Protein AF-A0A1H3JM67-F1 (afdb_monomer)

Solvent-accessible surface area (backbone atoms only — not comparable to full-atom values): 30465 Å² total; per-residue (Å²): 141,92,86,58,82,76,60,59,64,61,55,58,66,58,59,74,71,66,80,73,68,64,85,74,60,62,92,88,55,80,49,69,52,50,53,49,25,47,56,49,41,53,54,52,41,50,54,26,49,78,63,76,39,56,86,55,52,86,63,50,37,56,87,45,54,53,67,54,27,50,53,31,39,52,74,76,35,55,59,54,30,62,61,56,44,40,72,52,63,71,66,50,64,84,46,69,91,51,91,44,68,60,58,40,47,52,49,49,50,50,52,52,48,52,57,56,64,57,16,56,78,38,71,75,30,71,72,53,45,49,54,49,49,53,49,50,51,44,49,51,44,25,68,77,67,65,52,77,76,69,78,67,83,78,70,66,78,79,73,79,86,78,83,77,92,79,83,89,80,97,75,88,78,88,71,81,84,84,66,53,63,74,72,83,89,76,88,90,79,88,76,95,73,96,71,100,65,90,51,72,60,58,74,58,48,52,60,52,52,51,51,52,52,51,51,52,51,51,51,50,51,54,49,51,55,51,51,51,58,49,49,60,49,54,51,46,55,49,51,51,52,52,45,51,72,69,59,72,81,76,88,82,83,92,79,91,77,76,49,77,66,55,50,55,52,51,51,50,54,50,53,50,53,51,55,52,51,54,52,53,64,73,69,55,78,87,81,71,86,80,83,83,84,86,77,89,86,78,83,86,88,86,83,87,85,88,86,89,83,90,83,90,82,87,88,89,83,88,80,91,79,91,80,90,76,84,80,85,80,90,84,85,89,84,83,88,82,84,91,79,89,82,82,86,77,79,78,90,67,83,82,79,82,70,82,76,76,81,77,71,82,75,76,81,83,72,78,82,68,82,73,68,51,61,33,20,29,49,59,62,61,96,47,21,40,55,65,84,62,53,32,83,59,87,50,86,64,32,43,27,38,34,44,39,41,78,92,41,85,52,40,31,41,32,42,60,44,86,50,57,78,36,27,53,56,43,64,78,38,28,86,70,49,38,55,69,53,39,46,68,76,84,77,93,61,95,64,58,40,68,45,65,78,38,69,14,35,32,34,61,52,97,74,28,35,33,60,77,39,58,14,32,38,48,75,75

pLDDT: mean 77.35, std 21.94, range [36.19, 98.62]

Sequence (476 aa):
MTLSRRAASLFTGLLLLAAGSHAQTAPGQPTLDEQKVQVWCAAVRYVYDDNGRGNLKDKLNCGGSLKAFENSIKADSQKVYSLLYQPLEGRGTMYKGLGSNESRLQKLTSEIVARLKSSAARRGDPARMERLTTLETALNSYVNSGTPIGNLAGAEPAAENAGTTTDLDETTAAAPADAGPAEAGLDAAAPTASGVGESVMGKLFAPLALILGLLALVLFWLLNRKVSALADRVGRHRADIDAVKLGGGAGSGSADHLTPAQRREVEKLVTQRVAEAVGQNRNKPAGTAAATPARPEAAAPAARPVPAAAPETRVAEAPVSLSEVSAPPMATPAGSPAAAPRDEFESLVPPVQLPQPIAAPAPPVEPAGPAQYTRYVKVPVNGAFSEYDLSDEPQHDSIYEIHFDPQWPELATFNVTPNPAIHAYAIQSAQYSLREACRYQQPSSPVTRIVTEEEGVLRKVAGSWQIEQKAAIRFE

Radius of gyration: 37.59 Å; Cα contacts (8 Å, |Δi|>4): 364; chains: 1; bounding box: 90×92×109 Å

Mean predicted aligned error: 22.06 Å

Structure (mmCIF, N/CA/C/O backbone):
data_AF-A0A1H3JM67-F1
#
_entry.id   AF-A0A1H3JM67-F1
#
loop_
_atom_site.group_PDB
_atom_site.id
_atom_site.type_symbol
_atom_site.label_atom_id
_atom_site.label_alt_id
_atom_site.label_comp_id
_atom_site.label_asym_id
_atom_site.label_entity_id
_atom_site.label_seq_id
_atom_site.pdbx_PDB_ins_code
_atom_site.Cartn_x
_atom_site.Cartn_y
_atom_site.Cartn_z
_atom_site.occupancy
_atom_site.B_iso_or_equiv
_atom_site.auth_seq_id
_atom_site.auth_comp_id
_atom_site.auth_asym_id
_atom_site.auth_atom_id
_atom_site.pdbx_PDB_model_num
ATOM 1 N N . MET A 1 1 ? -49.181 8.393 31.968 1.00 44.38 1 MET A N 1
ATOM 2 C CA . MET A 1 1 ? -48.646 9.293 30.920 1.00 44.38 1 MET A CA 1
ATOM 3 C C . MET A 1 1 ? -47.919 8.444 29.884 1.00 44.38 1 MET A C 1
ATOM 5 O O . MET A 1 1 ? -46.982 7.752 30.250 1.00 44.38 1 MET A O 1
ATOM 9 N N . THR A 1 2 ? -48.386 8.413 28.634 1.00 45.84 2 THR A N 1
ATOM 10 C CA . THR A 1 2 ? -47.988 7.414 27.612 1.00 45.84 2 THR A CA 1
ATOM 11 C C . THR A 1 2 ? -47.530 8.063 26.296 1.00 45.84 2 THR A C 1
ATOM 13 O O . THR A 1 2 ? -47.852 7.605 25.203 1.00 45.84 2 THR A O 1
ATOM 16 N N . LEU A 1 3 ? -46.744 9.138 26.398 1.00 47.34 3 LEU A N 1
ATOM 17 C CA . LEU A 1 3 ? -46.220 9.920 25.272 1.00 47.34 3 LEU A CA 1
ATOM 18 C C . LEU A 1 3 ? -44.686 9.974 25.341 1.00 47.34 3 LEU A C 1
ATOM 20 O O . LEU A 1 3 ? -44.128 10.843 25.998 1.00 47.34 3 LEU A O 1
ATOM 24 N N . SER A 1 4 ? -43.996 9.019 24.704 1.00 53.03 4 SER A N 1
ATOM 25 C CA . SER A 1 4 ? -42.522 9.059 24.570 1.00 53.03 4 SER A CA 1
ATOM 26 C C . SER A 1 4 ? -41.979 8.127 23.474 1.00 53.03 4 SER A C 1
ATOM 28 O O . SER A 1 4 ? -41.139 8.528 22.671 1.00 53.03 4 SER A O 1
ATOM 30 N N . ARG A 1 5 ? -42.515 6.900 23.346 1.00 48.75 5 ARG A N 1
ATOM 31 C CA . ARG A 1 5 ? -41.939 5.845 22.478 1.00 48.75 5 ARG A CA 1
ATOM 32 C C . ARG A 1 5 ? -41.850 6.163 20.974 1.00 48.75 5 ARG A C 1
ATOM 34 O O . ARG A 1 5 ? -41.109 5.481 20.279 1.00 48.75 5 ARG A O 1
ATOM 41 N N . ARG A 1 6 ? -42.560 7.179 20.462 1.00 49.72 6 ARG A N 1
ATOM 42 C CA . ARG A 1 6 ? -42.459 7.616 19.051 1.00 49.72 6 ARG A CA 1
ATOM 43 C C . ARG A 1 6 ? -41.344 8.639 18.779 1.00 49.72 6 ARG A C 1
ATOM 45 O O . ARG A 1 6 ? -41.007 8.837 17.621 1.00 49.72 6 ARG A O 1
ATOM 52 N N . ALA A 1 7 ? -40.757 9.259 19.807 1.00 49.88 7 ALA A N 1
ATOM 53 C CA . ALA A 1 7 ? -39.645 10.200 19.630 1.00 49.88 7 ALA A CA 1
ATOM 54 C C . ALA A 1 7 ? -38.292 9.481 19.459 1.00 49.88 7 ALA A C 1
ATOM 56 O O . ALA A 1 7 ? -37.450 9.916 18.677 1.00 49.88 7 ALA A O 1
ATOM 57 N N . ALA A 1 8 ? -38.098 8.350 20.147 1.00 52.69 8 ALA A N 1
ATOM 58 C CA . ALA A 1 8 ? -36.825 7.628 20.157 1.00 52.69 8 ALA A CA 1
ATOM 59 C C . ALA A 1 8 ? -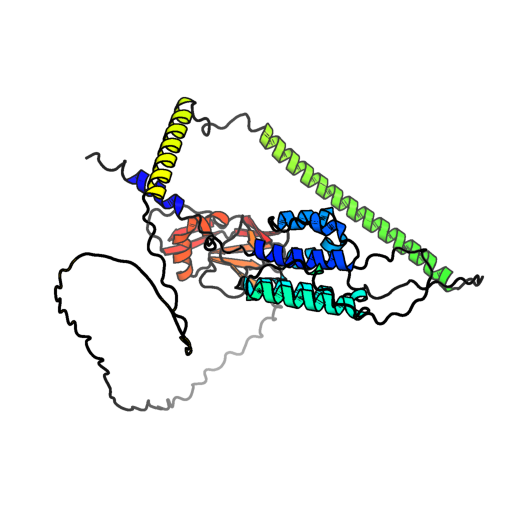36.424 7.057 18.781 1.00 52.69 8 ALA A C 1
ATOM 61 O O . ALA A 1 8 ? -35.256 7.138 18.407 1.00 52.69 8 ALA A O 1
ATOM 62 N N . SER A 1 9 ? -37.375 6.532 17.996 1.00 49.72 9 SER A N 1
ATOM 63 C CA . SER A 1 9 ? -37.075 5.901 16.698 1.00 49.72 9 SER A CA 1
ATOM 64 C C . SER A 1 9 ? -36.662 6.887 15.599 1.00 49.72 9 SER A C 1
ATOM 66 O O . SER A 1 9 ? -35.988 6.490 14.649 1.00 49.72 9 SER A O 1
ATOM 68 N N . LEU A 1 10 ? -37.022 8.170 15.721 1.00 49.38 10 LEU A N 1
ATOM 69 C CA . LEU A 1 10 ? -36.587 9.208 14.781 1.00 49.38 10 LEU A CA 1
ATOM 70 C C . LEU A 1 10 ? -35.124 9.617 15.010 1.00 49.38 10 LEU A C 1
ATOM 72 O O . LEU A 1 10 ? -34.420 9.894 14.043 1.00 49.38 10 LEU A O 1
ATOM 76 N N . PHE A 1 11 ? -34.637 9.574 16.255 1.00 51.00 11 PHE A N 1
ATOM 77 C CA . PHE A 1 11 ? -33.237 9.882 16.568 1.00 51.00 11 PHE A CA 1
ATOM 78 C C . PHE A 1 11 ? -32.266 8.777 16.122 1.00 51.00 11 PHE A C 1
ATOM 80 O O . PHE A 1 11 ? -31.198 9.077 15.591 1.00 51.00 11 PHE A O 1
ATOM 87 N N . THR A 1 12 ? -32.638 7.497 16.257 1.00 55.16 12 THR A N 1
ATOM 88 C CA . THR A 1 12 ? -31.774 6.379 15.822 1.00 55.16 12 THR A CA 1
ATOM 89 C C . THR A 1 12 ? -31.571 6.361 14.303 1.00 55.16 12 THR A C 1
ATOM 91 O O . THR A 1 12 ? -30.486 6.036 13.826 1.00 55.16 12 THR A O 1
ATOM 94 N N . GLY A 1 13 ? -32.588 6.767 13.535 1.00 47.72 13 GLY A N 1
ATOM 95 C CA . GLY A 1 13 ? -32.502 6.875 12.076 1.00 47.72 13 GLY A CA 1
ATOM 96 C C . GLY A 1 13 ? -31.622 8.024 11.567 1.00 47.72 13 GLY A C 1
ATOM 97 O O . GLY A 1 13 ? -31.237 7.998 10.402 1.00 47.72 13 GLY A O 1
ATOM 98 N N . LEU A 1 14 ? -31.297 9.011 12.412 1.00 47.19 14 LEU A N 1
ATOM 99 C CA . LEU A 1 14 ? -30.446 10.149 12.046 1.00 47.19 14 LEU A CA 1
ATOM 100 C C . LEU A 1 14 ? -28.948 9.847 12.251 1.00 47.19 14 LEU A C 1
ATOM 102 O O . LEU A 1 14 ? -28.112 10.317 11.486 1.00 47.19 14 LEU A O 1
ATOM 106 N N . LEU A 1 15 ? -28.607 9.028 13.253 1.00 51.25 15 LEU A N 1
ATOM 107 C CA . LEU A 1 15 ? -27.219 8.688 13.605 1.00 51.25 15 LEU A CA 1
ATOM 108 C C . LEU A 1 15 ? -26.562 7.672 12.654 1.00 51.25 15 LEU A C 1
ATOM 110 O O . LEU A 1 15 ? -25.350 7.718 12.452 1.00 51.25 15 LEU A O 1
ATOM 114 N N . LEU A 1 16 ? -27.347 6.805 12.006 1.00 45.84 16 LEU A N 1
ATOM 115 C CA . LEU A 1 16 ? -26.851 5.831 11.018 1.00 45.84 16 LEU A CA 1
ATOM 116 C C . LEU A 1 16 ? -26.342 6.459 9.704 1.00 45.84 16 LEU A C 1
ATOM 118 O O . LEU A 1 16 ? -25.713 5.769 8.909 1.00 45.84 16 LEU A O 1
ATOM 122 N N . LEU A 1 17 ? -26.571 7.758 9.481 1.00 44.12 17 LEU A N 1
ATOM 123 C CA . LEU A 1 17 ? -26.092 8.495 8.303 1.00 44.12 17 LEU A CA 1
ATOM 124 C C . LEU A 1 17 ? -24.705 9.141 8.490 1.00 44.12 17 LEU A C 1
ATOM 126 O O . LEU A 1 17 ? -24.122 9.597 7.512 1.00 44.12 17 LEU A O 1
ATOM 130 N N . ALA A 1 18 ? -24.156 9.172 9.711 1.00 46.06 18 ALA A N 1
ATOM 131 C CA . ALA A 1 18 ? -22.907 9.887 10.019 1.00 46.06 18 ALA A CA 1
ATOM 132 C C . ALA A 1 18 ? -21.629 9.018 9.968 1.00 46.06 18 ALA A C 1
ATOM 134 O O . ALA A 1 18 ? -20.520 9.550 9.910 1.00 46.06 18 ALA A O 1
ATOM 135 N N . ALA A 1 19 ? -21.763 7.686 9.973 1.00 44.09 19 ALA A N 1
ATOM 136 C CA . ALA A 1 19 ? -20.638 6.747 10.083 1.00 44.09 19 ALA A CA 1
ATOM 137 C C . ALA A 1 19 ? -19.950 6.396 8.743 1.00 44.09 19 ALA A C 1
ATOM 139 O O . ALA A 1 19 ? -18.983 5.641 8.727 1.00 44.09 19 ALA A O 1
ATOM 140 N N . GLY A 1 20 ? -20.430 6.937 7.617 1.00 41.09 20 GLY A N 1
ATOM 141 C CA . GLY A 1 20 ? -19.890 6.691 6.270 1.00 41.09 20 GLY A CA 1
ATOM 142 C C . GLY A 1 20 ? -18.763 7.636 5.837 1.00 41.09 20 GLY A C 1
ATOM 143 O O . GLY A 1 20 ? -18.423 7.670 4.655 1.00 41.09 20 GLY A O 1
ATOM 144 N N . SER A 1 21 ? -18.211 8.423 6.763 1.00 38.38 21 SER A N 1
ATOM 145 C CA . SER A 1 21 ? -17.227 9.479 6.494 1.00 38.38 21 SER A CA 1
ATOM 146 C C . SER A 1 21 ? -15.812 8.941 6.233 1.00 38.38 21 SER A C 1
ATOM 148 O O . SER A 1 21 ? -14.845 9.361 6.868 1.00 38.38 21 SER A O 1
ATOM 150 N N . HIS A 1 22 ? -15.658 8.091 5.211 1.00 43.84 22 HIS A N 1
ATOM 151 C CA . HIS A 1 22 ? -14.498 8.273 4.337 1.00 43.84 22 HIS A CA 1
ATOM 152 C C . HIS A 1 22 ? -14.500 9.746 3.926 1.00 43.84 22 HIS A C 1
ATOM 154 O O . HIS A 1 22 ? -15.566 10.260 3.581 1.00 43.84 22 HIS A O 1
ATOM 160 N N . ALA A 1 23 ? -13.356 10.429 3.997 1.00 42.78 23 ALA A N 1
ATOM 161 C CA . ALA A 1 23 ? -13.264 11.821 3.577 1.00 42.78 23 ALA A CA 1
ATOM 162 C C . ALA A 1 23 ? -13.713 11.912 2.113 1.00 42.78 23 ALA A C 1
ATOM 164 O O . ALA A 1 23 ? -12.957 11.551 1.212 1.00 42.78 23 ALA A O 1
ATOM 165 N N . GLN A 1 24 ? -14.972 12.308 1.892 1.00 47.78 24 GLN A N 1
ATOM 166 C CA . GLN A 1 24 ? -15.550 12.395 0.561 1.00 47.78 24 GLN A CA 1
ATOM 167 C C . GLN A 1 24 ? -14.791 13.501 -0.151 1.00 47.78 24 GLN A C 1
ATOM 169 O O . GLN A 1 24 ? -14.995 14.683 0.134 1.00 47.78 24 GLN A O 1
ATOM 174 N N . THR A 1 25 ? -13.874 13.101 -1.034 1.00 57.28 25 THR A N 1
ATOM 175 C CA . THR A 1 25 ? -13.162 14.006 -1.927 1.00 57.28 25 THR A CA 1
ATOM 176 C C . THR A 1 25 ? -14.216 14.892 -2.572 1.00 57.28 25 THR A C 1
ATOM 178 O O . THR A 1 25 ? -15.210 14.370 -3.083 1.00 57.28 25 THR A O 1
ATOM 181 N N . ALA A 1 26 ? -14.051 16.216 -2.464 1.00 65.06 26 ALA A N 1
ATOM 182 C CA . ALA A 1 26 ? -15.086 17.162 -2.873 1.00 65.06 26 ALA A CA 1
ATOM 183 C C . ALA A 1 26 ? -15.578 16.792 -4.285 1.00 65.06 26 ALA A C 1
ATOM 185 O O . ALA A 1 26 ? -14.732 16.647 -5.171 1.00 65.06 26 ALA A O 1
ATOM 186 N N . PRO A 1 27 ? -16.889 16.553 -4.494 1.00 67.69 27 PRO A N 1
ATOM 187 C CA . PRO A 1 27 ? -17.378 15.866 -5.686 1.00 67.69 27 PRO A CA 1
ATOM 188 C C . PRO A 1 27 ? -16.897 16.562 -6.964 1.00 67.69 27 PRO A C 1
ATOM 190 O O . PRO A 1 27 ? -17.240 17.715 -7.215 1.00 67.69 27 PRO A O 1
ATOM 193 N N . GLY A 1 28 ? -16.068 15.853 -7.739 1.00 77.88 28 GLY A N 1
ATOM 194 C CA . GLY A 1 28 ? -15.337 16.384 -8.896 1.00 77.88 28 GLY A CA 1
ATOM 195 C C . GLY A 1 28 ? -13.806 16.369 -8.760 1.00 77.88 28 GLY A C 1
ATOM 196 O O . GLY A 1 28 ? -13.121 16.511 -9.768 1.00 77.88 28 GLY A O 1
ATOM 197 N N . GLN A 1 29 ? -13.252 16.159 -7.562 1.00 82.94 29 GLN A N 1
ATOM 198 C CA . GLN A 1 29 ? -11.819 15.908 -7.369 1.00 82.94 29 GLN A CA 1
ATOM 199 C C . GLN A 1 29 ? -11.495 14.419 -7.577 1.00 82.94 29 GLN A C 1
ATOM 201 O O . GLN A 1 29 ? -12.147 13.581 -6.944 1.00 82.94 29 GLN A O 1
ATOM 206 N N . PRO A 1 30 ? -10.499 14.070 -8.416 1.00 89.19 30 PRO A N 1
ATOM 207 C CA . PRO A 1 30 ? -10.127 12.681 -8.649 1.00 89.19 30 PRO A CA 1
ATOM 208 C C . PRO A 1 30 ? -9.538 12.054 -7.381 1.00 89.19 30 PRO A C 1
ATOM 210 O O . PRO A 1 30 ? -8.802 12.688 -6.621 1.00 89.19 30 PRO A O 1
ATOM 213 N N . THR A 1 31 ? -9.862 10.789 -7.149 1.00 93.12 31 THR A N 1
ATOM 214 C CA . THR A 1 31 ? -9.326 10.009 -6.030 1.00 93.12 31 THR A CA 1
ATOM 215 C C . THR A 1 31 ? -7.842 9.688 -6.238 1.00 93.12 31 THR A C 1
ATOM 217 O O . THR A 1 31 ? -7.350 9.669 -7.367 1.00 93.12 31 THR A O 1
ATOM 220 N N . LEU A 1 32 ? -7.117 9.373 -5.156 1.00 94.12 32 LEU A N 1
ATOM 221 C CA . LEU A 1 32 ? -5.706 8.968 -5.247 1.00 94.12 32 LEU A CA 1
ATOM 222 C C . LEU A 1 32 ? -5.510 7.777 -6.204 1.00 94.12 32 LEU A C 1
ATOM 224 O O . LEU A 1 32 ? -4.536 7.750 -6.951 1.00 94.12 32 LEU A O 1
ATOM 228 N N . ASP A 1 33 ? -6.436 6.816 -6.210 1.00 94.56 33 ASP A N 1
ATOM 229 C CA . ASP A 1 33 ? -6.356 5.641 -7.081 1.00 94.56 33 ASP A CA 1
ATOM 230 C C . ASP A 1 33 ? -6.600 5.996 -8.555 1.00 94.56 33 ASP A C 1
ATOM 232 O O . ASP A 1 33 ? -5.895 5.488 -9.424 1.00 94.56 33 ASP A O 1
ATOM 236 N N . GLU A 1 34 ? -7.527 6.911 -8.856 1.00 95.06 34 GLU A N 1
ATOM 237 C CA . GLU A 1 34 ? -7.708 7.450 -10.213 1.00 95.06 34 GLU A CA 1
ATOM 238 C C . GLU A 1 34 ? -6.461 8.218 -10.676 1.00 95.06 34 GLU A C 1
ATOM 240 O O . GLU A 1 34 ? -6.001 8.027 -11.804 1.00 95.06 34 GLU A O 1
ATOM 245 N N . GLN A 1 35 ? -5.861 9.028 -9.795 1.00 96.12 35 GLN A N 1
ATOM 246 C CA . GLN A 1 35 ? -4.625 9.761 -10.087 1.00 96.12 35 GLN A CA 1
ATOM 247 C C . GLN A 1 35 ? -3.445 8.814 -10.357 1.00 96.12 35 GLN A C 1
ATOM 249 O O . GLN A 1 35 ? -2.700 9.003 -11.323 1.00 96.12 35 GLN A O 1
ATOM 254 N N . LYS A 1 36 ? -3.312 7.746 -9.561 1.00 96.56 36 LYS A N 1
ATOM 255 C CA . LYS A 1 36 ? -2.350 6.662 -9.807 1.00 96.56 36 LYS A CA 1
ATOM 256 C C . LYS A 1 36 ? -2.584 5.988 -11.156 1.00 96.56 36 LYS A C 1
ATOM 258 O O . LYS A 1 36 ? -1.620 5.767 -11.885 1.00 96.56 36 LYS A O 1
ATOM 263 N N . VAL A 1 37 ? -3.834 5.679 -11.511 1.00 97.31 37 VAL A N 1
ATOM 264 C CA . VAL A 1 37 ? -4.171 5.061 -12.805 1.00 97.31 37 VAL A CA 1
ATOM 265 C C . VAL A 1 37 ? -3.769 5.956 -13.979 1.00 97.31 37 VAL A C 1
ATOM 267 O O . VAL A 1 37 ? -3.251 5.428 -14.960 1.00 97.31 37 VAL A O 1
ATOM 270 N N . GLN A 1 38 ? -3.906 7.285 -13.889 1.00 96.88 38 GLN A N 1
ATOM 271 C CA . GLN A 1 38 ? -3.426 8.188 -14.950 1.00 96.88 38 GLN A CA 1
ATOM 272 C C . GLN A 1 38 ? -1.897 8.151 -15.104 1.00 96.88 38 GLN A C 1
ATOM 274 O O . GLN A 1 38 ? -1.398 7.943 -16.214 1.00 96.88 38 GLN A O 1
ATOM 279 N N . VAL A 1 39 ? -1.154 8.277 -13.996 1.00 97.38 39 VAL A N 1
ATOM 280 C CA . VAL A 1 39 ? 0.322 8.182 -13.974 1.00 97.38 39 VAL A CA 1
ATOM 281 C C . VAL A 1 39 ? 0.792 6.852 -14.569 1.00 97.38 39 VAL A C 1
ATOM 283 O O . VAL A 1 39 ? 1.639 6.819 -15.466 1.00 97.38 39 VAL A O 1
ATOM 286 N N . TRP A 1 40 ? 0.195 5.746 -14.126 1.00 97.75 40 TRP A N 1
ATOM 287 C CA . TRP A 1 40 ? 0.527 4.413 -14.610 1.00 97.75 40 TRP A CA 1
ATOM 288 C C . TRP A 1 40 ? 0.132 4.172 -16.066 1.00 97.75 40 TRP A C 1
ATOM 290 O O . TRP A 1 40 ? 0.891 3.543 -16.804 1.00 97.75 40 TRP A O 1
ATOM 300 N N . CYS A 1 41 ? -1.024 4.672 -16.501 1.00 97.44 41 CYS A N 1
ATOM 301 C CA . CYS A 1 41 ? -1.466 4.574 -17.885 1.00 97.44 41 CYS A CA 1
ATOM 302 C C . CYS A 1 41 ? -0.462 5.237 -18.833 1.00 97.44 41 CYS A C 1
ATOM 304 O O . CYS A 1 41 ? -0.061 4.625 -19.823 1.00 97.44 41 CYS A O 1
ATOM 306 N N . ALA A 1 42 ? -0.011 6.454 -18.516 1.00 97.25 42 ALA A N 1
ATOM 307 C CA . ALA A 1 42 ? 0.997 7.153 -19.307 1.00 97.25 42 ALA A CA 1
ATOM 308 C C . ALA A 1 42 ? 2.331 6.390 -19.341 1.00 97.25 42 ALA A C 1
ATOM 310 O O . ALA A 1 42 ? 2.886 6.171 -20.419 1.00 97.25 42 ALA A O 1
ATOM 311 N N . ALA A 1 43 ? 2.804 5.909 -18.186 1.00 97.62 43 ALA A N 1
ATOM 312 C CA . ALA A 1 43 ? 4.043 5.141 -18.087 1.00 97.62 43 ALA A CA 1
ATOM 313 C C . ALA A 1 43 ? 3.998 3.822 -18.885 1.00 97.62 43 ALA A C 1
ATOM 315 O O . ALA A 1 43 ? 4.942 3.503 -19.607 1.00 97.62 43 ALA A O 1
ATOM 316 N N . VAL A 1 44 ? 2.901 3.061 -18.802 1.00 97.44 44 VAL A N 1
ATOM 317 C CA . VAL A 1 44 ? 2.759 1.789 -19.532 1.00 97.44 44 VAL A CA 1
ATOM 318 C C . VAL A 1 44 ? 2.543 2.020 -21.028 1.00 97.44 44 VAL A C 1
ATOM 320 O O . VAL A 1 44 ? 3.132 1.294 -21.826 1.00 97.44 44 VAL A O 1
ATOM 323 N N . ARG A 1 45 ? 1.791 3.056 -21.432 1.00 96.81 45 ARG A N 1
ATOM 324 C CA . ARG A 1 45 ? 1.679 3.455 -22.847 1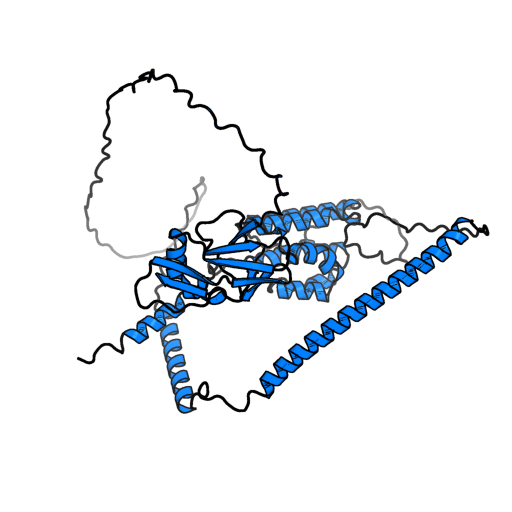.00 96.81 45 ARG A CA 1
ATOM 325 C C . ARG A 1 45 ? 3.043 3.805 -23.438 1.00 96.81 45 ARG A C 1
ATOM 327 O O . ARG A 1 45 ? 3.379 3.258 -24.483 1.00 96.81 45 ARG A O 1
ATOM 334 N N . TYR A 1 46 ? 3.844 4.609 -22.732 1.00 96.62 46 TYR A N 1
ATOM 335 C CA . TYR A 1 46 ? 5.228 4.896 -23.120 1.00 96.62 46 TYR A CA 1
ATOM 336 C C . TYR A 1 46 ? 6.046 3.607 -23.277 1.00 96.62 46 TYR A C 1
ATOM 338 O O . TYR A 1 46 ? 6.659 3.413 -24.319 1.00 96.62 46 TYR A O 1
ATOM 346 N N . VAL A 1 47 ? 6.014 2.686 -22.304 1.00 96.81 47 VAL A N 1
ATOM 347 C CA . VAL A 1 47 ? 6.766 1.417 -22.399 1.00 96.81 47 VAL A CA 1
ATOM 348 C C . VAL A 1 47 ? 6.290 0.538 -23.559 1.00 96.81 47 VAL A C 1
ATOM 350 O O . VAL A 1 47 ? 7.107 -0.175 -24.141 1.00 96.81 47 VAL A O 1
ATOM 353 N N . TYR A 1 48 ? 5.004 0.575 -23.913 1.00 96.06 48 TYR A N 1
ATOM 354 C CA . TYR A 1 48 ? 4.472 -0.138 -25.074 1.00 96.06 48 TYR A CA 1
ATOM 355 C C . TYR A 1 48 ? 4.939 0.485 -26.398 1.00 96.06 48 TYR A C 1
ATOM 357 O O . TYR A 1 48 ? 5.427 -0.260 -27.245 1.00 96.06 48 TYR A O 1
ATOM 365 N N . ASP A 1 49 ? 4.873 1.810 -26.565 1.00 95.19 49 ASP A 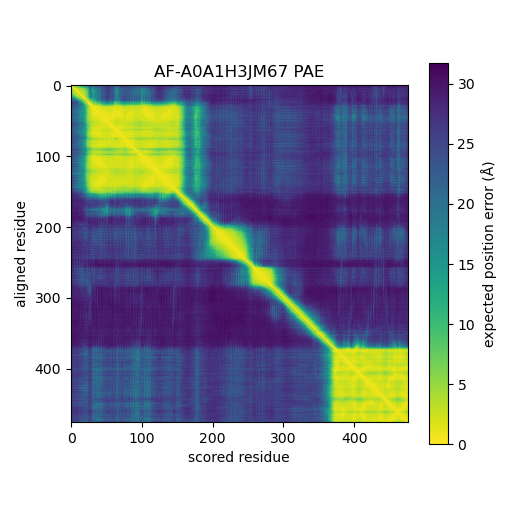N 1
ATOM 366 C CA . ASP A 1 49 ? 5.416 2.502 -27.749 1.00 95.19 49 ASP A CA 1
ATOM 367 C C . ASP A 1 49 ? 6.930 2.258 -27.896 1.00 95.19 49 ASP A C 1
ATOM 369 O O . ASP A 1 49 ? 7.409 1.846 -28.949 1.00 95.19 49 ASP A O 1
ATOM 373 N N . ASP A 1 50 ? 7.671 2.419 -26.798 1.00 94.88 50 ASP A N 1
ATOM 374 C CA . ASP A 1 50 ? 9.123 2.230 -26.674 1.00 94.88 50 ASP A CA 1
ATOM 375 C C . ASP A 1 50 ? 9.597 0.786 -26.955 1.00 94.88 50 ASP A C 1
ATOM 377 O O . ASP A 1 50 ? 10.779 0.556 -27.196 1.00 94.88 50 ASP A O 1
ATOM 381 N N . ASN A 1 51 ? 8.679 -0.188 -26.945 1.00 94.31 51 ASN A N 1
ATOM 382 C CA . ASN A 1 51 ? 8.922 -1.589 -27.309 1.00 94.31 51 ASN A CA 1
ATOM 383 C C . ASN A 1 51 ? 8.267 -2.001 -28.645 1.00 94.31 51 ASN A C 1
ATOM 385 O O . ASN A 1 51 ? 8.191 -3.197 -28.935 1.00 94.31 51 ASN A O 1
ATOM 389 N N . GLY A 1 52 ? 7.741 -1.057 -29.435 1.00 94.62 52 GLY A N 1
ATOM 390 C CA . GLY A 1 52 ? 7.065 -1.353 -30.705 1.00 94.62 52 GLY A CA 1
ATOM 391 C C . GLY A 1 52 ? 5.729 -2.099 -30.557 1.00 94.62 52 GLY A C 1
ATOM 392 O O . GLY A 1 52 ? 5.282 -2.764 -31.487 1.00 94.62 52 GLY A O 1
ATOM 393 N N . ARG A 1 53 ? 5.079 -2.019 -29.387 1.00 95.25 53 ARG A N 1
ATOM 394 C CA . ARG A 1 53 ? 3.816 -2.709 -29.045 1.00 95.25 53 ARG A CA 1
ATOM 395 C C . ARG A 1 53 ? 2.633 -1.748 -28.916 1.00 95.25 53 ARG A C 1
ATOM 397 O O . ARG A 1 53 ? 1.791 -1.901 -28.029 1.00 95.25 53 ARG A O 1
ATOM 404 N N . GLY A 1 54 ? 2.562 -0.747 -29.796 1.00 93.56 54 GLY A N 1
ATOM 405 C CA . GLY A 1 54 ? 1.518 0.285 -29.765 1.00 93.56 54 GLY A CA 1
ATOM 406 C C . GLY A 1 54 ? 0.088 -0.280 -29.762 1.00 93.56 54 GLY A C 1
ATOM 407 O O . GLY A 1 54 ? -0.787 0.263 -29.095 1.00 93.56 54 GLY A O 1
ATOM 408 N N . ASN A 1 55 ? -0.126 -1.442 -30.388 1.00 94.62 55 ASN A N 1
ATOM 409 C CA . ASN A 1 55 ? -1.400 -2.172 -30.434 1.00 94.62 55 ASN A CA 1
ATOM 410 C C . ASN A 1 55 ? -1.942 -2.647 -29.067 1.00 94.62 55 ASN A C 1
ATOM 412 O O . ASN A 1 55 ? -3.080 -3.107 -28.986 1.00 94.62 55 ASN A O 1
ATOM 416 N N . LEU A 1 56 ? -1.142 -2.591 -27.998 1.00 95.06 56 LEU A N 1
ATOM 417 C CA . LEU A 1 56 ? -1.584 -2.918 -26.638 1.00 95.06 56 LEU A CA 1
ATOM 418 C C . LEU A 1 56 ? -2.113 -1.688 -25.874 1.00 95.06 56 LEU A C 1
ATOM 420 O O . LEU A 1 56 ? -2.704 -1.841 -24.806 1.00 95.06 56 LEU A O 1
ATOM 424 N N . LYS A 1 57 ? -1.933 -0.465 -26.397 1.00 94.88 57 LYS A N 1
ATOM 425 C CA . LYS A 1 57 ? -2.312 0.789 -25.714 1.00 94.88 57 LYS A CA 1
ATOM 426 C C . LYS A 1 57 ? -3.817 0.971 -25.558 1.00 94.88 57 LYS A C 1
ATOM 428 O O . LYS A 1 57 ? -4.249 1.532 -24.548 1.00 94.88 57 LYS A O 1
ATOM 433 N N . ASP A 1 58 ? -4.588 0.478 -26.522 1.00 94.12 58 ASP A N 1
ATOM 434 C CA . ASP A 1 58 ? -6.051 0.604 -26.563 1.00 94.12 58 ASP A CA 1
ATOM 435 C C . ASP A 1 58 ? -6.761 -0.415 -25.660 1.00 94.12 58 ASP A C 1
ATOM 437 O O . ASP A 1 58 ? -7.943 -0.271 -25.358 1.00 94.12 58 ASP A O 1
ATOM 441 N N . LYS A 1 59 ? -6.030 -1.432 -25.186 1.00 95.75 59 LYS A N 1
ATOM 442 C CA . LYS A 1 59 ? -6.529 -2.447 -24.249 1.00 95.75 59 LYS A CA 1
ATOM 443 C C . LYS A 1 59 ? -6.349 -2.068 -22.775 1.00 95.75 59 LYS A C 1
ATOM 445 O O . LYS A 1 59 ? -6.953 -2.686 -21.898 1.00 95.75 59 LYS A O 1
ATOM 450 N N . LEU A 1 60 ? -5.515 -1.065 -22.485 1.00 96.25 60 LEU A N 1
ATOM 451 C CA . LEU A 1 60 ? -5.250 -0.606 -21.121 1.00 96.25 60 LEU A CA 1
ATOM 452 C C . LEU A 1 60 ? -6.488 0.068 -20.525 1.00 96.25 60 LEU A C 1
ATOM 454 O O . LEU A 1 60 ? -7.002 1.048 -21.068 1.00 96.25 60 LEU A O 1
ATOM 458 N N . ASN A 1 61 ? -6.924 -0.397 -19.354 1.00 96.62 61 ASN A N 1
ATOM 459 C CA . ASN A 1 61 ? -8.088 0.168 -18.675 1.00 96.62 61 ASN A CA 1
ATOM 460 C C . ASN A 1 61 ? -7.724 1.433 -17.873 1.00 96.62 61 ASN A C 1
ATOM 462 O O . ASN A 1 61 ? -7.710 1.434 -16.645 1.00 96.62 61 ASN A O 1
ATOM 466 N N . CYS A 1 62 ? -7.408 2.513 -18.588 1.00 96.12 62 CYS A N 1
ATOM 467 C CA . CYS A 1 62 ? -6.960 3.790 -18.020 1.00 96.12 62 CYS A CA 1
ATOM 468 C C . CYS A 1 62 ? -8.072 4.665 -17.406 1.00 96.12 62 CYS A C 1
ATOM 470 O O . CYS A 1 62 ? -7.780 5.743 -16.895 1.00 96.12 62 CYS A O 1
ATOM 472 N N . GLY A 1 63 ? -9.338 4.245 -17.497 1.00 93.69 63 GLY A N 1
ATOM 473 C CA . GLY A 1 63 ? -10.486 4.925 -16.879 1.00 93.69 63 GLY A CA 1
ATOM 474 C C . GLY A 1 63 ? -11.127 4.136 -15.733 1.00 93.69 63 GLY A C 1
ATOM 475 O O . GLY A 1 63 ? -12.150 4.557 -15.204 1.00 93.69 63 GLY A O 1
ATOM 476 N N . GLY A 1 64 ? -10.575 2.968 -15.391 1.00 92.81 64 GLY A N 1
ATOM 477 C CA . GLY A 1 64 ? -11.082 2.096 -14.336 1.00 92.81 64 GLY A CA 1
ATOM 478 C C . GLY A 1 64 ? -10.380 2.298 -12.993 1.00 92.81 64 GLY A C 1
ATOM 479 O O . GLY A 1 64 ? -9.516 3.155 -12.829 1.00 92.81 64 GLY A O 1
ATOM 480 N N . SER A 1 65 ? -10.719 1.445 -12.025 1.00 95.62 65 SER A N 1
ATOM 481 C CA . SER A 1 65 ? -9.988 1.370 -10.757 1.00 95.62 65 SER A CA 1
ATOM 482 C C . SER A 1 65 ? -8.573 0.817 -10.951 1.00 95.62 65 SER A C 1
ATOM 484 O O . SER A 1 65 ? -8.311 0.066 -11.895 1.00 95.62 65 SER A O 1
ATOM 486 N N . LEU A 1 66 ? -7.676 1.092 -9.998 1.00 95.62 66 LEU A N 1
ATOM 487 C CA . LEU A 1 66 ? -6.292 0.598 -10.006 1.00 95.62 66 LEU A CA 1
ATOM 488 C C . LEU A 1 66 ? -6.199 -0.927 -10.206 1.00 95.62 66 LEU A C 1
ATOM 490 O O . LEU A 1 66 ? -5.327 -1.413 -10.920 1.00 95.62 66 LEU A O 1
ATOM 494 N N . LYS A 1 67 ? -7.160 -1.688 -9.666 1.00 95.94 67 LYS A N 1
ATOM 495 C CA . LYS A 1 67 ? -7.253 -3.146 -9.843 1.00 95.94 67 LYS A CA 1
ATOM 496 C C . LYS A 1 67 ? -7.738 -3.572 -11.235 1.00 95.94 67 LYS A C 1
ATOM 498 O O . LYS A 1 67 ? -7.310 -4.605 -11.746 1.00 95.94 67 LYS A O 1
ATOM 503 N N . ALA A 1 68 ? -8.621 -2.797 -11.864 1.00 96.56 68 ALA A N 1
ATOM 504 C CA . ALA A 1 68 ? -9.042 -3.045 -13.243 1.00 96.56 68 ALA A CA 1
ATOM 505 C C . ALA A 1 68 ? -7.899 -2.744 -14.228 1.00 96.56 68 ALA A C 1
ATOM 507 O O . ALA A 1 68 ? -7.660 -3.517 -15.157 1.00 96.56 68 ALA A O 1
ATOM 508 N N . PHE A 1 69 ? -7.147 -1.674 -13.966 1.00 97.31 69 PHE A N 1
ATOM 509 C CA . PHE A 1 69 ? -5.916 -1.344 -14.672 1.00 97.31 69 PHE A CA 1
ATOM 510 C C . PHE A 1 69 ? -4.840 -2.435 -14.497 1.00 97.31 69 PHE A C 1
ATOM 512 O O . PHE A 1 69 ? -4.327 -2.944 -15.495 1.00 97.31 69 PHE A O 1
ATOM 519 N N . GLU A 1 70 ? -4.577 -2.889 -13.264 1.00 96.81 70 GLU A N 1
ATOM 520 C CA . GLU A 1 70 ? -3.650 -3.995 -12.967 1.00 96.81 70 GLU A CA 1
ATOM 521 C C . GLU A 1 70 ? -3.972 -5.253 -13.793 1.00 96.81 70 GLU A C 1
ATOM 523 O O . GLU A 1 70 ? -3.086 -5.848 -14.412 1.00 96.81 70 GLU A O 1
ATOM 528 N N . ASN A 1 71 ? -5.249 -5.644 -13.834 1.00 97.19 71 ASN A N 1
ATOM 529 C CA . ASN A 1 71 ? -5.703 -6.801 -14.602 1.00 97.19 71 ASN A CA 1
ATOM 530 C C . ASN A 1 71 ? -5.475 -6.630 -16.115 1.00 97.19 71 ASN A C 1
ATOM 532 O O . ASN A 1 71 ? -5.135 -7.611 -16.775 1.00 97.19 71 ASN A O 1
ATOM 536 N N . SER A 1 72 ? -5.600 -5.411 -16.659 1.00 96.94 72 SER A N 1
ATOM 537 C CA . SER A 1 72 ? -5.305 -5.152 -18.078 1.00 96.94 72 SER A CA 1
ATOM 538 C C . SER A 1 72 ? -3.816 -5.334 -18.411 1.00 96.94 72 SER A C 1
ATOM 540 O O . SER A 1 72 ? -3.493 -6.007 -19.388 1.00 96.94 72 SER A O 1
ATOM 542 N N . ILE A 1 73 ? -2.889 -4.868 -17.558 1.00 97.00 73 ILE A N 1
ATOM 543 C CA . ILE A 1 73 ? -1.447 -5.102 -17.784 1.00 97.00 73 ILE A CA 1
ATOM 544 C C . ILE A 1 73 ? -1.112 -6.595 -17.682 1.00 97.00 73 ILE A C 1
ATOM 546 O O . ILE A 1 73 ? -0.369 -7.110 -18.516 1.00 97.00 73 ILE A O 1
ATOM 550 N N . LYS A 1 74 ? -1.660 -7.306 -16.684 1.00 95.06 74 LYS A N 1
ATOM 551 C CA . LYS A 1 74 ? -1.440 -8.757 -16.516 1.00 95.06 74 LYS A CA 1
ATOM 552 C C . LYS A 1 74 ? -1.859 -9.560 -17.746 1.00 95.06 74 LYS A C 1
ATOM 554 O O . LYS A 1 74 ? -1.171 -10.512 -18.102 1.00 95.06 74 LYS A O 1
ATOM 559 N N . ALA A 1 75 ? -2.974 -9.187 -18.375 1.00 93.31 75 ALA A N 1
ATOM 560 C CA . ALA A 1 75 ? -3.493 -9.876 -19.551 1.00 93.31 75 ALA A CA 1
ATOM 561 C C . ALA A 1 75 ? -2.605 -9.680 -20.794 1.00 93.31 75 ALA A C 1
ATOM 563 O O . ALA A 1 75 ? -2.359 -10.642 -21.518 1.00 93.31 75 ALA A O 1
ATOM 564 N N . ASP A 1 76 ? -2.110 -8.460 -21.032 1.00 92.12 76 ASP A N 1
ATOM 565 C CA . ASP A 1 76 ? -1.399 -8.117 -22.273 1.00 92.12 76 ASP A CA 1
ATOM 566 C C . ASP A 1 76 ? 0.136 -8.162 -22.180 1.00 92.12 76 ASP A C 1
ATOM 568 O O . ASP A 1 76 ? 0.809 -8.408 -23.184 1.00 92.12 76 ASP A O 1
ATOM 572 N N . SER A 1 77 ? 0.726 -7.916 -21.005 1.00 93.19 77 SER A N 1
ATOM 573 C CA . SER A 1 77 ? 2.184 -7.876 -20.837 1.00 93.19 77 SER A CA 1
ATOM 574 C C . SER A 1 77 ? 2.637 -8.218 -19.416 1.00 93.19 77 SER A C 1
ATOM 576 O O . SER A 1 77 ? 3.019 -7.359 -18.614 1.00 93.19 77 SER A O 1
ATOM 578 N N . GLN A 1 78 ? 2.713 -9.522 -19.137 1.00 94.38 78 GLN A N 1
ATOM 579 C CA . GLN A 1 78 ? 3.247 -10.062 -17.881 1.00 94.38 78 GLN A CA 1
ATOM 580 C C . GLN A 1 78 ? 4.647 -9.517 -17.532 1.00 94.38 78 GLN A C 1
ATOM 582 O O . GLN A 1 78 ? 4.951 -9.348 -16.353 1.00 94.38 78 GLN A O 1
ATOM 587 N N . LYS A 1 79 ? 5.490 -9.198 -18.531 1.00 93.81 79 LYS A N 1
ATOM 588 C CA . LYS A 1 79 ? 6.836 -8.629 -18.319 1.00 93.81 79 LYS A CA 1
ATOM 589 C C . LYS A 1 79 ? 6.787 -7.188 -17.791 1.00 93.81 79 LYS A C 1
ATOM 591 O O . LYS A 1 79 ? 7.551 -6.850 -16.893 1.00 93.81 79 LYS A O 1
ATOM 596 N N . VAL A 1 80 ? 5.881 -6.349 -18.304 1.00 95.62 80 VAL A N 1
ATOM 597 C CA . VAL A 1 80 ? 5.694 -4.979 -17.785 1.00 95.62 80 VAL A CA 1
ATOM 598 C C . VAL A 1 80 ? 5.044 -5.016 -16.402 1.00 95.62 80 VAL A C 1
ATOM 600 O O . VAL A 1 80 ? 5.455 -4.266 -15.515 1.00 95.62 80 VAL A O 1
ATOM 603 N N . TYR A 1 81 ? 4.108 -5.944 -16.175 1.00 96.44 81 TYR A N 1
ATOM 604 C CA . TYR A 1 81 ? 3.556 -6.169 -14.842 1.00 96.44 81 TYR A CA 1
ATOM 605 C C . TYR A 1 81 ? 4.648 -6.531 -13.820 1.00 96.44 81 TYR A C 1
ATOM 607 O O . TYR A 1 81 ? 4.772 -5.849 -12.806 1.00 96.44 81 TYR A O 1
ATOM 615 N N . SER A 1 82 ? 5.468 -7.555 -14.079 1.00 95.69 82 SER A N 1
ATOM 616 C CA . SER A 1 82 ? 6.416 -8.074 -13.082 1.00 95.69 82 SER A CA 1
ATOM 617 C C . SER A 1 82 ? 7.659 -7.204 -12.862 1.00 95.69 82 SER A C 1
ATOM 619 O O . SER A 1 82 ? 8.167 -7.159 -11.742 1.00 95.69 82 SER A O 1
ATOM 621 N N . LEU A 1 83 ? 8.161 -6.505 -13.889 1.00 94.38 83 LEU A N 1
ATOM 622 C CA . LEU A 1 83 ? 9.427 -5.756 -13.803 1.00 94.38 83 LEU A CA 1
ATOM 623 C C . LEU A 1 83 ? 9.267 -4.265 -13.472 1.00 94.38 83 LEU A C 1
ATOM 625 O O . LEU A 1 83 ? 10.224 -3.660 -12.966 1.00 94.38 83 LEU A O 1
ATOM 629 N N . LEU A 1 84 ? 8.085 -3.689 -13.733 1.00 95.44 84 LEU A N 1
ATOM 630 C CA . LEU A 1 84 ? 7.785 -2.269 -13.512 1.00 95.44 84 LEU A CA 1
ATOM 631 C C . LEU A 1 84 ? 6.655 -2.048 -12.492 1.00 95.44 84 LEU A C 1
ATOM 633 O O . LEU A 1 84 ? 6.873 -1.341 -11.514 1.00 95.44 84 LEU A O 1
ATOM 637 N N . TYR A 1 85 ? 5.475 -2.651 -12.683 1.00 96.88 85 TYR A N 1
ATOM 638 C CA . TYR A 1 85 ? 4.304 -2.370 -11.834 1.00 96.88 85 TYR A CA 1
ATOM 639 C C . TYR A 1 85 ? 4.379 -3.043 -10.453 1.00 96.88 85 TYR A C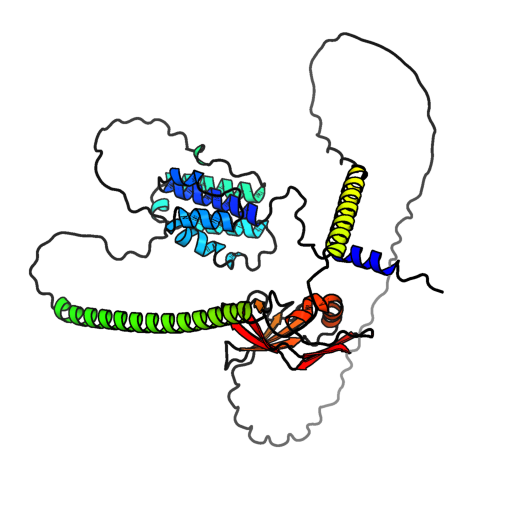 1
ATOM 641 O O . TYR A 1 85 ? 4.311 -2.380 -9.417 1.00 96.88 85 TYR A O 1
ATOM 649 N N . GLN A 1 86 ? 4.549 -4.367 -10.427 1.00 96.25 86 GLN A N 1
ATOM 650 C CA . GLN A 1 86 ? 4.536 -5.186 -9.213 1.00 96.25 86 GLN A CA 1
ATOM 651 C C . GLN A 1 86 ? 5.596 -4.773 -8.169 1.00 96.25 86 GLN A C 1
ATOM 653 O O . GLN A 1 86 ? 5.258 -4.782 -6.983 1.00 96.25 86 GLN A O 1
ATOM 658 N N . PRO A 1 87 ? 6.841 -4.390 -8.531 1.00 95.44 87 PRO A N 1
ATOM 659 C CA . PRO A 1 87 ? 7.840 -3.972 -7.546 1.00 95.44 87 PRO A CA 1
ATOM 660 C C . PRO A 1 87 ? 7.512 -2.641 -6.857 1.00 95.44 87 PRO A C 1
ATOM 662 O O . PRO A 1 87 ? 7.966 -2.436 -5.733 1.00 95.44 87 PRO A O 1
ATOM 665 N N . LEU A 1 88 ? 6.750 -1.762 -7.521 1.00 95.31 88 LEU A N 1
ATOM 666 C CA . LEU A 1 88 ? 6.414 -0.420 -7.040 1.00 95.31 88 LEU A CA 1
ATOM 667 C C . LEU A 1 88 ? 5.074 -0.415 -6.281 1.00 95.31 88 LEU A C 1
ATOM 669 O O . LEU A 1 88 ? 5.053 -0.199 -5.070 1.00 95.31 88 LEU A O 1
ATOM 673 N N . GLU A 1 89 ? 3.962 -0.747 -6.943 1.00 93.75 89 GLU A N 1
ATOM 674 C CA . GLU A 1 89 ? 2.635 -0.760 -6.297 1.00 93.75 89 GLU A CA 1
ATOM 675 C C . GLU A 1 89 ? 2.405 -2.010 -5.444 1.00 93.75 89 GLU A C 1
ATOM 677 O O . GLU A 1 89 ? 1.856 -1.925 -4.348 1.00 93.75 89 GLU A O 1
ATOM 682 N N . GLY A 1 90 ? 2.848 -3.181 -5.914 1.00 87.69 90 GLY A N 1
ATOM 683 C CA . GLY A 1 90 ? 2.492 -4.476 -5.317 1.00 87.69 90 GLY A CA 1
ATOM 684 C C . GLY A 1 90 ? 3.000 -4.695 -3.888 1.00 87.69 90 GLY A C 1
ATOM 685 O O . GLY A 1 90 ? 2.516 -5.596 -3.205 1.00 87.69 90 GLY A O 1
ATOM 686 N N . ARG A 1 91 ? 3.957 -3.881 -3.423 1.00 81.75 91 ARG A N 1
ATOM 687 C CA . ARG A 1 91 ? 4.427 -3.869 -2.028 1.00 81.75 91 ARG A CA 1
ATOM 688 C C . ARG A 1 91 ? 3.835 -2.736 -1.190 1.00 81.75 91 ARG A C 1
ATOM 690 O O . ARG A 1 91 ? 3.875 -2.839 0.030 1.00 81.75 91 ARG A O 1
ATOM 697 N N . GLY A 1 92 ? 3.371 -1.640 -1.795 1.00 85.38 92 GLY A N 1
ATOM 698 C CA . GLY A 1 92 ? 2.891 -0.431 -1.103 1.00 85.38 92 GLY A CA 1
ATOM 699 C C . GLY A 1 92 ? 3.918 0.318 -0.229 1.00 85.38 92 GLY A C 1
ATOM 700 O O . GLY A 1 92 ? 3.686 1.469 0.138 1.00 85.38 92 GLY A O 1
ATOM 701 N N . THR A 1 93 ? 5.072 -0.284 0.079 1.00 89.25 93 THR A N 1
ATOM 702 C CA . THR A 1 93 ? 6.079 0.229 1.025 1.00 89.25 93 THR A CA 1
ATOM 703 C C . THR A 1 93 ? 6.654 1.587 0.637 1.00 89.25 93 THR A C 1
ATOM 705 O O . THR A 1 93 ? 7.007 2.367 1.518 1.00 89.25 93 THR A O 1
ATOM 708 N N . MET A 1 94 ? 6.693 1.908 -0.660 1.00 92.94 94 MET A N 1
ATOM 709 C CA . MET A 1 94 ? 7.160 3.202 -1.170 1.00 92.94 94 MET A CA 1
ATOM 710 C C . MET A 1 94 ? 6.313 4.404 -0.716 1.00 92.94 94 MET A C 1
ATOM 712 O O . MET A 1 94 ? 6.769 5.538 -0.836 1.00 92.94 94 MET A O 1
ATOM 716 N N . TYR A 1 95 ? 5.108 4.173 -0.180 1.00 94.19 95 TYR A N 1
ATOM 717 C CA . TYR A 1 95 ? 4.231 5.218 0.354 1.00 94.19 95 TYR A CA 1
ATOM 718 C C . TYR A 1 95 ? 4.313 5.384 1.880 1.00 94.19 95 TYR A C 1
ATOM 720 O O . TYR A 1 95 ? 3.641 6.265 2.426 1.00 94.19 95 TYR A O 1
ATOM 728 N N . LYS A 1 96 ? 5.106 4.563 2.590 1.00 91.31 96 LYS A N 1
ATOM 729 C CA . LYS A 1 96 ? 5.219 4.653 4.055 1.00 91.31 96 LYS A CA 1
ATOM 730 C C . LYS A 1 96 ? 5.805 6.015 4.452 1.00 91.31 96 LYS A C 1
ATOM 732 O O . LYS A 1 96 ? 6.809 6.447 3.898 1.00 91.31 96 LYS A O 1
ATOM 737 N N . GLY A 1 97 ? 5.163 6.688 5.407 1.00 92.06 97 GLY A N 1
ATOM 738 C CA . GLY A 1 97 ? 5.561 8.023 5.875 1.00 92.06 97 GLY A CA 1
ATOM 739 C C . GLY A 1 97 ? 5.103 9.194 4.993 1.00 92.06 97 GLY A C 1
ATOM 740 O O . GLY A 1 97 ? 5.311 10.342 5.372 1.00 92.06 97 GLY A O 1
ATOM 741 N N . LEU A 1 98 ? 4.445 8.950 3.852 1.00 93.31 98 LEU A N 1
ATOM 742 C CA . LEU A 1 98 ? 3.943 10.020 2.982 1.00 93.31 98 LEU A CA 1
ATOM 743 C C . LEU A 1 98 ? 2.517 10.425 3.379 1.00 93.31 98 LEU A C 1
ATOM 745 O O . LEU A 1 98 ? 1.548 9.698 3.131 1.00 93.31 98 LEU A O 1
ATOM 749 N N . GLY A 1 99 ? 2.401 11.595 4.011 1.00 89.31 99 GLY A N 1
ATOM 750 C CA . GLY A 1 99 ? 1.147 12.114 4.568 1.00 89.31 99 GLY A CA 1
ATOM 751 C C . GLY A 1 99 ? 0.169 12.720 3.554 1.00 89.31 99 GLY A C 1
ATOM 752 O O . GLY A 1 99 ? -1.018 12.800 3.853 1.00 89.31 99 GLY A O 1
ATOM 753 N N . SER A 1 100 ? 0.623 13.118 2.358 1.00 94.81 100 SER A N 1
ATOM 754 C CA . SER A 1 100 ? -0.226 13.754 1.334 1.00 94.81 100 SER A CA 1
ATOM 755 C C . SER A 1 100 ? -0.364 12.907 0.067 1.00 94.81 100 SER A C 1
ATOM 757 O O . SER A 1 100 ? 0.551 12.178 -0.313 1.00 94.81 100 SER A O 1
ATOM 759 N N . ASN A 1 101 ? -1.496 13.034 -0.632 1.00 93.81 101 ASN A N 1
ATOM 760 C CA . ASN A 1 101 ? -1.699 12.379 -1.931 1.00 93.81 101 ASN A CA 1
ATOM 761 C C . ASN A 1 101 ? -0.665 12.848 -2.966 1.00 93.81 101 ASN A C 1
ATOM 763 O O . ASN A 1 101 ? -0.108 12.030 -3.691 1.00 93.81 101 ASN A O 1
ATOM 767 N N . GLU A 1 102 ? -0.348 14.144 -2.971 1.00 95.31 102 GLU A N 1
ATOM 768 C CA . GLU A 1 102 ? 0.666 14.737 -3.844 1.00 95.31 102 GLU A CA 1
ATOM 769 C C . GLU A 1 102 ? 2.050 14.108 -3.625 1.00 95.31 102 GLU A C 1
ATOM 771 O O . GLU A 1 102 ? 2.643 13.611 -4.577 1.00 95.31 102 GLU A O 1
ATOM 776 N N . SER A 1 103 ? 2.533 14.013 -2.378 1.00 96.38 103 SER A N 1
ATOM 777 C CA . SER A 1 103 ? 3.840 13.393 -2.092 1.00 96.38 103 SER A CA 1
ATOM 778 C C . SER A 1 103 ? 3.886 11.913 -2.493 1.00 96.38 103 SER A C 1
ATOM 780 O O . SER A 1 103 ? 4.902 11.444 -3.007 1.00 96.38 103 SER A O 1
ATOM 782 N N . ARG A 1 104 ? 2.771 11.179 -2.353 1.00 96.19 104 ARG A N 1
ATOM 783 C CA . ARG A 1 104 ? 2.643 9.798 -2.855 1.00 96.19 104 ARG A CA 1
ATOM 784 C C . ARG A 1 104 ? 2.743 9.730 -4.380 1.00 96.19 104 ARG A C 1
ATOM 786 O O . ARG A 1 104 ? 3.427 8.847 -4.893 1.00 96.19 104 ARG A O 1
ATOM 793 N N . LEU A 1 105 ? 2.111 10.652 -5.105 1.00 96.81 105 LEU A N 1
ATOM 794 C CA . LEU A 1 105 ? 2.190 10.713 -6.568 1.00 96.81 105 LEU A CA 1
ATOM 795 C C . LEU A 1 105 ? 3.569 11.173 -7.060 1.00 96.81 105 LEU A C 1
ATOM 797 O O . LEU A 1 105 ? 4.100 10.570 -7.986 1.00 96.81 105 LEU A O 1
ATOM 801 N N . GLN A 1 106 ? 4.201 12.155 -6.410 1.00 97.44 106 GLN A N 1
ATOM 802 C CA . GLN A 1 106 ? 5.586 12.560 -6.689 1.00 97.44 106 GLN A CA 1
ATOM 803 C C . GLN A 1 106 ? 6.557 11.386 -6.476 1.00 97.44 106 GLN A C 1
ATOM 805 O O . GLN A 1 106 ? 7.433 11.132 -7.309 1.00 97.44 106 GLN A O 1
ATOM 810 N N . LYS A 1 107 ? 6.375 10.607 -5.398 1.00 97.56 107 LYS A N 1
ATOM 811 C CA . LYS A 1 107 ? 7.165 9.395 -5.149 1.00 97.56 107 LYS A CA 1
ATOM 812 C C . LYS A 1 107 ? 6.906 8.308 -6.198 1.00 97.56 107 LYS A C 1
ATOM 814 O O . LYS A 1 107 ? 7.854 7.680 -6.653 1.00 97.56 107 LYS A O 1
ATOM 819 N N . LEU A 1 108 ? 5.660 8.120 -6.637 1.00 97.19 108 LEU A N 1
ATOM 820 C CA . LEU A 1 108 ? 5.333 7.204 -7.736 1.00 97.19 108 LEU A CA 1
ATOM 821 C C . LEU A 1 108 ? 6.001 7.614 -9.055 1.00 97.19 108 LEU A C 1
ATOM 823 O O . LEU A 1 108 ? 6.679 6.796 -9.674 1.00 97.19 108 LEU A O 1
ATOM 827 N N . THR A 1 109 ? 5.861 8.877 -9.453 1.00 97.62 109 THR A N 1
ATOM 828 C CA . THR A 1 109 ? 6.470 9.426 -10.670 1.00 97.62 109 THR A CA 1
ATOM 829 C C . THR A 1 109 ? 7.991 9.271 -10.658 1.00 97.62 109 THR A C 1
ATOM 831 O O . THR A 1 109 ? 8.563 8.767 -11.624 1.00 97.62 109 THR A O 1
ATOM 834 N N . SER A 1 110 ? 8.649 9.640 -9.555 1.00 97.88 110 SER A N 1
ATOM 835 C CA . SER A 1 110 ? 10.111 9.547 -9.437 1.00 97.88 110 SER A CA 1
ATOM 836 C C . SER A 1 110 ? 10.628 8.104 -9.460 1.00 97.88 110 SER A C 1
ATOM 838 O O . SER A 1 110 ? 11.603 7.837 -10.161 1.00 97.88 110 SER A O 1
ATOM 840 N N . GLU A 1 111 ? 9.963 7.153 -8.793 1.00 97.50 111 GLU A N 1
ATOM 841 C CA . GLU A 1 111 ? 10.333 5.729 -8.858 1.00 97.50 111 GLU A CA 1
ATOM 842 C C . GLU A 1 111 ? 10.121 5.129 -10.259 1.00 97.50 111 GLU A C 1
ATOM 844 O O . GLU A 1 111 ? 10.993 4.416 -10.760 1.00 97.50 111 GLU A O 1
ATOM 849 N N . ILE A 1 112 ? 9.009 5.452 -10.936 1.00 97.25 112 ILE A N 1
ATOM 850 C CA . ILE A 1 112 ? 8.766 5.031 -12.327 1.00 97.25 112 ILE A CA 1
ATOM 851 C C . ILE A 1 112 ? 9.883 5.552 -13.235 1.00 97.25 112 ILE A C 1
ATOM 853 O O . ILE A 1 112 ? 10.499 4.774 -13.966 1.00 97.25 112 ILE A O 1
ATOM 857 N N . VAL A 1 113 ? 10.181 6.853 -13.179 1.00 97.88 113 VAL A N 1
ATOM 858 C CA . VAL A 1 113 ? 11.203 7.468 -14.034 1.00 97.88 113 VAL A CA 1
ATOM 859 C C . VAL A 1 113 ? 12.595 6.912 -13.722 1.00 97.88 113 VAL A C 1
ATOM 861 O O . VAL A 1 113 ? 13.318 6.555 -14.652 1.00 97.88 113 VAL A O 1
ATOM 864 N N . ALA A 1 114 ? 12.965 6.749 -12.449 1.00 97.75 114 ALA A N 1
ATOM 865 C CA . ALA A 1 114 ? 14.236 6.138 -12.055 1.00 97.75 114 ALA A CA 1
ATOM 866 C C . ALA A 1 114 ? 14.367 4.695 -12.579 1.00 97.75 114 ALA A C 1
ATOM 868 O O . ALA A 1 114 ? 15.405 4.314 -13.130 1.00 97.75 114 ALA A O 1
ATOM 869 N N . ARG A 1 115 ? 13.290 3.901 -12.489 1.00 96.75 115 ARG A N 1
ATOM 870 C CA . ARG A 1 115 ? 13.249 2.529 -13.008 1.00 96.75 115 ARG A CA 1
ATOM 871 C C . ARG A 1 115 ? 13.395 2.494 -14.529 1.00 96.75 115 ARG A C 1
ATOM 873 O O . ARG A 1 115 ? 14.170 1.682 -15.034 1.00 96.75 115 ARG A O 1
ATOM 880 N N . LEU A 1 116 ? 12.733 3.397 -15.255 1.00 96.81 116 LEU A N 1
ATOM 881 C CA . LEU A 1 116 ? 12.855 3.514 -16.712 1.00 96.81 116 LEU A CA 1
ATOM 882 C C . LEU A 1 116 ? 14.260 3.971 -17.144 1.00 96.81 116 LEU A C 1
ATOM 884 O O . LEU A 1 116 ? 14.825 3.343 -18.043 1.00 96.81 116 LEU A O 1
ATOM 888 N N . LYS A 1 117 ? 14.848 4.970 -16.464 1.00 96.81 117 LYS A N 1
ATOM 889 C CA . LYS A 1 117 ? 16.219 5.482 -16.692 1.00 96.81 117 LYS A CA 1
ATOM 890 C C . LYS A 1 117 ? 17.303 4.429 -16.418 1.00 96.81 117 LYS A C 1
ATOM 892 O O . LYS A 1 117 ? 18.375 4.489 -17.013 1.00 96.81 117 LYS A O 1
ATOM 897 N N . SER A 1 118 ? 17.047 3.445 -15.550 1.00 96.19 118 SER A N 1
ATOM 898 C CA . SER A 1 118 ? 18.026 2.388 -15.236 1.00 96.19 118 SER A CA 1
ATOM 899 C C . SER A 1 118 ? 18.249 1.370 -16.374 1.00 96.19 118 SER A C 1
ATOM 901 O O . SER A 1 118 ? 19.344 0.803 -16.478 1.00 96.19 118 SER A O 1
ATOM 903 N N . SER A 1 119 ? 17.262 1.180 -17.266 1.00 95.56 119 SER A N 1
ATOM 904 C CA . SER A 1 119 ? 17.345 0.251 -18.410 1.00 95.56 119 SER A CA 1
ATOM 905 C C . SER A 1 119 ? 18.544 0.572 -19.304 1.00 95.56 119 SER A C 1
ATOM 907 O O . SER A 1 119 ? 18.743 1.712 -19.728 1.00 95.56 119 SER A O 1
ATOM 909 N N . ALA A 1 120 ? 19.351 -0.450 -19.598 1.00 95.19 120 ALA A N 1
ATOM 910 C CA . ALA A 1 120 ? 20.534 -0.302 -20.438 1.00 95.19 120 ALA A CA 1
ATOM 911 C C . ALA A 1 120 ? 20.160 0.058 -21.885 1.00 95.19 120 ALA A C 1
ATOM 913 O O . ALA A 1 120 ? 20.769 0.956 -22.460 1.00 95.19 120 ALA A O 1
ATOM 914 N N . ALA A 1 121 ? 19.114 -0.567 -22.440 1.00 92.81 121 ALA A N 1
ATOM 915 C CA . ALA A 1 121 ? 18.684 -0.318 -23.813 1.00 92.81 121 ALA A CA 1
ATOM 916 C C . ALA A 1 121 ? 18.136 1.104 -24.033 1.00 92.81 121 ALA A C 1
ATOM 918 O O . ALA A 1 121 ? 18.264 1.629 -25.135 1.00 92.81 121 ALA A O 1
ATOM 919 N N . ARG A 1 122 ? 17.558 1.750 -23.005 1.00 94.69 122 ARG A N 1
ATOM 920 C CA . ARG A 1 122 ? 17.196 3.179 -23.084 1.00 94.69 122 ARG A CA 1
ATOM 921 C C . ARG A 1 122 ? 18.422 4.076 -22.993 1.00 94.69 122 ARG A C 1
ATOM 923 O O . ARG A 1 122 ? 18.559 4.976 -23.803 1.00 94.69 122 ARG A O 1
ATOM 930 N N . ARG A 1 123 ? 19.346 3.807 -22.064 1.00 96.19 123 ARG A N 1
ATOM 931 C CA . ARG A 1 123 ? 20.579 4.604 -21.915 1.00 96.19 123 ARG A CA 1
ATOM 932 C C . ARG A 1 123 ? 21.500 4.563 -23.140 1.00 96.19 123 ARG A C 1
ATOM 934 O O . ARG A 1 123 ? 22.281 5.489 -23.312 1.00 96.19 123 ARG A O 1
ATOM 941 N N . GLY A 1 124 ? 21.418 3.516 -23.962 1.00 95.88 124 GLY A N 1
ATOM 942 C CA . GLY A 1 124 ? 22.145 3.415 -25.231 1.00 95.88 124 GLY A CA 1
ATOM 943 C C . GLY A 1 124 ? 21.540 4.208 -26.398 1.00 95.88 124 GLY A C 1
ATOM 944 O O . GLY A 1 124 ? 22.177 4.288 -27.442 1.00 95.88 124 GLY A O 1
ATOM 945 N N . ASP A 1 125 ? 20.344 4.784 -26.244 1.00 97.00 125 ASP A N 1
ATOM 946 C CA . ASP A 1 125 ? 19.601 5.461 -27.312 1.00 97.00 125 ASP A CA 1
ATOM 947 C C . ASP A 1 125 ? 19.174 6.876 -26.857 1.00 97.00 125 ASP A C 1
ATOM 949 O O . ASP A 1 125 ? 18.308 7.019 -25.981 1.00 97.00 125 ASP A O 1
ATOM 953 N N . PRO A 1 126 ? 19.753 7.947 -27.437 1.00 95.88 126 PRO A N 1
ATOM 954 C CA . PRO A 1 126 ? 19.448 9.314 -27.024 1.00 95.88 126 PRO A CA 1
ATOM 955 C C . PRO A 1 126 ? 17.989 9.710 -27.303 1.00 95.88 126 PRO A C 1
ATOM 957 O O . PRO A 1 126 ? 17.391 10.404 -26.481 1.00 95.88 126 PRO A O 1
ATOM 960 N N . ALA A 1 127 ? 17.370 9.218 -28.382 1.00 95.38 127 ALA A N 1
ATOM 961 C CA . ALA A 1 127 ? 15.981 9.529 -28.728 1.00 95.38 127 ALA A CA 1
ATOM 962 C C . ALA A 1 127 ? 14.977 8.815 -27.800 1.00 95.38 127 ALA A C 1
ATOM 964 O O . ALA A 1 127 ? 13.868 9.302 -27.556 1.00 95.38 127 ALA A O 1
ATOM 965 N N . ARG A 1 128 ? 15.338 7.659 -27.227 1.00 95.56 128 ARG A N 1
ATOM 966 C CA . ARG A 1 128 ? 14.553 7.024 -26.145 1.00 95.56 128 ARG A CA 1
ATOM 967 C C . ARG A 1 128 ? 14.669 7.789 -24.829 1.00 95.56 128 ARG A C 1
ATOM 969 O O . ARG A 1 128 ? 13.664 7.912 -24.123 1.00 95.56 128 ARG A O 1
ATOM 976 N N . MET A 1 129 ? 15.847 8.333 -24.517 1.00 96.00 129 MET A N 1
ATOM 977 C CA . MET A 1 129 ? 16.069 9.178 -23.335 1.00 96.00 129 MET A CA 1
ATOM 978 C C . MET A 1 129 ? 15.377 10.545 -23.436 1.00 96.00 129 MET A C 1
ATOM 980 O O . MET A 1 129 ? 14.830 11.022 -22.440 1.00 96.00 129 MET A O 1
ATOM 984 N N . GLU A 1 130 ? 15.322 11.151 -24.622 1.00 95.94 130 GLU A N 1
ATOM 985 C CA . GLU A 1 130 ? 14.549 12.374 -24.862 1.00 95.94 130 GLU A CA 1
ATOM 986 C C . GLU A 1 130 ? 13.051 12.124 -24.635 1.00 95.94 130 GLU A C 1
ATOM 988 O O . GLU A 1 130 ? 12.438 12.775 -23.789 1.00 95.94 130 GLU A O 1
ATOM 993 N N . ARG A 1 131 ? 12.479 11.083 -25.260 1.00 95.31 131 ARG A N 1
ATOM 994 C CA . ARG A 1 131 ? 11.074 10.688 -25.036 1.00 95.31 131 ARG A CA 1
ATOM 995 C C . ARG A 1 131 ? 10.772 10.352 -23.567 1.00 95.31 131 ARG A C 1
ATOM 997 O O . ARG A 1 131 ? 9.672 10.631 -23.089 1.00 95.31 131 ARG A O 1
ATOM 1004 N N . LEU A 1 132 ? 11.738 9.798 -22.827 1.00 96.62 132 LEU A N 1
ATOM 1005 C CA . LEU A 1 132 ? 11.620 9.575 -21.380 1.00 96.62 132 LEU A CA 1
ATOM 1006 C C . LEU A 1 132 ? 11.594 10.889 -20.581 1.00 96.62 132 LEU A C 1
ATOM 1008 O O . LEU A 1 132 ? 10.881 10.985 -19.585 1.00 96.62 132 LEU A O 1
ATOM 1012 N N . THR A 1 133 ? 12.331 11.903 -21.030 1.00 96.94 133 THR A N 1
ATOM 1013 C CA . THR A 1 133 ? 12.333 13.251 -20.438 1.00 96.94 133 THR A CA 1
ATOM 1014 C C . THR A 1 133 ? 11.002 13.968 -20.702 1.00 96.94 133 THR A C 1
ATOM 1016 O O . THR A 1 133 ? 10.449 14.611 -19.806 1.00 96.94 133 THR A O 1
ATOM 1019 N N . THR A 1 134 ? 10.411 13.781 -21.888 1.00 96.31 134 THR A N 1
ATOM 1020 C CA . THR A 1 134 ? 9.046 14.240 -22.207 1.00 96.31 134 THR A CA 1
ATOM 1021 C C . THR A 1 134 ? 7.998 13.573 -21.309 1.00 96.31 134 THR A C 1
ATOM 1023 O O . THR A 1 134 ? 7.131 14.263 -20.769 1.00 96.31 134 THR A O 1
ATOM 1026 N N . LEU A 1 135 ? 8.102 12.256 -21.067 1.00 97.25 135 LEU A N 1
ATOM 1027 C CA . LEU A 1 135 ? 7.254 11.553 -20.093 1.00 97.25 135 LEU A CA 1
ATOM 1028 C C . LEU A 1 135 ? 7.436 12.119 -18.675 1.00 97.25 135 LEU A C 1
ATOM 1030 O O . LEU A 1 135 ? 6.446 12.432 -18.023 1.00 97.25 135 LEU A O 1
ATOM 1034 N N . GLU A 1 136 ? 8.672 12.274 -18.197 1.00 97.44 136 GLU A N 1
ATOM 1035 C CA . GLU A 1 136 ? 8.977 12.832 -16.869 1.00 97.44 136 GLU A CA 1
ATOM 1036 C C . GLU A 1 136 ? 8.367 14.230 -16.685 1.00 97.44 136 GLU A C 1
ATOM 1038 O O . GLU A 1 136 ? 7.724 14.502 -15.671 1.00 97.44 136 GLU A O 1
ATOM 1043 N N . THR A 1 137 ? 8.481 15.090 -17.700 1.00 97.50 137 THR A N 1
ATOM 1044 C CA . THR A 1 137 ? 7.882 16.432 -17.706 1.00 97.50 137 THR A CA 1
ATOM 1045 C C . THR A 1 137 ? 6.354 16.366 -17.652 1.00 97.50 137 THR A C 1
ATOM 1047 O O . THR A 1 137 ? 5.734 17.081 -16.863 1.00 97.50 137 THR A O 1
ATOM 1050 N N . ALA A 1 138 ? 5.730 15.478 -18.432 1.00 96.81 138 ALA A N 1
ATOM 1051 C CA . ALA A 1 138 ? 4.280 15.300 -18.442 1.00 96.81 138 ALA A CA 1
ATOM 1052 C C . ALA A 1 138 ? 3.738 14.733 -17.117 1.00 96.81 138 ALA A C 1
ATOM 1054 O O . ALA A 1 138 ? 2.715 15.207 -16.624 1.00 96.81 138 ALA A O 1
ATOM 1055 N N . LEU A 1 139 ? 4.436 13.769 -16.504 1.00 97.31 139 LEU A N 1
ATOM 1056 C CA . LEU A 1 139 ? 4.075 13.220 -15.194 1.00 97.31 139 LEU A CA 1
ATOM 1057 C C . LEU A 1 139 ? 4.215 14.272 -14.084 1.00 97.31 139 LEU A C 1
ATOM 1059 O O . LEU A 1 139 ? 3.308 14.421 -13.269 1.00 97.31 139 LEU A O 1
ATOM 1063 N N . ASN A 1 140 ? 5.305 15.044 -14.069 1.00 96.94 140 ASN A N 1
ATOM 1064 C CA . ASN A 1 140 ? 5.487 16.129 -13.101 1.00 96.94 140 ASN A CA 1
ATOM 1065 C C . ASN A 1 140 ? 4.436 17.239 -13.287 1.00 96.94 140 ASN A C 1
ATOM 1067 O O . ASN A 1 140 ? 3.878 17.731 -12.309 1.00 96.94 140 ASN A O 1
ATOM 1071 N N . SER A 1 141 ? 4.100 17.584 -14.535 1.00 96.56 141 SER A N 1
ATOM 1072 C CA . SER A 1 141 ? 3.014 18.523 -14.845 1.00 96.56 141 SER A CA 1
ATOM 1073 C C . SER A 1 141 ? 1.658 18.015 -14.340 1.00 96.56 141 SER A C 1
ATOM 1075 O O . SER A 1 141 ? 0.927 18.771 -13.697 1.00 96.56 141 SER A O 1
ATOM 1077 N N . TYR A 1 142 ? 1.345 16.729 -14.543 1.00 96.38 142 TYR A N 1
ATOM 1078 C CA . TYR A 1 142 ? 0.121 16.103 -14.033 1.00 96.38 142 TYR A CA 1
ATOM 1079 C C . TYR A 1 142 ? 0.017 16.188 -12.509 1.00 96.38 142 TYR A C 1
ATOM 1081 O O . TYR A 1 142 ? -1.018 16.599 -11.991 1.00 96.38 142 TYR A O 1
ATOM 1089 N N . VAL A 1 143 ? 1.088 15.849 -11.786 1.00 96.00 143 VAL A N 1
ATOM 1090 C CA . VAL A 1 143 ? 1.076 15.864 -10.316 1.00 96.00 143 VAL A CA 1
ATOM 1091 C C . VAL A 1 143 ? 0.960 17.287 -9.758 1.00 96.00 143 VAL A C 1
ATOM 1093 O O . VAL A 1 143 ? 0.223 17.493 -8.799 1.00 96.00 143 VAL A O 1
ATOM 1096 N N . ASN A 1 144 ? 1.612 18.270 -10.386 1.00 95.88 144 ASN A N 1
ATOM 1097 C CA . ASN A 1 144 ? 1.624 19.655 -9.902 1.00 95.88 144 ASN A CA 1
ATOM 1098 C C . ASN A 1 144 ? 0.379 20.473 -10.305 1.00 95.88 144 ASN A C 1
ATOM 1100 O O . ASN A 1 144 ? 0.048 21.444 -9.631 1.00 95.88 144 ASN A O 1
ATOM 1104 N N . SER A 1 145 ? -0.286 20.135 -11.418 1.00 93.06 145 SER A N 1
ATOM 1105 C CA . SER A 1 145 ? -1.395 20.935 -11.979 1.00 93.06 145 SER A CA 1
ATOM 1106 C C . SER A 1 145 ? -2.726 20.191 -12.123 1.00 93.06 145 SER A C 1
ATOM 1108 O O . SER A 1 145 ? -3.743 20.815 -12.414 1.00 93.06 145 SER A O 1
ATOM 1110 N N . GLY A 1 146 ? -2.736 18.862 -11.986 1.00 90.75 146 GLY A N 1
ATOM 1111 C CA . GLY A 1 146 ? -3.893 18.014 -12.291 1.00 90.75 146 GLY A CA 1
ATOM 1112 C C . GLY A 1 146 ? -4.234 17.900 -13.784 1.00 90.75 146 GLY A C 1
ATOM 1113 O O . GLY A 1 146 ? -5.178 17.189 -14.129 1.00 90.75 146 GLY A O 1
ATOM 1114 N N . THR A 1 147 ? -3.493 18.570 -14.678 1.00 89.50 147 THR A N 1
ATOM 1115 C CA . THR A 1 147 ? -3.766 18.593 -16.126 1.00 89.50 147 THR A CA 1
ATOM 1116 C C . THR A 1 147 ? -3.613 17.193 -16.725 1.00 89.50 147 THR A C 1
ATOM 1118 O O . THR A 1 147 ? -2.493 16.681 -16.715 1.00 89.50 147 THR A O 1
ATOM 1121 N N . PRO A 1 148 ? -4.679 16.567 -17.269 1.00 88.88 148 PRO A N 1
ATOM 1122 C CA . PRO A 1 148 ? -4.631 15.193 -17.767 1.00 88.88 148 PRO A CA 1
ATOM 1123 C C . PRO A 1 148 ? -3.499 14.953 -18.767 1.00 88.88 148 PRO A C 1
ATOM 1125 O O . PRO A 1 148 ? -3.276 15.752 -19.678 1.00 88.88 148 PRO A O 1
ATOM 1128 N N . ILE A 1 149 ? -2.803 13.825 -18.615 1.00 91.38 149 ILE A N 1
ATOM 1129 C CA . ILE A 1 149 ? -1.662 13.477 -19.466 1.00 91.38 149 ILE A CA 1
ATOM 1130 C C . ILE A 1 149 ? -2.182 13.149 -20.869 1.00 91.38 149 ILE A C 1
ATOM 1132 O O . ILE A 1 149 ? -2.819 12.117 -21.089 1.00 91.38 149 ILE A O 1
ATOM 1136 N N . GLY A 1 150 ? -1.916 14.048 -21.818 1.00 86.38 150 GLY A N 1
ATOM 1137 C CA . GLY A 1 150 ? -2.257 13.864 -23.226 1.00 86.38 150 GLY A CA 1
ATOM 1138 C C . GLY A 1 150 ? -1.521 12.684 -23.871 1.00 86.38 150 GLY A C 1
ATOM 1139 O O . GLY A 1 150 ? -0.598 12.099 -23.304 1.00 86.38 150 GLY A O 1
ATOM 1140 N N . ASN A 1 151 ? -1.916 12.329 -25.095 1.00 83.25 151 ASN A N 1
ATOM 1141 C CA . ASN A 1 151 ? -1.234 11.279 -25.848 1.00 83.25 151 ASN A CA 1
ATOM 1142 C C . ASN A 1 151 ? 0.169 11.756 -26.269 1.00 83.25 151 ASN A C 1
ATOM 1144 O O . ASN A 1 151 ? 0.309 12.524 -27.219 1.00 83.25 151 ASN A O 1
ATOM 1148 N N . LEU A 1 152 ? 1.202 11.279 -25.568 1.00 83.69 152 LEU A N 1
ATOM 1149 C CA . LEU A 1 152 ? 2.605 11.680 -25.763 1.00 83.69 152 LEU A CA 1
ATOM 1150 C C . LEU A 1 152 ? 3.160 11.352 -27.162 1.00 83.69 152 LEU A C 1
ATOM 1152 O O . LEU A 1 152 ? 4.188 11.894 -27.549 1.00 83.69 152 LEU A O 1
ATOM 1156 N N . ALA A 1 153 ? 2.465 10.513 -27.938 1.00 71.50 153 ALA A N 1
ATOM 1157 C CA . ALA A 1 153 ? 2.839 10.149 -29.304 1.00 71.50 153 ALA A CA 1
ATOM 1158 C C . ALA A 1 153 ? 2.866 11.332 -30.297 1.00 71.50 153 ALA A C 1
ATOM 1160 O O . ALA A 1 153 ? 3.453 11.201 -31.361 1.00 71.50 153 ALA A O 1
ATOM 1161 N N . GLY A 1 154 ? 2.243 12.473 -29.975 1.00 59.78 154 GLY A N 1
ATOM 1162 C CA . GLY A 1 154 ? 2.292 13.678 -30.817 1.00 59.78 154 GLY A CA 1
ATOM 1163 C C . GLY A 1 154 ? 3.528 14.564 -30.611 1.00 59.78 154 GLY A C 1
ATOM 1164 O O . GLY A 1 154 ? 3.680 15.548 -31.325 1.00 59.78 154 GLY A O 1
ATOM 1165 N N . ALA A 1 155 ? 4.383 14.249 -29.633 1.00 56.56 155 ALA A N 1
ATOM 1166 C CA . ALA A 1 155 ? 5.591 15.007 -29.300 1.00 56.56 155 ALA A CA 1
ATOM 1167 C C . ALA A 1 155 ? 6.861 14.327 -29.843 1.00 56.56 155 ALA A C 1
ATOM 1169 O O . ALA A 1 155 ? 7.877 14.240 -29.152 1.00 56.56 155 ALA A O 1
ATOM 1170 N N . GLU A 1 156 ? 6.791 13.806 -31.069 1.00 55.09 156 GLU A N 1
ATOM 1171 C CA . GLU A 1 156 ? 7.991 13.433 -31.815 1.00 55.09 156 GLU A CA 1
ATOM 1172 C C . GLU A 1 156 ? 8.760 14.724 -32.148 1.00 55.09 156 GLU A C 1
ATOM 1174 O O . GLU A 1 156 ? 8.154 15.648 -32.706 1.00 55.09 156 GLU A O 1
ATOM 1179 N N . PRO A 1 157 ? 10.055 14.849 -31.797 1.00 52.94 157 PRO A N 1
ATOM 1180 C CA . PRO A 1 157 ? 10.851 15.971 -32.271 1.00 52.94 157 PRO A CA 1
ATOM 1181 C C . PRO A 1 157 ? 10.864 15.895 -33.796 1.00 52.94 157 PRO A C 1
ATOM 1183 O O . PRO A 1 157 ? 11.233 14.867 -34.365 1.00 52.94 157 PRO A O 1
ATOM 1186 N N . ALA A 1 158 ? 10.402 16.958 -34.458 1.00 48.50 158 ALA A N 1
ATOM 1187 C CA . ALA A 1 158 ? 10.328 16.994 -35.910 1.00 48.50 158 ALA A CA 1
ATOM 1188 C C . ALA A 1 158 ? 11.735 16.784 -36.478 1.00 48.50 158 ALA A C 1
ATOM 1190 O O . ALA A 1 158 ? 12.579 17.675 -36.385 1.00 48.50 158 ALA A O 1
ATOM 1191 N N . ALA A 1 159 ? 11.986 15.595 -37.026 1.00 50.19 159 ALA A N 1
ATOM 1192 C CA . ALA A 1 159 ? 13.272 15.260 -37.607 1.00 50.19 159 ALA A CA 1
ATOM 1193 C C . ALA A 1 159 ? 13.555 16.237 -38.753 1.00 50.19 159 ALA A C 1
ATOM 1195 O O . ALA A 1 159 ? 12.874 16.217 -39.783 1.00 50.19 159 ALA A O 1
ATOM 1196 N N . GLU A 1 160 ? 14.549 17.110 -38.574 1.00 43.66 160 GLU A N 1
ATOM 1197 C CA . GLU A 1 160 ? 15.067 17.903 -39.681 1.00 43.66 160 GLU A CA 1
ATOM 1198 C C . GLU A 1 160 ? 15.567 16.934 -40.754 1.00 43.66 160 GLU A C 1
ATOM 1200 O O . GLU A 1 160 ? 16.454 16.113 -40.514 1.00 43.66 160 GLU A O 1
ATOM 1205 N N . ASN A 1 161 ? 14.956 17.013 -41.938 1.00 42.62 161 ASN A N 1
ATOM 1206 C CA . ASN A 1 161 ? 15.265 16.164 -43.083 1.00 42.62 161 ASN A CA 1
ATOM 1207 C C . ASN A 1 161 ? 16.674 16.458 -43.628 1.00 42.62 161 ASN A C 1
ATOM 1209 O O . ASN A 1 161 ? 16.836 17.103 -44.664 1.00 42.62 161 ASN A O 1
ATOM 1213 N N . ALA A 1 162 ? 17.700 15.927 -42.968 1.00 39.12 162 ALA A N 1
ATOM 1214 C CA . ALA A 1 162 ? 19.026 15.739 -43.536 1.00 39.12 162 ALA A CA 1
ATOM 1215 C C . ALA A 1 162 ? 19.034 14.418 -44.321 1.00 39.12 162 ALA A C 1
ATOM 1217 O O . ALA A 1 162 ? 19.458 13.373 -43.831 1.00 39.12 162 ALA A O 1
ATOM 1218 N N . GLY A 1 163 ? 18.492 14.449 -45.540 1.00 46.25 163 GLY A N 1
ATOM 1219 C CA . GLY A 1 163 ? 18.408 13.259 -46.381 1.00 46.25 163 GLY A CA 1
ATOM 1220 C C . GLY A 1 163 ? 19.788 12.720 -46.770 1.00 46.25 163 GLY A C 1
ATOM 1221 O O . GLY A 1 163 ? 20.634 13.452 -47.279 1.00 46.25 163 GLY A O 1
ATOM 1222 N N . THR A 1 164 ? 19.999 11.416 -46.609 1.00 38.97 164 THR A N 1
ATOM 1223 C CA . THR A 1 164 ? 20.961 10.653 -47.414 1.00 38.97 164 THR A CA 1
ATOM 1224 C C . THR A 1 164 ? 20.376 9.273 -47.681 1.00 38.97 164 THR A C 1
ATOM 1226 O O . THR A 1 164 ? 20.090 8.506 -46.767 1.00 38.97 164 THR A O 1
ATOM 1229 N N . THR A 1 165 ? 20.162 8.990 -48.959 1.00 48.22 165 THR A N 1
ATOM 1230 C CA . THR A 1 165 ? 19.692 7.711 -49.491 1.00 48.22 165 THR A CA 1
ATOM 1231 C C . THR A 1 165 ? 20.752 6.624 -49.344 1.00 48.22 165 THR A C 1
ATOM 1233 O O . THR A 1 165 ? 21.854 6.802 -49.861 1.00 48.22 165 THR A O 1
ATOM 1236 N N . THR A 1 166 ? 20.389 5.471 -48.777 1.00 42.47 166 THR A N 1
ATOM 1237 C CA . THR A 1 166 ? 20.997 4.183 -49.159 1.00 42.47 166 THR A CA 1
ATOM 1238 C C . THR A 1 166 ? 20.033 3.034 -48.867 1.00 42.47 166 THR A C 1
ATOM 1240 O O . THR A 1 166 ? 19.457 2.976 -47.784 1.00 42.47 166 THR A O 1
ATOM 1243 N N . ASP A 1 167 ? 19.846 2.161 -49.856 1.00 43.19 167 ASP A N 1
ATOM 1244 C CA . ASP A 1 167 ? 18.969 0.986 -49.820 1.00 43.19 167 ASP A CA 1
ATOM 1245 C C . ASP A 1 167 ? 19.556 -0.209 -49.038 1.00 43.19 167 ASP A C 1
ATOM 1247 O O . ASP A 1 167 ? 20.762 -0.266 -48.797 1.00 43.19 167 ASP A O 1
ATOM 1251 N N . LEU A 1 168 ? 18.690 -1.213 -48.807 1.00 41.78 168 LEU A N 1
ATOM 1252 C CA . LEU A 1 168 ? 18.956 -2.581 -48.309 1.00 41.78 168 LEU A CA 1
ATOM 1253 C C . LEU A 1 168 ? 19.261 -2.675 -46.790 1.00 41.78 168 LEU A C 1
ATOM 1255 O O . LEU A 1 168 ? 19.905 -1.808 -46.216 1.00 41.78 168 LEU A O 1
ATOM 1259 N N . ASP A 1 169 ? 18.819 -3.699 -46.051 1.00 36.56 169 ASP A N 1
ATOM 1260 C CA . ASP A 1 169 ? 18.231 -4.990 -46.445 1.00 36.56 169 ASP A CA 1
ATOM 1261 C C . ASP A 1 169 ? 17.135 -5.427 -45.441 1.00 36.56 169 ASP A C 1
ATOM 1263 O O . ASP A 1 169 ? 17.297 -5.267 -44.228 1.00 36.56 169 ASP A O 1
ATOM 1267 N N . GLU A 1 170 ? 16.016 -5.981 -45.919 1.00 49.84 170 GLU A N 1
ATOM 1268 C CA . GLU A 1 170 ? 14.871 -6.382 -45.081 1.00 49.84 170 GLU A CA 1
ATOM 1269 C C . GLU A 1 170 ? 14.897 -7.893 -44.807 1.00 49.84 170 GLU A C 1
ATOM 1271 O O . GLU A 1 170 ? 14.140 -8.668 -45.392 1.00 49.84 170 GLU A O 1
ATOM 1276 N N . THR A 1 171 ? 15.761 -8.364 -43.900 1.00 43.56 171 THR A N 1
ATOM 1277 C CA . THR A 1 171 ? 15.601 -9.712 -43.316 1.00 43.56 171 THR A CA 1
ATOM 1278 C C . THR A 1 171 ? 16.242 -9.856 -41.927 1.00 43.56 171 THR A C 1
ATOM 1280 O O . THR A 1 171 ? 17.392 -9.500 -41.713 1.00 43.56 171 THR A O 1
ATOM 1283 N N . THR A 1 172 ? 15.530 -10.539 -41.020 1.00 40.72 172 THR A N 1
ATOM 1284 C CA . THR A 1 172 ? 16.048 -11.174 -39.782 1.00 40.72 172 THR A CA 1
ATOM 1285 C C . THR A 1 172 ? 16.419 -10.263 -38.597 1.00 40.72 172 THR A C 1
ATOM 1287 O O . THR A 1 172 ? 17.570 -9.889 -38.414 1.00 40.72 172 THR A O 1
ATOM 1290 N N . ALA A 1 173 ? 15.473 -10.088 -37.666 1.00 36.28 173 ALA A N 1
ATOM 1291 C CA . ALA A 1 173 ? 15.530 -10.659 -36.302 1.00 36.28 173 ALA A CA 1
ATOM 1292 C C . ALA A 1 173 ? 14.673 -9.840 -35.323 1.00 36.28 173 ALA A C 1
ATOM 1294 O O . ALA A 1 173 ? 14.954 -8.676 -35.045 1.00 36.28 173 ALA A O 1
ATOM 1295 N N . ALA A 1 174 ? 13.669 -10.471 -34.710 1.00 44.09 174 ALA A N 1
ATOM 1296 C CA . ALA A 1 174 ? 12.987 -9.879 -33.564 1.00 44.09 174 ALA A CA 1
ATOM 1297 C C . ALA A 1 174 ? 13.940 -9.861 -32.357 1.00 44.09 174 ALA A C 1
ATOM 1299 O O . ALA A 1 174 ? 14.129 -10.882 -31.692 1.00 44.09 174 ALA A O 1
ATOM 1300 N N . ALA A 1 175 ? 14.542 -8.703 -32.074 1.00 41.94 175 ALA A N 1
ATOM 1301 C CA . ALA A 1 175 ? 15.342 -8.507 -30.871 1.00 41.94 175 ALA A CA 1
ATOM 1302 C C . ALA A 1 175 ? 14.499 -8.819 -29.612 1.00 41.94 175 ALA A C 1
ATOM 1304 O O . ALA A 1 175 ? 13.315 -8.463 -29.559 1.00 41.94 175 ALA A O 1
ATOM 1305 N N . PRO A 1 176 ? 15.065 -9.483 -28.586 1.00 40.97 176 PRO A N 1
ATOM 1306 C CA . PRO A 1 176 ? 14.316 -9.845 -27.389 1.00 40.97 176 PRO A CA 1
ATOM 1307 C C . PRO A 1 176 ? 13.857 -8.580 -26.653 1.00 40.97 176 PRO A C 1
ATOM 1309 O O . PRO A 1 176 ? 14.671 -7.852 -26.093 1.00 40.97 176 PRO A O 1
ATOM 1312 N N . ALA A 1 177 ? 12.543 -8.331 -26.654 1.00 46.72 177 ALA A N 1
ATOM 1313 C CA . ALA A 1 177 ? 11.935 -7.105 -26.131 1.00 46.72 177 ALA A CA 1
ATOM 1314 C C . ALA A 1 177 ? 12.418 -6.775 -24.704 1.00 46.72 177 ALA A C 1
ATOM 1316 O O . ALA A 1 177 ? 12.075 -7.481 -23.743 1.00 46.72 177 ALA A O 1
ATOM 1317 N N . ASP A 1 178 ? 13.219 -5.715 -24.565 1.00 55.84 178 ASP A N 1
ATOM 1318 C CA . ASP A 1 178 ? 13.824 -5.324 -23.294 1.00 55.84 178 ASP A CA 1
ATOM 1319 C C . ASP A 1 178 ? 12.882 -4.453 -22.450 1.00 55.84 178 ASP A C 1
ATOM 1321 O O . ASP A 1 178 ? 12.459 -3.359 -22.822 1.00 55.84 178 ASP A O 1
ATOM 1325 N N . ALA A 1 179 ? 12.593 -4.951 -21.253 1.00 49.41 179 ALA A N 1
ATOM 1326 C CA . ALA A 1 179 ? 11.768 -4.269 -20.266 1.00 49.41 179 ALA A CA 1
ATOM 1327 C C . ALA A 1 179 ? 12.276 -4.529 -18.838 1.00 49.41 179 ALA A C 1
ATOM 1329 O O . ALA A 1 179 ? 11.484 -4.533 -17.898 1.00 49.41 179 ALA A O 1
ATOM 1330 N N . GLY A 1 180 ? 13.581 -4.777 -18.671 1.00 45.25 180 GLY A N 1
ATOM 1331 C CA . GLY A 1 180 ? 14.213 -4.950 -17.363 1.00 45.25 180 GLY A CA 1
ATOM 1332 C C . GLY A 1 180 ? 15.479 -4.102 -17.204 1.00 45.25 180 GLY A C 1
ATOM 1333 O O . GLY A 1 180 ? 16.064 -3.664 -18.195 1.00 45.25 180 GLY A O 1
ATOM 1334 N N . PRO A 1 181 ? 15.935 -3.847 -15.966 1.00 40.47 181 PRO A N 1
ATOM 1335 C CA . PRO A 1 181 ? 17.351 -3.583 -15.757 1.00 40.47 181 PRO A CA 1
ATOM 1336 C C . PRO A 1 181 ? 18.133 -4.833 -16.185 1.00 40.47 181 PRO A C 1
ATOM 1338 O O . PRO A 1 181 ? 17.678 -5.954 -15.954 1.00 40.47 181 PRO A O 1
ATOM 1341 N N . ALA A 1 182 ? 19.289 -4.645 -16.819 1.00 43.44 182 ALA A N 1
ATOM 1342 C CA . ALA A 1 182 ? 20.147 -5.765 -17.176 1.00 43.44 182 ALA A CA 1
ATOM 1343 C C . ALA A 1 182 ? 20.639 -6.455 -15.894 1.00 43.44 182 ALA A C 1
ATOM 1345 O O . ALA A 1 182 ? 21.362 -5.843 -15.104 1.00 43.44 182 ALA A O 1
ATOM 1346 N N . GLU A 1 183 ? 20.252 -7.719 -15.706 1.00 42.31 183 GLU A N 1
ATOM 1347 C CA . GLU A 1 183 ? 20.989 -8.646 -14.845 1.00 42.31 183 GLU A CA 1
ATOM 1348 C C . GLU A 1 183 ? 22.465 -8.607 -15.272 1.00 42.31 183 GLU A C 1
ATOM 1350 O O . GLU A 1 183 ? 22.769 -8.529 -16.468 1.00 42.31 183 GLU A O 1
ATOM 1355 N N . ALA A 1 184 ? 23.380 -8.595 -14.301 1.00 40.72 184 ALA A N 1
ATOM 1356 C CA . ALA A 1 184 ? 24.807 -8.489 -14.582 1.00 40.72 184 ALA A CA 1
ATOM 1357 C C . ALA A 1 184 ? 25.249 -9.638 -15.501 1.00 40.72 184 ALA A C 1
ATOM 1359 O O . ALA A 1 184 ? 24.925 -10.798 -15.254 1.00 40.72 184 ALA A O 1
ATOM 1360 N N . GLY A 1 185 ? 25.954 -9.293 -16.580 1.00 44.00 185 GLY A N 1
ATOM 1361 C CA . GLY A 1 185 ? 26.170 -10.202 -17.698 1.00 44.00 185 GLY A CA 1
ATOM 1362 C C . GLY A 1 185 ? 26.894 -11.489 -17.312 1.00 44.00 185 GLY A C 1
ATOM 1363 O O . GLY A 1 185 ? 28.065 -11.456 -16.940 1.00 44.00 185 GLY A O 1
ATOM 1364 N N . LEU A 1 186 ? 26.212 -12.613 -17.521 1.00 42.34 186 LEU A N 1
ATOM 1365 C CA . LEU A 1 186 ? 26.830 -13.895 -17.823 1.00 42.34 186 LEU A CA 1
ATOM 1366 C C . LEU A 1 186 ? 26.244 -14.403 -19.148 1.00 42.34 186 LEU A C 1
ATOM 1368 O O . LEU A 1 186 ? 25.039 -14.603 -19.276 1.00 42.34 186 LEU A O 1
ATOM 1372 N N . ASP A 1 187 ? 27.150 -14.562 -20.112 1.00 40.34 187 ASP A N 1
ATOM 1373 C CA . ASP A 1 187 ? 27.060 -15.387 -21.319 1.00 40.34 187 ASP A CA 1
ATOM 1374 C C . ASP A 1 187 ? 26.026 -15.056 -22.413 1.00 40.34 187 ASP A C 1
ATOM 1376 O O . ASP A 1 187 ? 24.889 -15.520 -22.406 1.00 40.34 187 ASP A O 1
ATOM 1380 N N . ALA A 1 188 ? 26.518 -14.404 -23.477 1.00 41.53 188 ALA A N 1
ATOM 1381 C CA . ALA A 1 188 ? 26.150 -14.726 -24.864 1.00 41.53 188 ALA A CA 1
ATOM 1382 C C . ALA A 1 188 ? 27.193 -14.194 -25.875 1.00 41.53 188 ALA A C 1
ATOM 1384 O O . ALA A 1 188 ? 26.929 -13.261 -26.630 1.00 41.53 188 ALA A O 1
ATOM 1385 N N . ALA A 1 189 ? 28.381 -14.805 -25.921 1.00 36.81 189 ALA A N 1
ATOM 1386 C CA . ALA A 1 189 ? 29.322 -14.630 -27.030 1.00 36.81 189 ALA A CA 1
ATOM 1387 C C . ALA A 1 189 ? 29.792 -16.003 -27.525 1.00 36.81 189 ALA A C 1
ATOM 1389 O O . ALA A 1 189 ? 30.692 -16.614 -26.951 1.00 36.81 189 ALA A O 1
ATOM 1390 N N . ALA A 1 190 ? 29.166 -16.501 -28.591 1.00 46.94 190 ALA A N 1
ATOM 1391 C CA . ALA A 1 190 ? 29.682 -17.657 -29.310 1.00 46.94 190 ALA A CA 1
ATOM 1392 C C . ALA A 1 190 ? 30.906 -17.243 -30.138 1.00 46.94 190 ALA A C 1
ATOM 1394 O O . ALA A 1 190 ? 30.874 -16.217 -30.821 1.00 46.94 190 ALA A O 1
ATOM 1395 N N . PRO A 1 191 ? 31.946 -18.083 -30.158 1.00 52.88 191 PRO A N 1
ATOM 1396 C CA . PRO A 1 191 ? 32.539 -18.406 -31.445 1.00 52.88 191 PRO A CA 1
ATOM 1397 C C . PRO A 1 191 ? 32.576 -19.915 -31.687 1.00 52.88 191 PRO A C 1
ATOM 1399 O O . PRO A 1 191 ? 32.920 -20.725 -30.827 1.00 52.88 191 PRO A O 1
ATOM 1402 N N . THR A 1 192 ? 32.263 -20.287 -32.921 1.00 53.44 192 THR A N 1
ATOM 1403 C CA . THR A 1 192 ? 32.535 -21.609 -33.478 1.00 53.44 192 THR A CA 1
ATOM 1404 C C . THR A 1 192 ? 34.042 -21.863 -33.545 1.00 53.44 192 THR A C 1
ATOM 1406 O O . THR A 1 192 ? 34.734 -21.207 -34.322 1.00 53.44 192 THR A O 1
ATOM 1409 N N . ALA A 1 193 ? 34.543 -22.860 -32.815 1.00 41.50 193 ALA A N 1
ATOM 1410 C CA . ALA A 1 193 ? 35.836 -23.478 -33.103 1.00 41.50 193 ALA A CA 1
ATOM 1411 C C . ALA A 1 193 ? 35.862 -24.933 -32.613 1.00 41.50 193 ALA A C 1
ATOM 1413 O O . ALA A 1 193 ? 35.841 -25.207 -31.415 1.00 41.50 193 ALA A O 1
ATOM 1414 N N . SER A 1 194 ? 35.925 -25.875 -33.554 1.00 51.94 194 SER A N 1
ATOM 1415 C CA . SER A 1 194 ? 36.165 -27.288 -33.261 1.00 51.94 194 SER A CA 1
ATOM 1416 C C . SER A 1 194 ? 37.569 -27.466 -32.679 1.00 51.94 194 SER A C 1
ATOM 1418 O O . SER A 1 194 ? 38.555 -27.173 -33.352 1.00 51.94 194 SER A O 1
ATOM 1420 N N . GLY A 1 195 ? 37.671 -27.981 -31.454 1.00 42.25 195 GLY A N 1
ATOM 1421 C CA . GLY A 1 195 ? 38.951 -28.228 -30.790 1.00 42.25 195 GLY A CA 1
ATOM 1422 C C . GLY A 1 195 ? 38.863 -29.426 -29.855 1.00 42.25 195 GLY A C 1
ATOM 1423 O O . GLY A 1 195 ? 38.399 -29.302 -28.725 1.00 42.25 195 GLY A O 1
ATOM 1424 N N . VAL A 1 196 ? 39.312 -30.594 -30.324 1.00 54.78 196 VAL A N 1
ATOM 1425 C CA . VAL A 1 196 ? 39.411 -31.806 -29.497 1.00 54.78 196 VAL A CA 1
ATOM 1426 C C . VAL A 1 196 ? 40.590 -31.649 -28.536 1.00 54.78 196 VAL A C 1
ATOM 1428 O O . VAL A 1 196 ? 41.719 -32.025 -28.834 1.00 54.78 196 VAL A O 1
ATOM 1431 N N . GLY A 1 197 ? 40.308 -31.070 -27.373 1.00 46.66 197 GLY A N 1
ATOM 1432 C CA . GLY A 1 197 ? 41.193 -31.053 -26.218 1.00 46.66 197 GLY A CA 1
ATOM 1433 C C . GLY A 1 197 ? 40.383 -31.404 -24.980 1.00 46.66 197 GLY A C 1
ATOM 1434 O O . GLY A 1 197 ? 39.614 -30.577 -24.495 1.00 46.66 197 GLY A O 1
ATOM 1435 N N . GLU A 1 198 ? 40.535 -32.628 -24.468 1.00 56.66 198 GLU A N 1
ATOM 1436 C CA . GLU A 1 198 ? 39.932 -33.033 -23.195 1.00 56.66 198 GLU A CA 1
ATOM 1437 C C . GLU A 1 198 ? 40.539 -32.209 -22.052 1.00 56.66 198 GLU A C 1
ATOM 1439 O O . GLU A 1 198 ? 41.556 -32.579 -21.462 1.00 56.66 198 GLU A O 1
ATOM 1444 N N . SER A 1 199 ? 39.919 -31.072 -21.727 1.00 56.47 199 SER A N 1
ATOM 1445 C CA . SER A 1 199 ? 40.354 -30.275 -20.588 1.00 56.47 199 SER A CA 1
ATOM 1446 C C . SER A 1 199 ? 40.118 -31.069 -19.301 1.00 56.47 199 SER A C 1
ATOM 1448 O O . SER A 1 199 ? 39.042 -31.623 -19.060 1.00 56.47 199 SER A O 1
ATOM 1450 N N . VAL A 1 200 ? 41.136 -31.116 -18.440 1.00 66.00 200 VAL A N 1
ATOM 1451 C CA . VAL A 1 200 ? 41.062 -31.803 -17.137 1.00 66.00 200 VAL A CA 1
ATOM 1452 C C . VAL A 1 200 ? 39.951 -31.202 -16.257 1.00 66.00 200 VAL A C 1
ATOM 1454 O O . VAL A 1 200 ? 39.350 -31.907 -15.447 1.00 66.00 200 VAL A O 1
ATOM 1457 N N . MET A 1 201 ? 39.590 -29.934 -16.493 1.00 59.22 201 MET A N 1
ATOM 1458 C CA . MET A 1 201 ? 38.406 -29.287 -15.920 1.00 59.22 201 MET A CA 1
ATOM 1459 C C . MET A 1 201 ? 37.103 -30.035 -16.238 1.00 59.22 201 MET A C 1
ATOM 1461 O O . MET A 1 201 ? 36.312 -30.266 -15.326 1.00 59.22 201 MET A O 1
ATOM 1465 N N . GLY A 1 202 ? 36.885 -30.485 -17.479 1.00 67.94 202 GLY A N 1
ATOM 1466 C CA . GLY A 1 202 ? 35.665 -31.212 -17.851 1.00 67.94 202 GLY A CA 1
ATOM 1467 C C . GLY A 1 202 ? 35.432 -32.472 -17.007 1.00 67.94 202 GLY A C 1
ATOM 1468 O O . GLY A 1 202 ? 34.305 -32.741 -16.596 1.00 67.94 202 GLY A O 1
ATOM 1469 N N . LYS A 1 203 ? 36.505 -33.198 -16.658 1.00 75.38 203 LYS A N 1
ATOM 1470 C CA . LYS A 1 203 ? 36.436 -34.430 -15.847 1.00 75.38 203 LYS A CA 1
ATOM 1471 C C . LYS A 1 203 ? 36.143 -34.185 -14.360 1.00 75.38 203 LYS A C 1
ATOM 1473 O O . LYS A 1 203 ? 35.612 -35.080 -13.711 1.00 75.38 203 LYS A O 1
ATOM 1478 N N . LEU A 1 204 ? 36.434 -32.994 -13.829 1.00 78.06 204 LEU A N 1
ATOM 1479 C CA . LEU A 1 204 ? 36.129 -32.624 -12.437 1.00 78.06 204 LEU A CA 1
ATOM 1480 C C . LEU A 1 204 ? 34.783 -31.900 -12.290 1.00 78.06 204 LEU A C 1
ATOM 1482 O O . LEU A 1 204 ? 34.052 -32.156 -11.335 1.00 78.06 204 LEU A O 1
ATOM 1486 N N . PHE A 1 205 ? 34.421 -31.031 -13.237 1.00 80.69 205 PHE A N 1
ATOM 1487 C CA . PHE A 1 205 ? 33.193 -30.236 -13.140 1.00 80.69 205 PHE A CA 1
ATOM 1488 C C . PHE A 1 205 ? 31.935 -30.981 -13.614 1.00 80.69 205 PHE A C 1
ATOM 1490 O O . PHE A 1 205 ? 30.867 -30.749 -13.050 1.00 80.69 205 PHE A O 1
ATOM 1497 N N . ALA A 1 206 ? 32.034 -31.925 -14.559 1.00 83.94 206 ALA A N 1
ATOM 1498 C CA . ALA A 1 206 ? 30.888 -32.736 -14.989 1.00 83.94 206 ALA A CA 1
ATOM 1499 C C . ALA A 1 206 ? 30.216 -33.547 -13.851 1.00 83.94 206 ALA A C 1
ATOM 1501 O O . ALA A 1 206 ? 28.995 -33.434 -13.701 1.00 83.94 206 ALA A O 1
ATOM 1502 N N . PRO A 1 207 ? 30.937 -34.321 -13.005 1.00 87.81 207 PRO A N 1
ATOM 1503 C CA . PRO A 1 207 ? 30.300 -35.027 -11.891 1.00 87.81 207 PRO A CA 1
ATOM 1504 C C . PRO A 1 207 ? 29.746 -34.069 -10.826 1.00 87.81 207 PRO A C 1
ATOM 1506 O O . PRO A 1 207 ? 28.696 -34.343 -10.249 1.00 87.81 207 PRO A O 1
ATOM 1509 N N . LEU A 1 208 ? 30.393 -32.921 -10.594 1.00 88.94 208 LEU A N 1
ATOM 1510 C CA . LEU A 1 208 ? 29.933 -31.930 -9.616 1.00 88.94 208 LEU A CA 1
ATOM 1511 C C . LEU A 1 208 ? 28.636 -31.237 -10.072 1.00 88.94 208 LEU A C 1
ATOM 1513 O O . LEU A 1 208 ? 27.710 -31.085 -9.275 1.00 88.94 208 LEU A O 1
ATOM 1517 N N . ALA A 1 209 ? 28.519 -30.906 -11.362 1.00 90.25 209 ALA A N 1
ATOM 1518 C CA . ALA A 1 209 ? 27.284 -30.395 -11.955 1.00 90.25 209 ALA A CA 1
ATOM 1519 C C . ALA A 1 209 ? 26.133 -31.416 -11.872 1.00 90.25 209 ALA A C 1
ATOM 1521 O O . ALA A 1 209 ? 25.000 -31.043 -11.570 1.00 90.25 209 ALA A O 1
ATOM 1522 N N . LEU A 1 210 ? 26.421 -32.710 -12.064 1.00 94.50 210 LEU A N 1
ATOM 1523 C CA . LEU A 1 210 ? 25.433 -33.784 -11.918 1.00 94.50 210 LEU A CA 1
ATOM 1524 C C . LEU A 1 210 ? 24.948 -33.923 -10.463 1.00 94.50 210 LEU A C 1
ATOM 1526 O O . LEU A 1 210 ? 23.745 -34.056 -10.231 1.00 94.50 210 LEU A O 1
ATOM 1530 N N . ILE A 1 211 ? 25.851 -33.827 -9.481 1.00 94.62 211 ILE A N 1
ATOM 1531 C CA . ILE A 1 211 ? 25.501 -33.832 -8.049 1.00 94.62 211 ILE A CA 1
ATOM 1532 C C . ILE A 1 211 ? 24.616 -32.627 -7.698 1.00 94.62 211 ILE A C 1
ATOM 1534 O O . ILE A 1 211 ? 23.585 -32.802 -7.049 1.00 94.62 211 ILE A O 1
ATOM 1538 N N . LEU A 1 212 ? 24.966 -31.419 -8.157 1.00 94.56 212 LEU A N 1
ATOM 1539 C CA . LEU A 1 212 ? 24.148 -30.218 -7.942 1.00 94.56 212 LEU A CA 1
ATOM 1540 C C . LEU A 1 212 ? 22.775 -30.319 -8.625 1.00 94.56 212 LEU A C 1
ATOM 1542 O O . LEU A 1 212 ? 21.773 -29.937 -8.024 1.00 94.56 212 LEU A O 1
ATOM 1546 N N . GLY A 1 213 ? 22.705 -30.887 -9.832 1.00 96.50 213 GLY A N 1
ATOM 1547 C CA . GLY A 1 213 ? 21.447 -31.137 -10.541 1.00 96.50 213 GLY A CA 1
ATOM 1548 C C . GLY A 1 213 ? 20.527 -32.114 -9.800 1.00 96.50 213 GLY A C 1
ATOM 1549 O O . GLY A 1 213 ? 19.339 -31.835 -9.628 1.00 96.50 213 GLY A O 1
ATOM 1550 N N . LEU A 1 214 ? 21.070 -33.224 -9.285 1.00 96.12 214 LEU A N 1
ATOM 1551 C CA . LEU A 1 214 ? 20.315 -34.161 -8.445 1.00 96.12 214 LEU A CA 1
ATOM 1552 C C . LEU A 1 214 ? 19.858 -33.514 -7.132 1.00 96.12 214 LEU A C 1
ATOM 1554 O O . LEU A 1 214 ? 18.712 -33.699 -6.726 1.00 96.12 214 LEU A O 1
ATOM 1558 N N . LEU A 1 215 ? 20.717 -32.723 -6.484 1.00 96.88 215 LEU A N 1
ATOM 1559 C CA . LEU A 1 215 ? 20.385 -32.027 -5.240 1.00 96.88 215 LEU A CA 1
ATOM 1560 C C . LEU A 1 215 ? 19.275 -30.983 -5.454 1.00 96.88 215 LEU A C 1
ATOM 1562 O O . LEU A 1 215 ? 18.340 -30.914 -4.654 1.00 96.88 215 LEU A O 1
ATOM 1566 N N . ALA A 1 216 ? 19.311 -30.240 -6.564 1.00 96.06 216 ALA A N 1
ATOM 1567 C CA . ALA A 1 216 ? 18.239 -29.332 -6.965 1.00 96.06 216 ALA A CA 1
ATOM 1568 C C . ALA A 1 216 ? 16.915 -30.076 -7.223 1.00 96.06 216 ALA A C 1
ATOM 1570 O O . ALA A 1 216 ? 15.859 -29.622 -6.780 1.00 96.06 216 ALA A O 1
ATOM 1571 N N . LEU A 1 217 ? 16.960 -31.247 -7.869 1.00 96.81 217 LEU A N 1
ATOM 1572 C CA . LEU A 1 217 ? 15.774 -32.065 -8.138 1.00 96.81 217 LEU A CA 1
ATOM 1573 C C . LEU A 1 217 ? 15.166 -32.659 -6.852 1.00 96.81 217 LEU A C 1
ATOM 1575 O O . LEU A 1 217 ? 13.943 -32.671 -6.699 1.00 96.81 217 LEU A O 1
ATOM 1579 N N . VAL A 1 218 ? 15.997 -33.069 -5.888 1.00 96.81 218 VAL A N 1
ATOM 1580 C CA . VAL A 1 218 ? 15.550 -33.504 -4.551 1.00 96.81 218 VAL A CA 1
ATOM 1581 C C . VAL A 1 218 ? 14.936 -32.343 -3.760 1.00 96.81 218 VAL A C 1
ATOM 1583 O O . VAL A 1 218 ? 13.865 -32.509 -3.173 1.00 96.81 218 VAL A O 1
ATOM 1586 N N . LEU A 1 219 ? 15.552 -31.155 -3.772 1.00 95.06 219 LEU A N 1
ATOM 1587 C CA . LEU A 1 219 ? 14.985 -29.959 -3.134 1.00 95.06 219 LEU A CA 1
ATOM 1588 C C . LEU A 1 219 ? 13.640 -29.563 -3.756 1.00 95.06 219 LEU A C 1
ATOM 1590 O O . LEU A 1 219 ? 12.688 -29.299 -3.022 1.00 95.06 219 LEU A O 1
ATOM 1594 N N . PHE A 1 220 ? 13.533 -29.582 -5.087 1.00 95.88 220 PHE A N 1
ATOM 1595 C CA . PHE A 1 220 ? 12.286 -29.319 -5.805 1.00 95.88 220 PHE A CA 1
ATOM 1596 C C . PHE A 1 220 ? 11.190 -30.331 -5.439 1.00 95.88 220 PHE A C 1
ATOM 1598 O O . PHE A 1 220 ? 10.052 -29.945 -5.169 1.00 95.88 220 PHE A O 1
ATOM 1605 N N . TRP A 1 221 ? 11.532 -31.620 -5.341 1.00 96.38 221 TRP A N 1
ATOM 1606 C CA . TRP A 1 221 ? 10.601 -32.663 -4.904 1.00 96.38 221 TRP A CA 1
ATOM 1607 C C . TRP A 1 221 ? 10.122 -32.459 -3.457 1.00 96.38 221 TRP A C 1
ATOM 1609 O O . TRP A 1 221 ? 8.926 -32.573 -3.180 1.00 96.38 221 TRP A O 1
ATOM 1619 N N . LEU A 1 222 ? 11.019 -32.086 -2.536 1.00 94.31 222 LEU A N 1
ATOM 1620 C CA . LEU A 1 222 ? 10.666 -31.763 -1.147 1.00 94.31 222 LEU A CA 1
ATOM 1621 C C . LEU A 1 222 ? 9.781 -30.509 -1.040 1.00 94.31 222 LEU A C 1
ATOM 1623 O O . LEU A 1 222 ? 8.843 -30.492 -0.240 1.00 94.31 222 LEU A O 1
ATOM 1627 N N . LEU A 1 223 ? 10.045 -29.483 -1.855 1.00 92.81 223 LEU A N 1
ATOM 1628 C CA . LEU A 1 223 ? 9.209 -28.284 -1.978 1.00 92.81 223 LEU A CA 1
ATOM 1629 C C . LEU A 1 223 ? 7.804 -28.637 -2.473 1.00 92.81 223 LEU A C 1
ATOM 1631 O O . LEU A 1 223 ? 6.833 -28.324 -1.784 1.00 92.81 223 LEU A O 1
ATOM 1635 N N . ASN A 1 224 ? 7.686 -29.366 -3.586 1.00 91.75 224 ASN A N 1
ATOM 1636 C CA . ASN A 1 224 ? 6.390 -29.819 -4.098 1.00 91.75 224 ASN A CA 1
ATOM 1637 C C . ASN A 1 224 ? 5.634 -30.669 -3.071 1.00 91.75 224 ASN A C 1
ATOM 1639 O O . ASN A 1 224 ? 4.445 -30.449 -2.864 1.00 91.75 224 ASN A O 1
ATOM 1643 N N . ARG A 1 225 ? 6.312 -31.565 -2.343 1.00 93.75 225 ARG A N 1
ATOM 1644 C CA . ARG A 1 225 ? 5.679 -32.368 -1.286 1.00 93.75 225 ARG A CA 1
ATOM 1645 C C . ARG A 1 225 ? 5.137 -31.511 -0.132 1.00 93.75 225 ARG A C 1
ATOM 1647 O O . ARG A 1 225 ? 4.066 -31.818 0.393 1.00 93.75 225 ARG A O 1
ATOM 1654 N N . LYS A 1 226 ? 5.826 -30.427 0.251 1.00 89.75 226 LYS A N 1
ATOM 1655 C CA . LYS A 1 226 ? 5.315 -29.456 1.240 1.00 89.75 226 LYS A CA 1
ATOM 1656 C C . LYS A 1 226 ? 4.137 -28.637 0.697 1.00 89.75 226 LYS A C 1
ATOM 1658 O O . LYS A 1 226 ? 3.176 -28.422 1.432 1.00 89.75 226 LYS A O 1
ATOM 1663 N N . VAL A 1 227 ? 4.178 -28.226 -0.573 1.00 90.50 227 VAL A N 1
ATOM 1664 C CA . VAL A 1 227 ? 3.073 -27.507 -1.235 1.00 90.50 227 VAL A CA 1
ATOM 1665 C C . VAL A 1 227 ? 1.824 -28.389 -1.342 1.00 90.50 227 VAL A C 1
ATOM 1667 O O . VAL A 1 227 ? 0.739 -27.925 -1.001 1.00 90.50 227 VAL A O 1
ATOM 1670 N N . SER A 1 228 ? 1.958 -29.668 -1.709 1.00 89.56 228 SER A N 1
ATOM 1671 C CA . SER A 1 228 ? 0.839 -30.624 -1.722 1.00 89.56 228 SER A CA 1
ATOM 1672 C C . SER A 1 228 ? 0.209 -30.786 -0.335 1.00 89.56 228 SER A C 1
ATOM 1674 O O . SER A 1 228 ? -1.001 -30.654 -0.197 1.00 89.56 228 SER A O 1
ATOM 1676 N N . ALA A 1 229 ? 1.017 -30.948 0.720 1.00 87.12 229 ALA A N 1
ATOM 1677 C CA . ALA A 1 229 ? 0.508 -31.057 2.091 1.00 87.12 229 ALA A CA 1
ATOM 1678 C C . ALA A 1 229 ? -0.214 -29.783 2.590 1.00 87.12 229 ALA A C 1
ATOM 1680 O O . ALA A 1 229 ? -1.123 -29.869 3.423 1.00 87.12 229 ALA A O 1
ATOM 1681 N N . LEU A 1 230 ? 0.170 -28.601 2.090 1.00 86.19 230 LEU A N 1
ATOM 1682 C CA . LEU A 1 230 ? -0.551 -27.345 2.321 1.00 86.19 230 LEU A CA 1
ATOM 1683 C C . LEU A 1 230 ? -1.868 -27.302 1.531 1.00 86.19 230 LEU A C 1
ATOM 1685 O O . LEU A 1 230 ? -2.901 -26.957 2.105 1.00 86.19 230 LEU A O 1
ATOM 1689 N N . ALA A 1 231 ? -1.860 -27.713 0.260 1.00 86.56 231 ALA A N 1
ATOM 1690 C CA . ALA A 1 231 ? -3.062 -27.811 -0.566 1.00 86.56 231 ALA A CA 1
ATOM 1691 C C . ALA A 1 231 ? -4.101 -28.774 0.043 1.00 86.56 231 ALA A C 1
ATOM 1693 O O . ALA A 1 231 ? -5.268 -28.407 0.153 1.00 86.56 231 ALA A O 1
ATOM 1694 N N . ASP A 1 232 ? -3.678 -29.932 0.558 1.00 89.06 232 ASP A N 1
ATOM 1695 C CA . ASP A 1 232 ? -4.543 -30.896 1.258 1.00 89.06 232 ASP A CA 1
ATOM 1696 C C . ASP A 1 232 ? -5.151 -30.337 2.555 1.00 89.06 232 ASP A C 1
ATOM 1698 O O . ASP A 1 232 ? -6.202 -30.795 3.014 1.00 89.06 232 ASP A O 1
ATOM 1702 N N . ARG A 1 233 ? -4.482 -29.373 3.202 1.00 86.25 233 ARG A N 1
ATOM 1703 C CA . ARG A 1 233 ? -5.003 -28.689 4.396 1.00 86.25 233 ARG A CA 1
ATOM 1704 C C . ARG A 1 233 ? -6.027 -27.620 4.010 1.00 86.25 233 ARG A C 1
ATOM 1706 O O . ARG A 1 233 ? -7.093 -27.562 4.612 1.00 86.25 233 ARG A O 1
ATOM 1713 N N . VAL A 1 234 ? -5.746 -26.830 2.971 1.00 86.06 234 VAL A N 1
ATOM 1714 C CA . VAL A 1 234 ? -6.690 -25.834 2.428 1.00 86.06 234 VAL A CA 1
ATOM 1715 C C . VAL A 1 234 ? -7.934 -26.509 1.836 1.00 86.06 234 VAL A C 1
ATOM 1717 O O . VAL A 1 234 ? -9.045 -26.030 2.049 1.00 86.06 234 VAL A O 1
ATOM 1720 N N . GLY A 1 235 ? -7.771 -27.649 1.157 1.00 86.06 235 GLY A N 1
ATOM 1721 C CA . GLY A 1 235 ? -8.872 -28.456 0.629 1.00 86.06 235 GLY A CA 1
ATOM 1722 C C . GLY A 1 235 ? -9.814 -28.954 1.726 1.00 86.06 235 GLY A C 1
ATOM 1723 O O . GLY A 1 235 ? -11.027 -28.832 1.577 1.00 86.06 235 GLY A O 1
ATOM 1724 N N . ARG A 1 236 ? -9.268 -29.417 2.862 1.00 87.12 236 ARG A N 1
ATOM 1725 C CA . ARG A 1 236 ? -10.062 -29.788 4.046 1.00 87.12 236 ARG A CA 1
ATOM 1726 C C . ARG A 1 236 ? -10.825 -28.604 4.628 1.00 87.12 236 ARG A C 1
ATOM 1728 O O . ARG A 1 236 ? -12.039 -28.688 4.714 1.00 87.12 236 ARG A O 1
ATOM 1735 N N . HIS A 1 237 ? -10.169 -27.470 4.886 1.00 80.62 237 HIS A N 1
ATOM 1736 C CA . HIS A 1 237 ? -10.874 -26.275 5.373 1.00 80.62 237 HIS A CA 1
ATOM 1737 C C . HIS A 1 237 ? -11.980 -25.798 4.421 1.00 80.62 237 HIS A C 1
ATOM 1739 O O . HIS A 1 237 ? -13.013 -25.311 4.873 1.00 80.62 237 HIS A O 1
ATOM 1745 N N . ARG A 1 238 ? -11.799 -25.949 3.103 1.00 87.00 238 ARG A N 1
ATOM 1746 C CA . ARG A 1 238 ? -12.847 -25.624 2.131 1.00 87.00 238 ARG A CA 1
ATOM 1747 C C . ARG A 1 238 ? -14.007 -26.619 2.181 1.00 87.00 238 ARG A C 1
ATOM 1749 O O . ARG A 1 238 ? -15.153 -26.184 2.178 1.00 87.00 238 ARG A O 1
ATOM 1756 N N . ALA A 1 239 ? -13.717 -27.915 2.289 1.00 83.81 239 ALA A N 1
ATOM 1757 C CA . ALA A 1 239 ? -14.730 -28.946 2.490 1.00 83.81 239 ALA A CA 1
ATOM 1758 C C . ALA A 1 239 ? -15.493 -28.755 3.813 1.00 83.81 239 ALA A C 1
ATOM 1760 O O . ALA A 1 239 ? -16.707 -28.914 3.818 1.00 83.81 239 ALA A O 1
ATOM 1761 N N . ASP A 1 240 ? -14.826 -28.337 4.893 1.00 79.44 240 ASP A N 1
ATOM 1762 C CA . ASP A 1 240 ? -15.463 -28.011 6.175 1.00 79.44 240 ASP A CA 1
ATOM 1763 C C . ASP A 1 240 ? -16.397 -26.793 6.043 1.00 79.44 240 ASP A C 1
ATOM 1765 O O . ASP A 1 240 ? -17.520 -26.815 6.542 1.00 79.44 240 ASP A O 1
ATOM 1769 N N . ILE A 1 241 ? -15.981 -25.744 5.320 1.00 79.44 241 ILE A N 1
ATOM 1770 C CA . ILE A 1 241 ? -16.822 -24.565 5.038 1.00 79.44 241 ILE A CA 1
ATOM 1771 C C . ILE A 1 241 ? -18.046 -24.949 4.193 1.00 79.44 241 ILE A C 1
ATOM 1773 O O . ILE A 1 241 ? -19.165 -24.543 4.515 1.00 79.44 241 ILE A O 1
ATOM 1777 N N . ASP A 1 242 ? -17.862 -25.742 3.136 1.00 81.38 242 ASP A N 1
ATOM 1778 C CA . ASP A 1 242 ? -18.966 -26.203 2.290 1.00 81.38 242 ASP A CA 1
ATOM 1779 C C . ASP A 1 242 ? -19.880 -27.196 3.046 1.00 81.38 242 ASP A C 1
ATOM 1781 O O . ASP A 1 242 ? -21.101 -27.147 2.885 1.00 81.38 242 ASP A O 1
ATOM 1785 N N . ALA A 1 243 ? -19.338 -28.015 3.955 1.00 77.19 243 ALA A N 1
ATOM 1786 C CA . ALA A 1 243 ? -20.101 -28.900 4.837 1.00 77.19 243 ALA A CA 1
ATOM 1787 C C . ALA A 1 243 ? -20.887 -28.138 5.915 1.00 77.19 243 ALA A C 1
ATOM 1789 O O . ALA A 1 243 ? -22.027 -28.499 6.185 1.00 77.19 243 ALA A O 1
ATOM 1790 N N . VAL A 1 244 ? -20.356 -27.050 6.485 1.00 73.62 244 VAL A N 1
ATOM 1791 C CA . VAL A 1 244 ? -21.124 -26.149 7.368 1.00 73.62 244 VAL A CA 1
ATOM 1792 C C . VAL A 1 244 ? -22.237 -25.449 6.581 1.00 73.62 244 VAL A C 1
ATOM 1794 O O . VAL A 1 244 ? -23.367 -25.342 7.058 1.00 73.62 244 VAL A O 1
ATOM 1797 N N . LYS A 1 245 ? -21.956 -25.032 5.342 1.00 75.50 245 LYS A N 1
ATOM 1798 C CA . LYS A 1 245 ? -22.921 -24.366 4.457 1.00 75.50 245 LYS A CA 1
ATOM 1799 C C . LYS A 1 245 ? -24.056 -25.284 3.981 1.00 75.50 245 LYS A C 1
ATOM 1801 O O . LYS A 1 245 ? -25.165 -24.801 3.771 1.00 75.50 245 LYS A O 1
ATOM 1806 N N . LEU A 1 246 ? -23.794 -26.581 3.814 1.00 72.81 246 LEU A N 1
ATOM 1807 C CA . LEU A 1 246 ? -24.789 -27.593 3.427 1.00 72.81 246 LEU A CA 1
ATOM 1808 C C . LEU A 1 246 ? -25.444 -28.290 4.636 1.00 72.81 246 LEU A C 1
ATOM 1810 O O . LEU A 1 246 ? -26.592 -28.715 4.550 1.00 72.81 246 LEU A O 1
ATOM 1814 N N . GLY A 1 247 ? -24.733 -28.392 5.761 1.00 52.84 247 GLY A N 1
ATOM 1815 C CA . GLY A 1 247 ? -25.165 -29.062 6.992 1.00 52.84 247 GLY A CA 1
ATOM 1816 C C . GLY A 1 247 ? -25.916 -28.172 7.986 1.00 52.84 247 GLY A C 1
ATOM 1817 O O . GLY A 1 247 ? -26.588 -28.693 8.871 1.00 52.84 247 GLY A O 1
ATOM 1818 N N . GLY A 1 248 ? -25.885 -26.844 7.824 1.00 47.53 248 GLY A N 1
ATOM 1819 C CA . GLY A 1 248 ? -26.605 -25.875 8.668 1.00 47.53 248 GLY A CA 1
ATOM 1820 C C . GLY A 1 248 ? -28.142 -25.907 8.579 1.00 47.53 248 GLY A C 1
ATOM 1821 O O . GLY A 1 248 ? -28.793 -24.941 8.966 1.00 47.53 248 GLY A O 1
ATOM 1822 N N . GLY A 1 249 ? -28.736 -26.982 8.050 1.00 47.97 249 GLY A N 1
ATOM 1823 C CA . GLY A 1 249 ? -30.175 -27.114 7.793 1.00 47.97 249 GLY A CA 1
ATOM 1824 C C . GLY A 1 249 ? -31.021 -27.662 8.950 1.00 47.97 249 GLY A C 1
ATOM 1825 O O . GLY A 1 249 ? -32.237 -27.751 8.800 1.00 47.97 249 GLY A O 1
ATOM 1826 N N . ALA A 1 250 ? -30.425 -28.044 10.086 1.00 49.69 250 ALA A N 1
ATOM 1827 C CA . ALA A 1 250 ? -31.157 -28.645 11.203 1.00 49.69 250 ALA A CA 1
ATOM 1828 C C . ALA A 1 250 ? -30.643 -28.181 12.579 1.00 49.69 250 ALA A C 1
ATOM 1830 O O . ALA A 1 250 ? -29.697 -28.749 13.117 1.00 49.69 250 ALA A O 1
ATOM 1831 N N . GLY A 1 251 ? -31.329 -27.203 13.187 1.00 50.09 251 GLY A N 1
ATOM 1832 C CA . GLY A 1 251 ? -31.285 -27.012 14.645 1.00 50.09 251 GLY A CA 1
ATOM 1833 C C . GLY A 1 251 ? -30.679 -25.716 15.198 1.00 50.09 251 GLY A C 1
ATOM 1834 O O . GLY A 1 251 ? -29.834 -25.782 16.082 1.00 50.09 251 GLY A O 1
ATOM 1835 N N . SER A 1 252 ? -31.175 -24.545 14.791 1.00 42.69 252 SER A N 1
ATOM 1836 C CA . SER A 1 252 ? -31.386 -23.422 15.727 1.00 42.69 252 SER A CA 1
ATOM 1837 C C . SER A 1 252 ? -32.418 -22.447 15.156 1.00 42.69 252 SER A C 1
ATOM 1839 O O . SER A 1 252 ? -32.514 -22.289 13.941 1.00 42.69 252 SER A O 1
ATOM 1841 N N . GLY A 1 253 ? -33.249 -21.853 16.013 1.00 49.25 253 GLY A N 1
ATOM 1842 C CA . GLY A 1 253 ? -34.443 -21.115 15.595 1.00 49.25 253 GLY A CA 1
ATOM 1843 C C . GLY A 1 253 ? -34.281 -19.595 15.515 1.00 49.25 253 GLY A C 1
ATOM 1844 O O . GLY A 1 253 ? -33.520 -18.992 16.265 1.00 49.25 253 GLY A O 1
ATOM 1845 N N . SER A 1 254 ? -35.142 -18.989 14.693 1.00 49.75 254 SER A N 1
ATOM 1846 C CA . SER A 1 254 ? -35.622 -17.602 14.824 1.00 49.75 254 SER A CA 1
ATOM 1847 C C . SER A 1 254 ? -34.664 -16.447 14.490 1.00 49.75 254 SER A C 1
ATOM 1849 O O . SER A 1 254 ? -34.429 -15.571 15.318 1.00 49.75 254 SER A O 1
ATOM 1851 N N . ALA A 1 255 ? -34.277 -16.343 13.215 1.00 49.72 255 ALA A N 1
ATOM 1852 C CA . ALA A 1 255 ? -34.168 -15.058 12.510 1.00 49.72 255 ALA A CA 1
ATOM 1853 C C . ALA A 1 255 ? -34.411 -15.252 10.995 1.00 49.72 255 ALA A C 1
ATOM 1855 O O . ALA A 1 255 ? -34.275 -16.358 10.484 1.00 49.72 255 ALA A O 1
ATOM 1856 N N . ASP A 1 256 ? -34.785 -14.177 10.295 1.00 53.44 256 ASP A N 1
ATOM 1857 C CA . ASP A 1 256 ? -34.803 -14.056 8.826 1.00 53.44 256 ASP A CA 1
ATOM 1858 C C . ASP A 1 256 ? -35.675 -15.015 7.994 1.00 53.44 256 ASP A C 1
ATOM 1860 O O . ASP A 1 256 ? -35.274 -15.539 6.957 1.00 53.44 256 ASP A O 1
ATOM 1864 N N . HIS A 1 257 ? -36.970 -15.049 8.319 1.00 46.78 257 HIS A N 1
ATOM 1865 C CA . HIS A 1 257 ? -37.984 -15.035 7.259 1.00 46.78 257 HIS A CA 1
ATOM 1866 C C . HIS A 1 257 ? -39.067 -13.988 7.552 1.00 46.78 257 HIS A C 1
ATOM 1868 O O . HIS A 1 257 ? -40.088 -14.263 8.183 1.00 46.78 257 HIS A O 1
ATOM 1874 N N . LEU A 1 258 ? -38.841 -12.760 7.068 1.00 62.50 258 LEU A N 1
ATOM 1875 C CA . LEU A 1 258 ? -39.873 -11.722 7.010 1.00 62.50 258 LEU A CA 1
ATOM 1876 C C . LEU A 1 258 ? -41.079 -12.258 6.233 1.00 62.50 258 LEU A C 1
ATOM 1878 O O . LEU A 1 258 ? -40.949 -12.701 5.088 1.00 62.50 258 LEU A O 1
ATOM 1882 N N . THR A 1 259 ? -42.258 -12.199 6.847 1.00 79.94 259 THR A N 1
ATOM 1883 C CA . THR A 1 259 ? -43.494 -12.648 6.197 1.00 79.94 259 THR A CA 1
ATOM 1884 C C . THR A 1 259 ? -43.765 -11.823 4.928 1.00 79.94 259 THR A C 1
ATOM 1886 O O . THR A 1 259 ? -43.408 -10.641 4.867 1.00 79.94 259 THR A O 1
ATOM 1889 N N . PRO A 1 260 ? -44.440 -12.377 3.902 1.00 80.88 260 PRO A N 1
ATOM 1890 C CA . PRO A 1 260 ? -44.749 -11.631 2.678 1.00 80.88 260 PRO A CA 1
ATOM 1891 C C . PRO A 1 260 ? -45.619 -10.380 2.919 1.00 80.88 260 PRO A C 1
ATOM 1893 O O . PRO A 1 260 ? -45.625 -9.473 2.090 1.00 80.88 260 PRO A O 1
ATOM 1896 N N . ALA A 1 261 ? -46.312 -10.293 4.062 1.00 75.81 261 ALA A N 1
ATOM 1897 C CA . ALA A 1 261 ? -46.973 -9.072 4.520 1.00 75.81 261 ALA A CA 1
ATOM 1898 C C . ALA A 1 261 ? -45.959 -7.998 4.965 1.00 75.81 261 ALA A C 1
ATOM 1900 O O . ALA A 1 261 ? -45.992 -6.883 4.446 1.00 75.81 261 ALA A O 1
ATOM 1901 N N . GLN A 1 262 ? -45.008 -8.348 5.840 1.00 77.81 262 GLN A N 1
ATOM 1902 C CA . GLN A 1 262 ? -43.943 -7.437 6.286 1.00 77.81 262 GLN A CA 1
ATOM 1903 C C . GLN A 1 262 ? -43.049 -6.976 5.127 1.00 77.81 262 GLN A C 1
ATOM 1905 O O . GLN A 1 262 ? -42.636 -5.822 5.094 1.00 77.81 262 GLN A O 1
ATOM 1910 N N . ARG A 1 263 ? -42.792 -7.836 4.130 1.00 85.50 263 ARG A N 1
ATOM 1911 C CA . ARG A 1 263 ? -42.005 -7.464 2.940 1.00 85.50 263 ARG A CA 1
ATOM 1912 C C . ARG A 1 263 ? -42.647 -6.304 2.162 1.00 85.50 263 ARG A C 1
ATOM 1914 O O . ARG A 1 263 ? -41.958 -5.348 1.823 1.00 85.50 263 ARG A O 1
ATOM 1921 N N . ARG A 1 264 ? -43.975 -6.335 1.982 1.00 91.56 264 ARG A N 1
ATOM 1922 C CA . ARG A 1 264 ? -44.754 -5.248 1.351 1.00 91.56 264 ARG A CA 1
ATOM 1923 C C . ARG A 1 264 ? -44.799 -3.972 2.198 1.00 91.56 264 ARG A C 1
ATOM 1925 O O . ARG A 1 264 ? -44.924 -2.877 1.656 1.00 91.56 264 ARG A O 1
ATOM 1932 N N . GLU A 1 265 ? -44.728 -4.099 3.520 1.00 88.50 265 GLU A N 1
ATOM 1933 C CA . GLU A 1 265 ? -44.679 -2.957 4.439 1.00 88.50 265 GLU A CA 1
ATOM 1934 C C . GLU A 1 265 ? -43.309 -2.258 4.396 1.00 88.50 265 GLU A C 1
ATOM 1936 O O . GLU A 1 265 ? -43.247 -1.031 4.300 1.00 88.50 265 GLU A O 1
ATOM 1941 N N . VAL A 1 266 ? -42.218 -3.032 4.334 1.00 90.38 266 VAL A N 1
ATOM 1942 C CA . VAL A 1 266 ? -40.859 -2.520 4.090 1.00 90.38 266 VAL A CA 1
ATOM 1943 C C . VAL A 1 266 ? -40.760 -1.847 2.715 1.00 90.38 266 VAL A C 1
ATOM 1945 O O . VAL A 1 266 ? -40.267 -0.726 2.632 1.00 90.38 266 VAL A O 1
ATOM 1948 N N . GLU A 1 267 ? -41.288 -2.457 1.648 1.00 92.88 267 GLU A N 1
ATOM 1949 C CA . GLU A 1 267 ? -41.324 -1.848 0.305 1.00 92.88 267 GLU A CA 1
ATOM 1950 C C . GLU A 1 267 ? -42.075 -0.504 0.295 1.00 92.88 267 GLU A C 1
ATOM 1952 O O . GLU A 1 267 ? -41.590 0.472 -0.285 1.00 92.88 267 GLU A O 1
ATOM 1957 N N . LYS A 1 268 ? -43.217 -0.398 0.990 1.00 94.50 268 LYS A N 1
ATOM 1958 C CA . LYS A 1 268 ? -43.936 0.879 1.145 1.00 94.50 268 LYS A CA 1
ATOM 1959 C C . LYS A 1 268 ? -43.115 1.929 1.895 1.00 94.50 268 LYS A C 1
ATOM 1961 O O . LYS A 1 268 ? -43.021 3.058 1.418 1.00 94.50 268 LYS A O 1
ATOM 1966 N N . LEU A 1 269 ? -42.495 1.567 3.021 1.00 88.62 269 LEU A N 1
ATOM 1967 C CA . LEU A 1 269 ? -41.653 2.477 3.809 1.00 88.62 269 LEU A CA 1
ATOM 1968 C C . LEU A 1 269 ? -40.432 2.976 3.023 1.00 88.62 269 LEU A C 1
ATOM 1970 O O . LEU A 1 269 ? -40.109 4.163 3.083 1.00 88.62 269 LEU A O 1
ATOM 1974 N N . VAL A 1 270 ? -39.786 2.099 2.249 1.00 94.06 270 VAL A N 1
ATOM 1975 C CA . VAL A 1 270 ? -38.663 2.467 1.372 1.00 94.06 270 VAL A CA 1
ATOM 1976 C C . VAL A 1 270 ? -39.132 3.412 0.266 1.00 94.06 270 VAL A C 1
ATOM 1978 O O . VAL A 1 270 ? -38.525 4.462 0.072 1.00 94.06 270 VAL A O 1
ATOM 1981 N N . THR A 1 271 ? -40.242 3.102 -0.410 1.00 91.38 271 THR A N 1
ATOM 1982 C CA . THR A 1 271 ? -40.768 3.945 -1.498 1.00 91.38 271 THR A CA 1
ATOM 1983 C C . THR A 1 271 ? -41.170 5.334 -0.988 1.00 91.38 271 THR A C 1
ATOM 1985 O O . THR A 1 271 ? -40.872 6.341 -1.630 1.00 91.38 271 THR A O 1
ATOM 1988 N N . GLN A 1 272 ? -41.777 5.407 0.202 1.00 93.38 272 GLN A N 1
ATOM 1989 C CA . GLN A 1 272 ? -42.131 6.665 0.860 1.00 93.38 272 GLN A CA 1
ATOM 1990 C C . GLN A 1 272 ? -40.886 7.495 1.218 1.00 93.38 272 GLN A C 1
ATOM 1992 O O . GLN A 1 272 ? -40.823 8.671 0.862 1.00 93.38 272 GLN A O 1
ATOM 1997 N N . ARG A 1 273 ? -39.863 6.885 1.840 1.00 85.69 273 ARG A N 1
ATOM 1998 C CA . ARG A 1 273 ? -38.591 7.561 2.166 1.00 85.69 273 ARG A CA 1
ATOM 1999 C C . ARG A 1 273 ? -37.840 8.056 0.928 1.00 85.69 273 ARG A C 1
ATOM 2001 O O . ARG A 1 273 ? -37.251 9.132 0.979 1.00 85.69 273 ARG A O 1
ATOM 2008 N N . VAL A 1 274 ? -37.856 7.303 -0.173 1.00 94.31 274 VAL A N 1
ATOM 2009 C CA . VAL A 1 274 ? -37.208 7.710 -1.432 1.00 94.31 274 VAL A CA 1
ATOM 2010 C C . VAL A 1 274 ? -37.933 8.902 -2.062 1.00 94.31 274 VAL A C 1
ATOM 2012 O O . VAL A 1 274 ? -37.278 9.869 -2.447 1.00 94.31 274 VAL A O 1
ATOM 2015 N N . ALA A 1 275 ? -39.269 8.888 -2.115 1.00 90.94 275 ALA A N 1
ATOM 2016 C CA . ALA A 1 275 ? -40.047 10.019 -2.626 1.00 90.94 275 ALA A CA 1
ATOM 2017 C C . ALA A 1 275 ? -39.829 11.299 -1.794 1.00 90.94 275 ALA A C 1
ATOM 2019 O O . ALA A 1 275 ? -39.650 12.384 -2.351 1.00 90.94 275 ALA A O 1
ATOM 2020 N N . GLU A 1 276 ? -39.781 11.163 -0.467 1.00 89.00 276 GLU A N 1
ATOM 2021 C CA . GLU A 1 276 ? -39.527 12.263 0.468 1.00 89.00 276 GLU A CA 1
ATOM 2022 C C . GLU A 1 276 ? -38.111 12.846 0.294 1.00 89.00 276 GLU A C 1
ATOM 2024 O O . GLU A 1 276 ? -37.958 14.061 0.160 1.00 89.00 276 GLU A O 1
ATOM 2029 N N . ALA A 1 277 ? -37.084 11.995 0.166 1.00 83.00 277 ALA A N 1
ATOM 2030 C CA . ALA A 1 277 ? -35.705 12.422 -0.089 1.00 83.00 277 ALA A CA 1
ATOM 2031 C C . ALA A 1 277 ? -35.532 13.139 -1.445 1.00 83.00 277 ALA A C 1
ATOM 2033 O O . ALA A 1 277 ? -34.821 14.143 -1.531 1.00 83.00 277 ALA A O 1
ATOM 2034 N N . VAL A 1 278 ? -36.208 12.673 -2.503 1.00 87.44 278 VAL A N 1
ATOM 2035 C CA . VAL A 1 278 ? -36.191 13.328 -3.827 1.00 87.44 278 VAL A CA 1
ATOM 2036 C C . VAL A 1 278 ? -36.865 14.705 -3.776 1.00 87.44 278 VAL A C 1
ATOM 2038 O O . VAL A 1 278 ? -36.336 15.667 -4.336 1.00 87.44 278 VAL A O 1
ATOM 2041 N N . GLY A 1 279 ? -37.987 14.837 -3.058 1.00 85.88 279 GLY A N 1
ATOM 2042 C CA . GLY A 1 279 ? -38.634 16.132 -2.823 1.00 85.88 279 GLY A CA 1
ATOM 2043 C C . GLY A 1 279 ? -37.752 17.099 -2.025 1.00 85.88 279 GLY A C 1
ATOM 2044 O O . GLY A 1 279 ? -37.633 18.274 -2.378 1.00 85.88 279 GLY A O 1
ATOM 2045 N N . GLN A 1 280 ? -37.068 16.598 -0.994 1.00 79.81 280 GLN A N 1
ATOM 2046 C CA . GLN A 1 280 ? -36.192 17.398 -0.138 1.00 79.81 280 GLN A CA 1
ATOM 2047 C C . GLN A 1 280 ? -34.951 17.919 -0.885 1.00 79.81 280 GLN A C 1
ATOM 2049 O O . GLN A 1 280 ? -34.552 19.064 -0.676 1.00 79.81 280 GLN A O 1
ATOM 2054 N N . ASN A 1 281 ? -34.395 17.138 -1.819 1.00 70.56 281 ASN A N 1
ATOM 2055 C CA . ASN A 1 281 ? -33.302 17.590 -2.687 1.00 70.56 281 ASN A CA 1
ATOM 2056 C C . ASN A 1 281 ? -33.747 18.648 -3.713 1.00 70.56 281 ASN A C 1
ATOM 2058 O O . ASN A 1 281 ? -32.965 19.532 -4.050 1.00 70.56 281 ASN A O 1
ATOM 2062 N N . ARG A 1 282 ? -35.000 18.599 -4.191 1.00 78.19 282 ARG A N 1
ATOM 2063 C CA . ARG A 1 282 ? -35.540 19.584 -5.149 1.00 78.19 282 ARG A CA 1
ATOM 2064 C C . ARG A 1 282 ? -35.856 20.941 -4.509 1.00 78.19 282 ARG A C 1
ATOM 2066 O O . ARG A 1 282 ? -35.778 21.958 -5.190 1.00 78.19 282 ARG A O 1
ATOM 2073 N N . ASN A 1 283 ? -36.179 20.957 -3.216 1.00 70.50 283 ASN A N 1
ATOM 2074 C CA . ASN A 1 283 ? -36.518 22.172 -2.467 1.00 70.50 283 ASN A CA 1
ATOM 2075 C C . ASN A 1 283 ? -35.334 22.784 -1.694 1.00 70.50 283 ASN A C 1
ATOM 2077 O O . ASN A 1 283 ? -35.532 23.730 -0.934 1.00 70.50 283 ASN A O 1
ATOM 2081 N N . LYS A 1 284 ? -34.107 22.276 -1.869 1.00 62.19 284 LYS A N 1
ATOM 2082 C CA . LYS A 1 284 ? -32.901 22.883 -1.294 1.00 62.19 284 LYS A CA 1
ATOM 2083 C C . LYS A 1 284 ? -32.456 24.053 -2.189 1.00 62.19 284 LYS A C 1
ATOM 2085 O O . LYS A 1 284 ? -31.992 23.794 -3.299 1.00 62.19 284 LYS A O 1
ATOM 2090 N N . PRO A 1 285 ? -32.599 25.326 -1.767 1.00 51.84 285 PRO A N 1
ATOM 2091 C CA . PRO A 1 285 ? -32.239 26.459 -2.614 1.00 51.84 285 PRO A CA 1
ATOM 2092 C C . PRO A 1 285 ? -30.737 26.448 -2.913 1.00 51.84 285 PRO A C 1
ATOM 2094 O O . PRO A 1 285 ? -29.916 26.229 -2.019 1.00 51.84 285 PRO A O 1
ATOM 2097 N N . ALA A 1 286 ? -30.383 26.692 -4.175 1.00 50.69 286 ALA A N 1
ATOM 2098 C CA . ALA A 1 286 ? -28.999 26.795 -4.618 1.00 50.69 286 ALA A CA 1
ATOM 2099 C C . ALA A 1 286 ? -28.355 28.055 -4.017 1.00 50.69 286 ALA A C 1
ATOM 2101 O O . ALA A 1 286 ? -28.542 29.167 -4.508 1.00 50.69 286 ALA A O 1
ATOM 2102 N N . GLY A 1 287 ? -27.627 27.868 -2.916 1.00 41.31 287 GLY A N 1
ATOM 2103 C CA . GLY A 1 287 ? -26.934 28.936 -2.207 1.00 41.31 287 GLY A CA 1
ATOM 2104 C C . GLY A 1 287 ? -25.759 29.491 -3.009 1.00 41.31 287 GLY A C 1
ATOM 2105 O O . GLY A 1 287 ? -24.706 28.868 -3.061 1.00 41.31 287 GLY A O 1
ATOM 2106 N N . THR A 1 288 ? -25.972 30.680 -3.568 1.00 42.66 288 THR A N 1
ATOM 2107 C CA . THR A 1 288 ? -24.980 31.750 -3.765 1.00 42.66 288 THR A CA 1
ATOM 2108 C C . THR A 1 288 ? -23.667 31.360 -4.458 1.00 42.66 288 THR A C 1
ATOM 2110 O O . THR A 1 288 ? -22.693 30.956 -3.827 1.00 42.66 288 THR A O 1
ATOM 2113 N N . ALA A 1 289 ? -23.605 31.604 -5.771 1.00 38.19 289 ALA A N 1
ATOM 2114 C CA . ALA A 1 289 ? -22.347 31.612 -6.513 1.00 38.19 289 ALA A CA 1
ATOM 2115 C C . ALA A 1 289 ? -21.362 32.637 -5.913 1.00 38.19 289 ALA A C 1
ATOM 2117 O O . ALA A 1 289 ? -21.710 33.804 -5.722 1.00 38.19 289 ALA A O 1
ATOM 2118 N N . ALA A 1 290 ? -20.135 32.197 -5.624 1.00 39.88 290 ALA A N 1
ATOM 2119 C CA . ALA A 1 290 ? -19.064 33.065 -5.147 1.00 39.88 290 ALA A CA 1
ATOM 2120 C C . ALA A 1 290 ? -18.522 33.957 -6.278 1.00 39.88 290 ALA A C 1
ATOM 2122 O O . ALA A 1 290 ? -18.497 33.563 -7.444 1.00 39.88 290 ALA A O 1
ATOM 2123 N N . ALA A 1 291 ? -18.098 35.169 -5.920 1.00 39.25 291 ALA A N 1
ATOM 2124 C CA . ALA A 1 291 ? -17.733 36.214 -6.869 1.00 39.25 291 ALA A CA 1
ATOM 2125 C C . ALA A 1 291 ? -16.414 35.948 -7.620 1.00 39.25 291 ALA A C 1
ATOM 2127 O O . ALA A 1 291 ? -15.423 35.490 -7.052 1.00 39.25 291 ALA A O 1
ATOM 2128 N N . THR A 1 292 ? -16.398 36.336 -8.895 1.00 40.91 292 THR A N 1
ATOM 2129 C CA . THR A 1 292 ? -15.213 36.398 -9.760 1.00 40.91 292 THR A CA 1
ATOM 2130 C C . THR A 1 292 ? -14.194 37.427 -9.241 1.00 40.91 292 THR A C 1
ATOM 2132 O O . THR A 1 292 ? -14.581 38.574 -9.006 1.00 40.91 292 THR A O 1
ATOM 2135 N N . PRO A 1 293 ? -12.891 37.100 -9.126 1.00 51.56 293 PRO A N 1
ATOM 2136 C CA . PRO A 1 293 ? -11.853 38.094 -8.853 1.00 51.56 293 PRO A CA 1
ATOM 2137 C C . PRO A 1 293 ? -11.635 39.025 -10.054 1.00 51.56 293 PRO A C 1
ATOM 2139 O O . PRO A 1 293 ? -11.553 38.573 -11.198 1.00 51.56 293 PRO A O 1
ATOM 2142 N N . ALA A 1 294 ? -11.515 40.328 -9.799 1.00 36.62 294 ALA A N 1
ATOM 2143 C CA . ALA A 1 294 ? -11.299 41.330 -10.840 1.00 36.62 294 ALA A CA 1
ATOM 2144 C C . ALA A 1 294 ? -9.889 41.246 -11.459 1.00 36.62 294 ALA A C 1
ATOM 2146 O O . ALA A 1 294 ? -8.890 41.052 -10.767 1.00 36.62 294 ALA A O 1
ATOM 2147 N N . ARG A 1 295 ? -9.817 41.450 -12.778 1.00 46.06 295 ARG A N 1
ATOM 2148 C CA . ARG A 1 295 ? -8.581 41.534 -13.571 1.00 46.06 295 ARG A CA 1
ATOM 2149 C C . ARG A 1 295 ? -8.155 43.007 -13.700 1.00 46.06 295 ARG A C 1
ATOM 2151 O O . ARG A 1 295 ? -9.014 43.810 -14.055 1.00 46.06 295 ARG A O 1
ATOM 2158 N N . PRO A 1 296 ? -6.878 43.376 -13.473 1.00 51.44 296 PRO A N 1
ATOM 2159 C CA . PRO A 1 296 ? -6.426 44.753 -13.657 1.00 51.44 296 PRO A CA 1
ATOM 2160 C C . PRO A 1 296 ? -6.508 45.218 -15.115 1.00 51.44 296 PRO A C 1
ATOM 2162 O O . PRO A 1 296 ? -6.216 44.469 -16.050 1.00 51.44 296 PRO A O 1
ATOM 2165 N N . GLU A 1 297 ? -6.901 46.476 -15.272 1.00 40.75 297 GLU A N 1
ATOM 2166 C CA . GLU A 1 297 ? -7.123 47.180 -16.531 1.00 40.75 297 GLU A CA 1
ATOM 2167 C C . GLU A 1 297 ? -5.810 47.742 -17.103 1.00 40.75 297 GLU A C 1
ATOM 2169 O O . GLU A 1 297 ? -4.971 48.257 -16.363 1.00 40.75 297 GLU A O 1
ATOM 2174 N N . ALA A 1 298 ? -5.632 47.664 -18.426 1.00 41.25 298 ALA A N 1
ATOM 2175 C CA . ALA A 1 298 ? -4.498 48.257 -19.132 1.00 41.25 298 ALA A CA 1
ATOM 2176 C C . ALA A 1 298 ? -4.971 48.988 -20.401 1.00 41.25 298 ALA A C 1
ATOM 2178 O O . ALA A 1 298 ? -5.569 48.379 -21.282 1.00 41.25 298 ALA A O 1
ATOM 2179 N N . ALA A 1 299 ? -4.687 50.293 -20.430 1.00 49.25 299 ALA A N 1
ATOM 2180 C CA . ALA A 1 299 ? -4.712 51.274 -21.524 1.00 49.25 299 ALA A CA 1
ATOM 2181 C C . ALA A 1 299 ? -5.485 50.988 -22.845 1.00 49.25 299 ALA A C 1
ATOM 2183 O O . ALA A 1 299 ? -5.161 50.103 -23.632 1.00 49.25 299 ALA A O 1
ATOM 2184 N N . ALA A 1 300 ? -6.401 51.917 -23.148 1.00 54.28 300 ALA A N 1
ATOM 2185 C CA . ALA A 1 300 ? -6.952 52.265 -24.471 1.00 54.28 300 ALA A CA 1
ATOM 2186 C C . ALA A 1 300 ? -5.844 52.768 -25.461 1.00 54.28 300 ALA A C 1
ATOM 2188 O O . ALA A 1 300 ? -4.717 52.939 -24.990 1.00 54.28 300 ALA A O 1
ATOM 2189 N N . PRO A 1 301 ? -6.095 53.107 -26.766 1.00 60.66 301 PRO A N 1
ATOM 2190 C CA . PRO A 1 301 ? -7.398 53.453 -27.388 1.00 60.66 301 PRO A CA 1
ATOM 2191 C C . PRO A 1 301 ? -7.662 53.056 -28.875 1.00 60.66 301 PRO A C 1
ATOM 2193 O O . PRO A 1 301 ? -6.734 52.758 -29.617 1.00 60.66 301 PRO A O 1
ATOM 2196 N N . ALA A 1 302 ? -8.930 53.172 -29.340 1.00 45.75 302 ALA A N 1
ATOM 2197 C CA . ALA A 1 302 ? -9.363 54.018 -30.492 1.00 45.75 302 ALA A CA 1
ATOM 2198 C C . ALA A 1 302 ? -10.753 53.670 -31.126 1.00 45.75 302 ALA A C 1
ATOM 2200 O O . ALA A 1 302 ? -10.961 52.586 -31.649 1.00 45.75 302 ALA A O 1
ATOM 2201 N N . ALA A 1 303 ? -11.643 54.679 -31.171 1.00 43.53 303 ALA A N 1
ATOM 2202 C CA . ALA A 1 303 ? -12.634 55.035 -32.222 1.00 43.53 303 ALA A CA 1
ATOM 2203 C C . ALA A 1 303 ? -13.767 54.087 -32.754 1.00 43.53 303 ALA A C 1
ATOM 2205 O O . ALA A 1 303 ? -13.535 53.319 -33.674 1.00 43.53 303 ALA A O 1
ATOM 2206 N N . ARG A 1 304 ? -15.029 54.409 -32.352 1.00 51.12 304 ARG A N 1
ATOM 2207 C CA . ARG A 1 304 ? -16.283 54.683 -33.155 1.00 51.12 304 ARG A CA 1
ATOM 2208 C C . ARG A 1 304 ? -16.873 53.632 -34.158 1.00 51.12 304 ARG A C 1
ATOM 2210 O O . ARG A 1 304 ? -16.104 52.868 -34.718 1.00 51.12 304 ARG A O 1
ATOM 2217 N N . PRO A 1 305 ? -18.187 53.685 -34.550 1.00 59.06 305 PRO A N 1
ATOM 2218 C CA . PRO A 1 305 ? -19.364 54.429 -34.027 1.00 59.06 305 PRO A CA 1
ATOM 2219 C C . PRO A 1 305 ? -20.698 53.618 -33.824 1.00 59.06 305 PRO A C 1
ATOM 2221 O O . PRO A 1 305 ? -20.812 52.448 -34.163 1.00 59.06 305 PRO A O 1
ATOM 2224 N N . VAL A 1 306 ? -21.709 54.324 -33.280 1.00 58.50 306 VAL A N 1
ATOM 2225 C CA . VAL A 1 306 ? -23.175 54.056 -33.063 1.00 58.50 306 VAL A CA 1
ATOM 2226 C C . VAL A 1 306 ? -23.980 53.805 -34.389 1.00 58.50 306 VAL A C 1
ATOM 2228 O O . VAL A 1 306 ? -23.366 54.082 -35.421 1.00 58.50 306 VAL A O 1
ATOM 2231 N N . PRO A 1 307 ? -25.298 53.388 -34.457 1.00 59.75 307 PRO A N 1
ATOM 2232 C CA . PRO A 1 307 ? -26.443 53.821 -33.599 1.00 59.75 307 PRO A CA 1
ATOM 2233 C C . PRO A 1 307 ? -27.656 52.877 -33.265 1.00 59.75 307 PRO A C 1
ATOM 2235 O O . PRO A 1 307 ? -27.909 51.885 -33.942 1.00 59.75 307 PRO A O 1
ATOM 2238 N N . ALA A 1 308 ? -28.483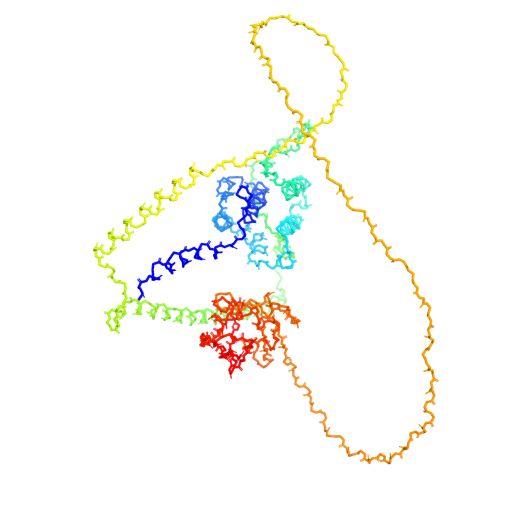 53.379 -32.309 1.00 47.38 308 ALA A N 1
ATOM 2239 C CA . ALA A 1 308 ? -29.923 53.114 -31.999 1.00 47.38 308 ALA A CA 1
ATOM 2240 C C . ALA A 1 308 ? -30.301 51.799 -31.246 1.00 47.38 308 ALA A C 1
ATOM 2242 O O . ALA A 1 308 ? -29.573 50.823 -31.357 1.00 47.38 308 ALA A O 1
ATOM 2243 N N . ALA A 1 309 ? -31.391 51.668 -30.451 1.00 43.38 309 ALA A N 1
ATOM 2244 C CA . ALA A 1 309 ? -32.430 52.579 -29.879 1.00 43.38 309 ALA A CA 1
ATOM 2245 C C . ALA A 1 309 ? -32.902 52.009 -28.487 1.00 43.38 309 ALA A C 1
ATOM 2247 O O . ALA A 1 309 ? -32.669 50.830 -28.244 1.00 43.38 309 ALA A O 1
ATOM 2248 N N . ALA A 1 310 ? -33.338 52.750 -27.445 1.00 49.50 310 ALA A N 1
ATOM 2249 C CA . ALA A 1 310 ? -34.580 53.524 -27.154 1.00 49.50 310 ALA A CA 1
ATOM 2250 C C . ALA A 1 310 ? -35.869 52.688 -26.845 1.00 49.50 310 ALA A C 1
ATOM 2252 O O . ALA A 1 310 ? -36.146 51.784 -27.631 1.00 49.50 310 ALA A O 1
ATOM 2253 N N . PRO A 1 311 ? -36.751 53.056 -25.866 1.00 57.78 311 PRO A N 1
ATOM 2254 C CA . PRO A 1 311 ? -36.550 53.863 -24.631 1.00 57.78 311 PRO A CA 1
ATOM 2255 C C . PRO A 1 311 ? -37.414 53.457 -23.368 1.00 57.78 311 PRO A C 1
ATOM 2257 O O . PRO A 1 311 ? -38.180 52.502 -23.421 1.00 57.78 311 PRO A O 1
ATOM 2260 N N . GLU A 1 312 ? -37.341 54.267 -22.283 1.00 43.38 312 GLU A N 1
ATOM 2261 C CA . GLU A 1 312 ? -38.264 54.386 -21.097 1.00 43.38 312 GLU A CA 1
ATOM 2262 C C . GLU A 1 312 ? -38.273 53.230 -20.035 1.00 43.38 312 GLU A C 1
ATOM 2264 O O . GLU A 1 312 ? -37.933 52.102 -20.360 1.00 43.38 312 GLU A O 1
ATOM 2269 N N . THR A 1 313 ? -38.549 53.400 -18.716 1.00 39.44 313 THR A N 1
ATOM 2270 C CA . THR A 1 313 ? -39.234 54.472 -17.931 1.00 39.44 313 THR A CA 1
ATOM 2271 C C . THR A 1 313 ? -38.865 54.465 -16.408 1.00 39.44 313 THR A C 1
ATOM 2273 O O . THR A 1 313 ? -38.770 53.386 -15.844 1.00 39.44 313 THR A O 1
ATOM 2276 N N . ARG A 1 314 ? -38.798 55.649 -15.741 1.00 40.84 314 ARG A N 1
ATOM 2277 C CA . ARG A 1 314 ? -39.015 55.996 -14.279 1.00 40.84 314 ARG A CA 1
ATOM 2278 C C . ARG A 1 314 ? -38.301 55.193 -13.142 1.00 40.84 314 ARG A C 1
ATOM 2280 O O . ARG A 1 314 ? -38.387 53.981 -13.107 1.00 40.84 314 ARG A O 1
ATOM 2287 N N . VAL A 1 315 ? -37.525 55.791 -12.210 1.00 42.16 315 VAL A N 1
ATOM 2288 C CA . VAL A 1 315 ? -37.789 56.788 -11.111 1.00 42.16 315 VAL A CA 1
ATOM 2289 C C . VAL A 1 315 ? -38.233 56.152 -9.768 1.00 42.16 315 VAL A C 1
ATOM 2291 O O . VAL A 1 315 ? -39.023 55.218 -9.787 1.00 42.16 315 VAL A O 1
ATOM 2294 N N . ALA A 1 316 ? -37.777 56.753 -8.645 1.00 43.06 316 ALA A N 1
ATOM 2295 C CA . ALA A 1 316 ? -37.984 56.424 -7.210 1.00 43.06 316 ALA A CA 1
ATOM 2296 C C . ALA A 1 316 ? -37.113 55.273 -6.637 1.00 43.06 316 ALA A C 1
ATOM 2298 O O . ALA A 1 316 ? -36.826 54.313 -7.340 1.00 43.06 316 ALA A O 1
ATOM 2299 N N . GLU A 1 317 ? -36.637 55.290 -5.381 1.00 39.03 317 GLU A N 1
ATOM 2300 C CA . GLU A 1 317 ? -36.564 56.334 -4.331 1.00 39.03 317 GLU A CA 1
ATOM 2301 C C . GLU A 1 317 ? -35.464 55.933 -3.316 1.00 39.03 317 GLU A C 1
ATOM 2303 O O . GLU A 1 317 ? -35.140 54.751 -3.200 1.00 39.03 317 GLU A O 1
ATOM 2308 N N . ALA A 1 318 ? -34.870 56.881 -2.584 1.00 47.50 318 ALA A N 1
ATOM 2309 C CA . ALA A 1 318 ? -33.887 56.572 -1.540 1.00 47.50 318 ALA A CA 1
ATOM 2310 C C . ALA A 1 318 ? -34.562 56.356 -0.175 1.00 47.50 318 ALA A C 1
ATOM 2312 O O . ALA A 1 318 ? -35.478 57.098 0.172 1.00 47.50 318 ALA A O 1
ATOM 2313 N N . PRO A 1 319 ? -34.018 55.461 0.665 1.00 56.66 319 PRO A N 1
ATOM 2314 C CA . PRO A 1 319 ? -33.970 55.760 2.090 1.00 56.66 319 PRO A CA 1
ATOM 2315 C C . PRO A 1 319 ? -32.550 55.675 2.656 1.00 56.66 319 PRO A C 1
ATOM 2317 O O . PRO A 1 319 ? -31.807 54.714 2.459 1.00 56.66 319 PRO A O 1
ATOM 2320 N N . VAL A 1 320 ? -32.202 56.711 3.414 1.00 46.09 320 VAL A N 1
ATOM 2321 C CA . VAL A 1 320 ? -31.001 56.779 4.250 1.00 46.09 320 VAL A CA 1
ATOM 2322 C C . VAL A 1 320 ? -31.124 55.766 5.392 1.00 46.09 320 VAL A C 1
ATOM 2324 O O . VAL A 1 320 ? -32.202 55.602 5.962 1.00 46.09 320 VAL A O 1
ATOM 2327 N N . SER A 1 321 ? -30.026 55.133 5.798 1.00 47.78 321 SER A N 1
ATOM 2328 C CA . SER A 1 321 ? -29.944 54.449 7.095 1.00 47.78 321 SER A CA 1
ATOM 2329 C C . SER A 1 321 ? -28.531 54.547 7.654 1.00 47.78 321 SER A C 1
ATOM 2331 O O . SER A 1 321 ? -27.623 53.819 7.262 1.00 47.78 321 SER A O 1
ATOM 2333 N N . LEU A 1 322 ? -28.367 55.494 8.576 1.00 45.31 322 LEU A N 1
ATOM 2334 C CA . LEU A 1 322 ? -27.223 55.593 9.475 1.00 45.31 322 LEU A CA 1
ATOM 2335 C C . LEU A 1 322 ? -27.259 54.422 10.463 1.00 45.31 322 LEU A C 1
ATOM 2337 O O . LEU A 1 322 ? -28.291 54.182 11.089 1.00 45.31 322 LEU A O 1
ATOM 2341 N N . SER A 1 323 ? -26.132 53.743 10.660 1.00 50.84 323 SER A N 1
ATOM 2342 C CA . SER A 1 323 ? -25.834 53.000 11.893 1.00 50.84 323 SER A CA 1
ATOM 2343 C C . SER A 1 323 ? -24.327 52.824 12.032 1.00 50.84 323 SER A C 1
ATOM 2345 O O . SER A 1 323 ? -23.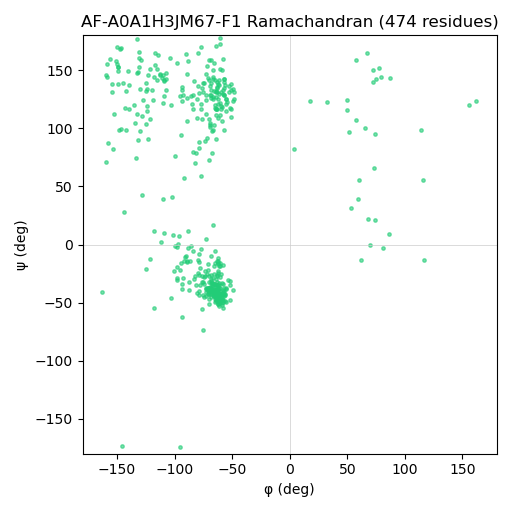726 51.852 11.582 1.00 50.84 323 SER A O 1
ATOM 2347 N N . GLU A 1 324 ? -23.733 53.835 12.649 1.00 44.12 324 GLU A N 1
ATOM 2348 C CA . GLU A 1 324 ? -22.394 53.825 13.220 1.00 44.12 324 GLU A CA 1
ATOM 2349 C C . GLU A 1 324 ? -22.364 52.865 14.422 1.00 44.12 324 GLU A C 1
ATOM 2351 O O . GLU A 1 324 ? -23.196 52.977 15.322 1.00 44.12 324 GLU A O 1
ATOM 2356 N N . VAL A 1 325 ? -21.424 51.915 14.446 1.00 44.97 325 VAL A N 1
ATOM 2357 C CA . VAL A 1 325 ? -21.145 51.080 15.627 1.00 44.97 325 VAL A CA 1
ATOM 2358 C C . VAL A 1 325 ? -19.640 51.055 15.861 1.00 44.97 325 VAL A C 1
ATOM 2360 O O . VAL A 1 325 ? -18.876 50.518 15.059 1.00 44.97 325 VAL A O 1
ATOM 2363 N N . SER A 1 326 ? -19.224 51.666 16.968 1.00 46.38 326 SER A N 1
ATOM 2364 C CA . SER A 1 326 ? -17.825 51.845 17.351 1.00 46.38 326 SER A CA 1
ATOM 2365 C C . SER A 1 326 ? -17.090 50.530 17.605 1.00 46.38 326 SER A C 1
ATOM 2367 O O . SER A 1 326 ? -17.586 49.648 18.307 1.00 46.38 326 SER A O 1
ATOM 2369 N N . ALA A 1 327 ? -15.840 50.459 17.148 1.00 54.38 327 ALA A N 1
ATOM 2370 C CA . ALA A 1 327 ? -14.871 49.498 17.661 1.00 54.38 327 ALA A CA 1
ATOM 2371 C C . ALA A 1 327 ? -14.299 49.995 19.009 1.00 54.38 327 ALA A C 1
ATOM 2373 O O . ALA A 1 327 ? -13.855 51.145 19.079 1.00 54.38 327 ALA A O 1
ATOM 2374 N N . PRO A 1 328 ? -14.266 49.175 20.077 1.00 68.62 328 PRO A N 1
ATOM 2375 C CA . PRO A 1 328 ? -13.537 49.512 21.297 1.00 68.62 328 PRO A CA 1
ATOM 2376 C C . PRO A 1 328 ? -12.014 49.342 21.092 1.00 68.62 328 PRO A C 1
ATOM 2378 O O . PRO A 1 328 ? -11.590 48.375 20.453 1.00 68.62 328 PRO A O 1
ATOM 2381 N N . PRO A 1 329 ? -11.173 50.255 21.616 1.00 63.12 329 PRO A N 1
ATOM 2382 C CA . PRO A 1 329 ? -9.728 50.237 21.392 1.00 63.12 329 PRO A CA 1
ATOM 2383 C C . PRO A 1 329 ? -8.966 49.235 22.276 1.00 63.12 329 PRO A C 1
ATOM 2385 O O . PRO A 1 329 ? -9.449 48.755 23.300 1.00 63.12 329 PRO A O 1
ATOM 2388 N N . MET A 1 330 ? -7.721 48.971 21.872 1.00 47.12 330 MET A N 1
ATOM 2389 C CA . MET A 1 330 ? -6.735 48.159 22.592 1.00 47.12 330 MET A CA 1
ATOM 2390 C C . MET A 1 330 ? -6.460 48.681 24.011 1.00 47.12 330 MET A C 1
ATOM 2392 O O . MET A 1 330 ? -6.294 49.883 24.212 1.00 47.12 330 MET A O 1
ATOM 2396 N N . ALA A 1 331 ? -6.267 47.761 24.960 1.00 56.91 331 ALA A N 1
ATOM 2397 C CA . ALA A 1 331 ? -5.696 48.051 26.272 1.00 56.91 331 ALA A CA 1
ATOM 2398 C C . ALA A 1 331 ? -4.475 47.154 26.533 1.00 56.91 331 ALA A C 1
ATOM 2400 O O . ALA A 1 331 ? -4.602 45.971 26.843 1.00 56.91 331 ALA A O 1
ATOM 2401 N N . THR A 1 332 ? -3.280 47.731 26.415 1.00 51.94 332 THR A N 1
ATOM 2402 C CA . THR A 1 332 ? -2.024 47.153 26.914 1.00 51.94 332 THR A CA 1
ATOM 2403 C C . THR A 1 332 ? -1.783 47.598 28.360 1.00 51.94 332 THR A C 1
ATOM 2405 O O . THR A 1 332 ? -1.719 48.807 28.592 1.00 51.94 332 THR A O 1
ATOM 2408 N N . PRO A 1 333 ? -1.556 46.689 29.322 1.00 62.50 333 PRO A N 1
ATOM 2409 C CA . PRO A 1 333 ? -0.947 47.032 30.598 1.00 62.50 333 PRO A CA 1
ATOM 2410 C C . PRO A 1 333 ? 0.570 46.806 30.539 1.00 62.50 333 PRO A C 1
ATOM 2412 O O . PRO A 1 333 ? 1.039 45.704 30.258 1.00 62.50 333 PRO A O 1
ATOM 2415 N N . ALA A 1 334 ? 1.338 47.855 30.824 1.00 47.47 334 ALA A N 1
ATOM 2416 C CA . ALA A 1 334 ? 2.787 47.792 30.983 1.00 47.47 334 ALA A CA 1
ATOM 2417 C C . ALA A 1 334 ? 3.178 47.948 32.463 1.00 47.47 334 ALA A C 1
ATOM 2419 O O . ALA A 1 334 ? 2.560 48.737 33.173 1.00 47.47 334 ALA A O 1
ATOM 2420 N N . GLY A 1 335 ? 4.269 47.290 32.875 1.00 36.19 335 GLY A N 1
ATOM 2421 C CA . GLY A 1 335 ? 5.138 47.791 33.948 1.00 36.19 335 GLY A CA 1
ATOM 2422 C C . GLY A 1 335 ? 5.212 47.005 35.267 1.00 36.19 335 GLY A C 1
ATOM 2423 O O . GLY A 1 335 ? 4.465 47.309 36.184 1.00 36.19 335 GLY A O 1
ATOM 2424 N N . SER A 1 336 ? 6.271 46.183 35.380 1.00 47.25 336 SER A N 1
ATOM 2425 C CA . SER A 1 336 ? 7.271 46.211 36.482 1.00 47.25 336 SER A CA 1
ATOM 2426 C C . SER A 1 336 ? 6.854 45.834 37.933 1.00 47.25 336 SER A C 1
ATOM 2428 O O . SER A 1 336 ? 5.667 45.818 38.237 1.00 47.25 336 SER A O 1
ATOM 2430 N N . PRO A 1 337 ? 7.803 45.551 38.872 1.00 59.03 337 PRO A N 1
ATOM 2431 C CA . PRO A 1 337 ? 9.270 45.643 38.771 1.00 59.03 337 PRO A CA 1
ATOM 2432 C C . PRO A 1 337 ? 10.106 44.416 39.240 1.00 59.03 337 PRO A C 1
ATOM 2434 O O . PRO A 1 337 ? 9.647 43.532 39.950 1.00 59.03 337 PRO A O 1
ATOM 2437 N N . ALA A 1 338 ? 11.384 44.459 38.844 1.00 42.31 338 ALA A N 1
ATOM 2438 C CA . ALA A 1 338 ? 12.622 44.119 39.571 1.00 42.31 338 ALA A CA 1
ATOM 2439 C C . ALA A 1 338 ? 12.697 43.001 40.652 1.00 42.31 338 ALA A C 1
ATOM 2441 O O . ALA A 1 338 ? 12.150 43.108 41.741 1.00 42.31 338 ALA A O 1
ATOM 2442 N N . ALA A 1 339 ? 13.613 42.061 40.375 1.00 48.72 339 ALA A N 1
ATOM 2443 C CA . ALA A 1 339 ? 14.744 41.628 41.216 1.00 48.72 339 ALA A CA 1
ATOM 2444 C C . ALA A 1 339 ? 14.548 41.247 42.705 1.00 48.72 339 ALA A C 1
ATOM 2446 O O . ALA A 1 339 ? 14.433 42.099 43.582 1.00 48.72 339 ALA A O 1
ATOM 2447 N N . ALA A 1 340 ? 14.805 39.966 42.994 1.00 49.00 340 ALA A N 1
ATOM 2448 C CA . ALA A 1 340 ? 15.475 39.522 44.219 1.00 49.00 340 ALA A CA 1
ATOM 2449 C C . ALA A 1 340 ? 16.421 38.342 43.884 1.00 49.00 340 ALA A C 1
ATOM 2451 O O . ALA A 1 340 ? 15.992 37.430 43.169 1.00 49.00 340 ALA A O 1
ATOM 2452 N N . PRO A 1 341 ? 17.690 38.339 44.340 1.00 57.59 341 PRO A N 1
ATOM 2453 C CA . PRO A 1 341 ? 18.565 37.170 44.239 1.00 57.59 341 PRO A CA 1
ATOM 2454 C C . PRO A 1 341 ? 18.106 36.091 45.229 1.00 57.59 341 PRO A C 1
ATOM 2456 O O . PRO A 1 341 ? 17.493 36.410 46.249 1.00 57.59 341 PRO A O 1
ATOM 2459 N N . ARG A 1 342 ? 18.386 34.816 44.940 1.00 51.22 342 ARG A N 1
ATOM 2460 C CA . ARG A 1 342 ? 18.022 33.705 45.829 1.00 51.22 342 ARG A CA 1
ATOM 2461 C C . ARG A 1 342 ? 19.276 33.110 46.456 1.00 51.22 342 ARG A C 1
ATOM 2463 O O . ARG A 1 342 ? 20.169 32.683 45.736 1.00 51.22 342 ARG A O 1
ATOM 2470 N N . ASP A 1 343 ? 19.296 33.134 47.782 1.00 48.34 343 ASP A N 1
ATOM 2471 C CA . ASP A 1 343 ? 20.441 32.860 48.646 1.00 48.34 343 ASP A CA 1
ATOM 2472 C C . ASP A 1 343 ? 21.238 31.582 48.356 1.00 48.34 343 ASP A C 1
ATOM 2474 O O . ASP A 1 343 ? 20.703 30.474 48.285 1.00 48.34 343 ASP A O 1
ATOM 2478 N N . GLU A 1 344 ? 22.557 31.762 48.343 1.00 50.75 344 GLU A N 1
ATOM 2479 C CA . GLU A 1 344 ? 23.583 30.724 48.300 1.00 50.75 344 GLU A CA 1
ATOM 2480 C C . GLU A 1 344 ? 24.006 30.347 49.734 1.00 50.75 344 GLU A C 1
ATOM 2482 O O . GLU A 1 344 ? 25.171 30.464 50.102 1.00 50.75 344 GLU A O 1
ATOM 2487 N N . PHE A 1 345 ? 23.068 29.912 50.588 1.00 51.44 345 PHE A N 1
ATOM 2488 C CA . PHE A 1 345 ? 23.409 29.484 51.956 1.00 51.44 345 PHE A CA 1
ATOM 2489 C C . PHE A 1 345 ? 23.930 28.042 52.006 1.00 51.44 345 PHE A C 1
ATOM 2491 O O . PHE A 1 345 ? 23.235 27.089 52.361 1.00 51.44 345 PHE A O 1
ATOM 2498 N N . GLU A 1 346 ? 25.201 27.930 51.629 1.00 49.25 346 GLU A N 1
ATOM 2499 C CA . GLU A 1 346 ? 26.262 27.172 52.300 1.00 49.25 346 GLU A CA 1
ATOM 2500 C C . GLU A 1 346 ? 25.819 26.354 53.541 1.00 49.25 346 GLU A C 1
ATOM 2502 O O . GLU A 1 346 ? 25.985 26.749 54.698 1.00 49.25 346 GLU A O 1
ATOM 2507 N N . SER A 1 347 ? 25.261 25.160 53.311 1.00 54.53 347 SER A N 1
ATOM 2508 C CA . SER A 1 347 ? 24.958 24.211 54.388 1.00 54.53 347 SER A CA 1
ATOM 2509 C C . SER A 1 347 ? 26.238 23.484 54.812 1.00 54.53 347 SER A C 1
ATOM 2511 O O . SER A 1 347 ? 26.538 22.378 54.360 1.00 54.53 347 SER A O 1
ATOM 2513 N N . LEU A 1 348 ? 27.016 24.138 55.677 1.00 53.81 348 LEU A N 1
ATOM 2514 C CA . LEU A 1 348 ? 28.230 23.602 56.298 1.00 53.81 348 LEU A CA 1
ATOM 2515 C C . LEU A 1 348 ? 27.901 22.498 57.320 1.00 53.81 348 LEU A C 1
ATOM 2517 O O . LEU A 1 348 ? 28.036 22.679 58.529 1.00 53.81 348 LEU A O 1
ATOM 2521 N N . VAL A 1 349 ? 27.502 21.324 56.827 1.00 59.75 349 VAL A N 1
ATOM 2522 C CA . VAL A 1 349 ? 27.454 20.084 57.610 1.00 59.75 349 VAL A CA 1
ATOM 2523 C C . VAL A 1 349 ? 28.354 19.050 56.927 1.00 59.75 349 VAL A C 1
ATOM 2525 O O . VAL A 1 349 ? 27.998 18.557 55.854 1.00 59.75 349 VAL A O 1
ATOM 2528 N N . PRO A 1 350 ? 29.524 18.702 57.498 1.00 63.56 350 PRO A N 1
ATOM 2529 C CA . PRO A 1 350 ? 30.359 17.652 56.930 1.00 63.56 350 PRO A CA 1
ATOM 2530 C C . PRO A 1 350 ? 29.603 16.313 56.974 1.00 63.56 350 PRO A C 1
ATOM 2532 O O . PRO A 1 350 ? 29.015 15.984 58.010 1.00 63.56 350 PRO A O 1
ATOM 2535 N N . PRO A 1 351 ? 29.604 15.517 55.889 1.00 64.00 351 PRO A N 1
ATOM 2536 C CA . PRO A 1 351 ? 28.913 14.237 55.879 1.00 64.00 351 PRO A CA 1
ATOM 2537 C C . PRO A 1 351 ? 29.564 13.287 56.887 1.00 64.00 351 PRO A C 1
ATOM 2539 O O . PRO A 1 351 ? 30.726 12.903 56.746 1.00 64.00 351 PRO A O 1
ATOM 2542 N N . VAL A 1 352 ? 28.793 12.884 57.899 1.00 64.44 352 VAL A N 1
ATOM 2543 C CA . VAL A 1 352 ? 29.187 11.834 58.842 1.00 64.44 352 VAL A CA 1
ATOM 2544 C C . VAL A 1 352 ? 29.363 10.537 58.058 1.00 64.44 352 VAL A C 1
ATOM 2546 O O . VAL A 1 352 ? 28.395 9.936 57.591 1.00 64.44 352 VAL A O 1
ATOM 2549 N N . GLN A 1 353 ? 30.614 10.106 57.909 1.00 48.41 353 GLN A N 1
ATOM 2550 C CA . GLN A 1 353 ? 30.959 8.837 57.279 1.00 48.41 353 GLN A CA 1
ATOM 2551 C C . GLN A 1 353 ? 30.565 7.689 58.214 1.00 48.41 353 GLN A C 1
ATOM 2553 O O . GLN A 1 353 ? 31.335 7.266 59.074 1.00 48.41 353 GLN A O 1
ATOM 2558 N N . LEU A 1 354 ? 29.341 7.187 58.045 1.00 61.91 354 LEU A N 1
ATOM 2559 C CA . LEU A 1 354 ? 28.946 5.899 58.604 1.00 61.91 354 LEU A CA 1
ATOM 2560 C C . LEU A 1 354 ? 29.831 4.796 57.991 1.00 61.91 354 LEU A C 1
ATOM 2562 O O . LEU A 1 354 ? 30.059 4.824 56.776 1.00 61.91 354 LEU A O 1
ATOM 2566 N N . PRO A 1 355 ? 30.328 3.828 58.786 1.00 57.91 355 PRO A N 1
ATOM 2567 C CA . PRO A 1 355 ? 31.132 2.728 58.267 1.00 57.91 355 PRO A CA 1
ATOM 2568 C C . PRO A 1 355 ? 30.383 1.986 57.161 1.00 57.91 355 PRO A C 1
ATOM 2570 O O . PRO A 1 355 ? 29.290 1.463 57.390 1.00 57.91 355 PRO A O 1
ATOM 2573 N N . GLN A 1 356 ? 30.969 1.933 55.964 1.00 59.41 356 GLN A N 1
ATOM 2574 C CA . GLN A 1 356 ? 30.410 1.137 54.877 1.00 59.41 356 GLN A CA 1
ATOM 2575 C C . GLN A 1 356 ? 30.420 -0.340 55.302 1.00 59.41 356 GLN A C 1
ATOM 2577 O O . GLN A 1 356 ? 31.487 -0.848 55.666 1.00 59.41 356 GLN A O 1
ATOM 2582 N N . PRO A 1 357 ? 29.276 -1.049 55.277 1.00 57.84 357 PRO A N 1
ATOM 2583 C CA . PRO A 1 357 ? 29.287 -2.485 55.490 1.00 57.84 357 PRO A CA 1
ATOM 2584 C C . PRO A 1 357 ? 30.124 -3.128 54.383 1.00 57.84 357 PRO A C 1
ATOM 2586 O O . PRO A 1 357 ? 29.938 -2.834 53.202 1.00 57.84 357 PRO A O 1
ATOM 2589 N N . ILE A 1 358 ? 31.064 -3.984 54.789 1.00 59.41 358 ILE A N 1
ATOM 2590 C CA . ILE A 1 358 ? 31.959 -4.719 53.891 1.00 59.41 358 ILE A CA 1
ATOM 2591 C C . ILE A 1 358 ? 31.100 -5.413 52.835 1.00 59.41 358 ILE A C 1
ATOM 2593 O O . ILE A 1 358 ? 30.268 -6.258 53.171 1.00 59.41 358 ILE A O 1
ATOM 2597 N N . ALA A 1 359 ? 31.281 -5.025 51.572 1.00 52.47 359 ALA A N 1
ATOM 2598 C CA . ALA A 1 359 ? 30.485 -5.548 50.476 1.00 52.47 359 ALA A CA 1
ATOM 2599 C C . ALA A 1 359 ? 30.654 -7.070 50.396 1.00 52.47 359 ALA A C 1
ATOM 2601 O O . ALA A 1 359 ? 31.752 -7.573 50.146 1.00 52.47 359 ALA A O 1
ATOM 2602 N N . ALA A 1 360 ? 29.556 -7.800 50.603 1.00 67.12 360 ALA A N 1
ATOM 2603 C CA . ALA A 1 360 ? 29.505 -9.211 50.259 1.00 67.12 360 ALA A CA 1
ATOM 2604 C C . ALA A 1 360 ? 29.826 -9.361 48.758 1.00 67.12 360 ALA A C 1
ATOM 2606 O O . ALA A 1 360 ? 29.412 -8.502 47.970 1.00 67.12 360 ALA A O 1
ATOM 2607 N N . PRO A 1 361 ? 30.563 -10.409 48.345 1.00 62.03 361 PRO A N 1
ATOM 2608 C CA . PRO A 1 361 ? 30.893 -10.611 46.941 1.00 62.03 361 PRO A CA 1
ATOM 2609 C C . PRO A 1 361 ? 29.608 -10.652 46.113 1.00 62.03 361 PRO A C 1
ATOM 2611 O O . PRO A 1 361 ? 28.690 -11.415 46.420 1.00 62.03 361 PRO A O 1
ATOM 2614 N N . ALA A 1 362 ? 29.541 -9.798 45.089 1.00 56.66 362 ALA A N 1
ATOM 2615 C CA . ALA A 1 362 ? 28.372 -9.699 44.230 1.00 56.66 362 ALA A CA 1
ATOM 2616 C C . ALA A 1 362 ? 28.052 -11.074 43.613 1.00 56.66 362 ALA A C 1
ATOM 2618 O O . ALA A 1 362 ? 28.982 -11.770 43.184 1.00 56.66 362 ALA A O 1
ATOM 2619 N N . PRO A 1 363 ? 26.770 -11.483 43.554 1.00 67.44 363 PRO A N 1
ATOM 2620 C CA . PRO A 1 363 ? 26.397 -12.698 42.844 1.00 67.44 363 PRO A CA 1
ATOM 2621 C C . PRO A 1 363 ? 26.821 -12.585 41.369 1.00 67.44 363 PRO A C 1
ATOM 2623 O O . PRO A 1 363 ? 26.869 -11.470 40.836 1.00 67.44 363 PRO A O 1
ATOM 2626 N N . PRO A 1 364 ? 27.140 -13.708 40.696 1.00 66.62 364 PRO A N 1
ATOM 2627 C CA . PRO A 1 364 ? 27.511 -13.690 39.288 1.00 66.62 364 PRO A CA 1
ATOM 2628 C C . PRO A 1 364 ? 26.457 -12.956 38.459 1.00 66.62 364 PRO A C 1
ATOM 2630 O O . PRO A 1 364 ? 25.266 -13.230 38.597 1.00 66.62 364 PRO A O 1
ATOM 2633 N N . VAL A 1 365 ? 26.900 -12.034 37.601 1.00 60.91 365 VAL A N 1
ATOM 2634 C CA . VAL A 1 365 ? 26.016 -11.347 36.655 1.00 60.91 365 VAL A CA 1
ATOM 2635 C C . VAL A 1 365 ? 25.518 -12.381 35.652 1.00 60.91 365 VAL A C 1
ATOM 2637 O O . VAL A 1 365 ? 26.225 -12.752 34.714 1.00 60.91 365 VAL A O 1
ATOM 2640 N N . GLU A 1 366 ? 24.309 -12.876 35.893 1.00 58.66 366 GLU A N 1
ATOM 2641 C CA . GLU A 1 366 ? 23.582 -13.732 34.967 1.00 58.66 366 GLU A CA 1
ATOM 2642 C C . GLU A 1 366 ? 23.386 -12.957 33.650 1.00 58.66 366 GLU A C 1
ATOM 2644 O O . GLU A 1 366 ? 23.027 -11.773 33.688 1.00 58.66 366 GLU A O 1
ATOM 2649 N N . PRO A 1 367 ? 23.698 -13.548 32.481 1.00 55.44 367 PRO A N 1
ATOM 2650 C CA . PRO A 1 367 ? 23.654 -12.821 31.221 1.00 55.44 367 PRO A CA 1
ATOM 2651 C C . PRO A 1 367 ? 22.225 -12.355 30.952 1.00 55.44 367 PRO A C 1
ATOM 2653 O O . PRO A 1 367 ? 21.311 -13.174 30.855 1.00 55.44 367 PRO A O 1
ATOM 2656 N N . ALA A 1 368 ? 22.047 -11.037 30.823 1.00 55.09 368 ALA A N 1
ATOM 2657 C CA . ALA A 1 368 ? 20.755 -10.435 30.530 1.00 55.09 368 ALA A CA 1
ATOM 2658 C C . ALA A 1 368 ? 20.134 -11.113 29.300 1.00 55.09 368 ALA A C 1
ATOM 2660 O O . ALA A 1 368 ? 20.707 -11.083 28.207 1.00 55.09 368 ALA A O 1
ATOM 2661 N N . GLY A 1 369 ? 18.978 -11.750 29.502 1.00 58.97 369 GLY A N 1
ATOM 2662 C CA . GLY A 1 369 ? 18.228 -12.381 28.423 1.00 58.97 369 GLY A CA 1
ATOM 2663 C C . GLY A 1 369 ? 17.865 -11.366 27.332 1.00 58.97 369 GLY A C 1
ATOM 2664 O O . GLY A 1 369 ? 17.868 -10.158 27.591 1.00 58.97 369 GLY A O 1
ATOM 2665 N N . PRO A 1 370 ? 17.549 -11.827 26.107 1.00 60.53 370 PRO A N 1
ATOM 2666 C CA . PRO A 1 370 ? 17.111 -10.931 25.045 1.00 60.53 370 PRO A CA 1
ATOM 2667 C C . PRO A 1 370 ? 15.922 -10.104 25.543 1.00 60.53 370 PRO A C 1
ATOM 2669 O O . PRO A 1 370 ? 14.924 -10.657 26.003 1.00 60.53 370 PRO A O 1
ATOM 2672 N N . ALA A 1 371 ? 16.055 -8.779 25.500 1.00 68.81 371 ALA A N 1
ATOM 2673 C CA . ALA A 1 371 ? 15.030 -7.889 26.021 1.00 68.81 371 ALA A CA 1
ATOM 2674 C C . ALA A 1 371 ? 13.737 -8.047 25.210 1.00 68.81 371 ALA A C 1
ATOM 2676 O O . ALA A 1 371 ? 13.745 -7.912 23.983 1.00 68.81 371 ALA A O 1
ATOM 2677 N N . GLN A 1 372 ? 12.627 -8.303 25.904 1.00 79.00 372 GLN A N 1
ATOM 2678 C CA . GLN A 1 372 ? 11.296 -8.127 25.332 1.00 79.00 372 GLN A CA 1
ATOM 2679 C C . GLN A 1 372 ? 11.163 -6.672 24.878 1.00 79.00 372 GLN A C 1
ATOM 2681 O O . GLN A 1 372 ? 11.514 -5.752 25.620 1.00 79.00 372 GLN A O 1
ATOM 2686 N N . TYR A 1 373 ? 10.673 -6.466 23.659 1.00 92.44 373 TYR A N 1
ATOM 2687 C CA . TYR A 1 373 ? 10.375 -5.134 23.150 1.00 92.44 373 TYR A CA 1
ATOM 2688 C C . TYR A 1 373 ? 8.861 -4.938 23.093 1.00 92.44 373 TYR A C 1
ATOM 2690 O O . TYR A 1 373 ? 8.111 -5.863 22.774 1.00 92.44 373 TYR A O 1
ATOM 2698 N N . THR A 1 374 ? 8.422 -3.725 23.418 1.00 96.94 374 THR A N 1
ATOM 2699 C CA . THR A 1 374 ? 7.014 -3.321 23.398 1.00 96.94 374 THR A CA 1
ATOM 2700 C C . THR A 1 374 ? 6.796 -2.360 22.239 1.00 96.94 374 THR A C 1
ATOM 2702 O O . THR A 1 374 ? 7.641 -1.499 21.993 1.00 96.94 374 THR A O 1
ATOM 2705 N N . ARG A 1 375 ? 5.668 -2.477 21.533 1.00 97.69 375 ARG A N 1
ATOM 2706 C CA . ARG A 1 375 ? 5.214 -1.465 20.567 1.00 97.69 375 ARG A CA 1
ATOM 2707 C C . ARG A 1 375 ? 3.774 -1.071 20.810 1.00 97.69 375 ARG A C 1
ATOM 2709 O O . ARG A 1 375 ? 2.999 -1.829 21.377 1.00 97.69 375 ARG A O 1
ATOM 2716 N N . TYR A 1 376 ? 3.420 0.100 20.314 1.00 98.25 376 TYR A N 1
ATOM 2717 C CA . TYR A 1 376 ? 2.138 0.743 20.526 1.00 98.25 376 TYR A CA 1
ATOM 2718 C C . TYR A 1 376 ? 1.376 0.854 19.207 1.00 98.25 376 TYR A C 1
ATOM 2720 O O . TYR A 1 376 ? 1.973 1.105 18.158 1.00 98.25 376 TYR A O 1
ATOM 2728 N N . VAL A 1 377 ? 0.057 0.657 19.236 1.00 98.00 377 VAL A N 1
ATOM 2729 C CA . VAL A 1 377 ? -0.791 0.693 18.035 1.00 98.00 377 VAL A CA 1
ATOM 2730 C C . VAL A 1 377 ? -2.200 1.192 18.349 1.00 98.00 377 VAL A C 1
ATOM 2732 O O . VAL A 1 377 ? -2.702 1.073 19.467 1.00 98.00 377 VAL A O 1
ATOM 2735 N N . LYS A 1 378 ? -2.840 1.793 17.344 1.00 96.12 378 LYS A N 1
ATOM 2736 C CA . LYS A 1 378 ? -4.133 2.468 17.476 1.00 96.12 378 LYS A CA 1
ATOM 2737 C C . LYS A 1 378 ? -5.319 1.512 17.587 1.00 96.12 378 LYS A C 1
ATOM 2739 O O . LYS A 1 378 ? -5.920 1.399 18.645 1.00 96.12 378 LYS A O 1
ATOM 2744 N N . VAL A 1 379 ? -5.702 0.868 16.488 1.00 96.56 379 VAL A N 1
ATOM 2745 C CA . VAL A 1 379 ? -6.913 0.038 16.365 1.00 96.56 379 VAL A CA 1
ATOM 2746 C C . VAL A 1 379 ? -6.612 -1.067 15.344 1.00 96.56 379 VAL A C 1
ATOM 2748 O O . VAL A 1 379 ? -5.960 -0.770 14.340 1.00 96.56 379 VAL A O 1
ATOM 2751 N N . PRO A 1 380 ? -7.025 -2.329 15.571 1.00 96.75 380 PRO A N 1
ATOM 2752 C CA . PRO A 1 380 ? -6.879 -3.385 14.568 1.00 96.75 380 PRO A CA 1
ATOM 2753 C C . PRO A 1 380 ? -7.753 -3.111 13.338 1.00 96.75 380 PRO A C 1
ATOM 2755 O O . PRO A 1 380 ? -8.783 -2.446 13.416 1.00 96.75 380 PRO A O 1
ATOM 2758 N N . VAL A 1 381 ? -7.372 -3.672 12.195 1.00 94.19 381 VAL A N 1
ATOM 2759 C CA . VAL A 1 381 ? -8.133 -3.572 10.949 1.00 94.19 381 VAL A CA 1
ATOM 2760 C C . VAL A 1 381 ? -8.420 -4.983 10.442 1.00 94.19 381 VAL A C 1
ATOM 2762 O O . VAL A 1 381 ? -7.502 -5.713 10.070 1.00 94.19 381 VAL A O 1
ATOM 2765 N N . ASN A 1 382 ? -9.699 -5.369 10.415 1.00 93.75 382 ASN A N 1
ATOM 2766 C CA . ASN A 1 382 ? -10.163 -6.718 10.063 1.00 93.75 382 ASN A CA 1
ATOM 2767 C C . ASN A 1 382 ? -9.602 -7.821 10.989 1.00 93.75 382 ASN A C 1
ATOM 2769 O O . ASN A 1 382 ? -9.250 -8.909 10.530 1.00 93.75 382 ASN A O 1
ATOM 2773 N N . GLY A 1 383 ? -9.500 -7.550 12.292 1.00 96.00 383 GLY A N 1
ATOM 2774 C CA . GLY A 1 383 ? -9.003 -8.507 13.285 1.00 96.00 383 GLY A CA 1
ATOM 2775 C C . GLY A 1 383 ? -7.487 -8.735 13.255 1.00 96.00 383 GLY A C 1
ATOM 2776 O O . GLY A 1 383 ? -7.017 -9.767 13.737 1.00 96.00 383 GLY A O 1
ATOM 2777 N N . ALA A 1 384 ? -6.713 -7.800 12.699 1.00 97.81 384 ALA A N 1
ATOM 2778 C CA . ALA A 1 384 ? -5.254 -7.841 12.715 1.00 97.81 384 ALA A CA 1
ATOM 2779 C C . ALA A 1 384 ? -4.640 -6.454 12.949 1.00 97.81 384 ALA A C 1
ATOM 2781 O O . ALA A 1 384 ? -5.184 -5.439 12.515 1.00 97.81 384 ALA A O 1
ATOM 2782 N N . PHE A 1 385 ? -3.473 -6.412 13.587 1.00 98.06 385 PHE A N 1
ATOM 2783 C CA . PHE A 1 385 ? -2.634 -5.222 13.672 1.00 98.06 385 PHE A CA 1
ATOM 2784 C C . PHE A 1 385 ? -1.616 -5.219 12.524 1.00 98.06 385 PHE A C 1
ATOM 2786 O O . PHE A 1 385 ? -0.909 -6.200 12.286 1.00 98.06 385 PHE A O 1
ATOM 2793 N N . SER A 1 386 ? -1.543 -4.113 11.791 1.00 95.62 386 SER A N 1
ATOM 2794 C CA . SER A 1 386 ? -0.562 -3.911 10.723 1.00 95.62 386 SER A CA 1
ATOM 2795 C C . SER A 1 386 ? 0.827 -3.686 11.321 1.00 95.62 386 SER A C 1
ATOM 2797 O O . SER A 1 386 ? 0.999 -2.795 12.149 1.00 95.62 386 SER A O 1
ATOM 2799 N N . GLU A 1 387 ? 1.845 -4.425 10.863 1.00 95.06 387 GLU A N 1
ATOM 2800 C CA . GLU A 1 387 ? 3.244 -4.198 11.273 1.00 95.06 387 GLU A CA 1
ATOM 2801 C C . GLU A 1 387 ? 3.750 -2.790 10.883 1.00 95.06 387 GLU A C 1
ATOM 2803 O O . GLU A 1 387 ? 4.719 -2.284 11.448 1.00 95.06 387 GLU A O 1
ATOM 2808 N N . TYR A 1 388 ? 3.070 -2.120 9.945 1.00 93.50 388 TYR A N 1
ATOM 2809 C CA . TYR A 1 388 ? 3.389 -0.756 9.528 1.00 93.50 388 TYR A CA 1
ATOM 2810 C C . TYR A 1 388 ? 2.879 0.329 10.481 1.00 93.50 388 TYR A C 1
ATOM 2812 O O . TYR A 1 388 ? 3.490 1.400 10.491 1.00 93.50 388 TYR A O 1
ATOM 2820 N N . ASP A 1 389 ? 1.831 0.035 11.258 1.00 95.50 389 ASP A N 1
ATOM 2821 C CA . ASP A 1 389 ? 1.141 0.976 12.155 1.00 95.50 389 ASP A CA 1
ATOM 2822 C C . ASP A 1 389 ? 1.634 0.866 13.611 1.00 95.50 389 ASP A C 1
ATOM 2824 O O . ASP A 1 389 ? 1.157 1.581 14.491 1.00 95.50 389 ASP A O 1
ATOM 2828 N N . LEU A 1 390 ? 2.593 -0.031 13.866 1.00 97.31 390 LEU A N 1
ATOM 2829 C CA . LEU A 1 390 ? 3.273 -0.154 15.150 1.00 97.31 390 LEU A CA 1
ATOM 2830 C C . LEU A 1 390 ? 4.284 0.988 15.331 1.00 97.31 390 LEU A C 1
ATOM 2832 O O . LEU A 1 390 ? 5.126 1.219 14.459 1.00 97.31 390 LEU A O 1
ATOM 2836 N N . SER A 1 391 ? 4.247 1.648 16.486 1.00 97.44 391 SER A N 1
ATOM 2837 C CA . SER A 1 391 ? 5.231 2.647 16.912 1.00 97.44 391 SER A CA 1
ATOM 2838 C C . SER A 1 391 ? 6.034 2.143 18.110 1.00 97.44 391 SER A C 1
ATOM 2840 O O . SER A 1 391 ? 5.503 1.419 18.949 1.00 97.44 391 SER A O 1
ATOM 2842 N N . ASP A 1 392 ? 7.309 2.520 18.204 1.00 96.75 392 ASP A N 1
ATOM 2843 C CA . ASP A 1 392 ? 8.147 2.206 19.369 1.00 96.75 392 ASP A CA 1
ATOM 2844 C C . ASP A 1 392 ? 7.858 3.153 20.564 1.00 96.75 392 ASP A C 1
ATOM 2846 O O . ASP A 1 392 ? 8.204 2.839 21.700 1.00 96.75 392 ASP A O 1
ATOM 2850 N N . GLU A 1 393 ? 7.168 4.281 20.335 1.00 96.19 393 GLU A N 1
ATOM 2851 C CA . GLU A 1 393 ? 6.768 5.259 21.361 1.00 96.19 393 GLU A CA 1
ATOM 2852 C C . GLU A 1 393 ? 5.235 5.300 21.553 1.00 96.19 393 GLU A C 1
ATOM 2854 O O . GLU A 1 393 ? 4.490 5.148 20.579 1.00 96.19 393 GLU A O 1
ATOM 2859 N N . PRO A 1 394 ? 4.731 5.529 22.784 1.00 96.06 394 PRO A N 1
ATOM 2860 C CA . PRO A 1 394 ? 3.297 5.599 23.053 1.00 96.06 394 PRO A CA 1
ATOM 2861 C C . PRO A 1 394 ? 2.696 6.898 22.504 1.00 96.06 394 PRO A C 1
ATOM 2863 O O . PRO A 1 394 ? 2.961 7.990 23.010 1.00 96.06 394 PRO A O 1
ATOM 2866 N N . GLN A 1 395 ? 1.843 6.789 21.485 1.00 95.94 395 GLN A N 1
ATOM 2867 C CA . GLN A 1 395 ? 1.160 7.941 20.893 1.00 95.94 395 GLN A CA 1
ATOM 2868 C C . GLN A 1 395 ? -0.164 8.230 21.613 1.00 95.94 395 GLN A C 1
ATOM 2870 O O . GLN A 1 395 ? -0.765 7.360 22.243 1.00 95.94 395 GLN A O 1
ATOM 2875 N N . HIS A 1 396 ? -0.649 9.468 21.495 1.00 94.56 396 HIS A N 1
ATOM 2876 C CA . HIS A 1 396 ? -1.909 9.930 22.096 1.00 94.56 396 HIS A CA 1
ATOM 2877 C C . HIS A 1 396 ? -3.158 9.129 21.668 1.00 94.56 396 HIS A C 1
ATOM 2879 O O . HIS A 1 396 ? -4.192 9.202 22.329 1.00 94.56 396 HIS A O 1
ATOM 2885 N N . ASP A 1 397 ? -3.069 8.373 20.575 1.00 94.75 397 ASP A N 1
ATOM 2886 C CA . ASP A 1 397 ? -4.106 7.505 20.030 1.00 94.75 397 ASP A CA 1
ATOM 2887 C C . ASP A 1 397 ? -3.711 6.012 20.003 1.00 94.75 397 ASP A C 1
ATOM 2889 O O . ASP A 1 397 ? -4.434 5.203 19.421 1.00 94.75 397 ASP A O 1
ATOM 2893 N N . SER A 1 398 ? -2.616 5.618 20.667 1.00 97.38 398 SER A N 1
ATOM 2894 C CA . SER A 1 398 ? -2.208 4.217 20.837 1.00 97.38 398 SER A CA 1
ATOM 2895 C C . SER A 1 398 ? -3.007 3.508 21.939 1.00 97.38 398 SER A C 1
ATOM 2897 O O . SER A 1 398 ? -2.606 3.475 23.103 1.00 97.38 398 SER A O 1
ATOM 2899 N N . ILE A 1 399 ? -4.150 2.925 21.574 1.00 97.88 399 ILE A N 1
ATOM 2900 C CA . ILE A 1 399 ? -5.048 2.223 22.511 1.00 97.88 399 ILE A CA 1
ATOM 2901 C C . ILE A 1 399 ? -4.444 0.902 23.006 1.00 97.88 399 ILE A C 1
ATOM 2903 O O . ILE A 1 399 ? -4.766 0.477 24.113 1.00 97.88 399 ILE A O 1
ATOM 2907 N N . TYR A 1 400 ? -3.565 0.278 22.222 1.00 98.50 400 TYR A N 1
ATOM 2908 C CA . TYR A 1 400 ? -2.951 -1.004 22.552 1.00 98.50 400 TYR A CA 1
ATOM 2909 C C . TYR A 1 400 ? -1.437 -0.901 22.684 1.00 98.50 400 TYR A C 1
ATOM 2911 O O . TYR A 1 400 ? -0.780 -0.223 21.887 1.00 98.50 400 TYR A O 1
ATOM 2919 N N . GLU A 1 401 ? -0.901 -1.670 23.624 1.00 98.06 401 GLU A N 1
ATOM 2920 C CA . GLU A 1 401 ? 0.509 -2.033 23.699 1.00 98.06 401 GLU A CA 1
ATOM 2921 C C . GLU A 1 401 ? 0.652 -3.538 23.397 1.00 98.06 401 GLU A C 1
ATOM 2923 O O . GLU A 1 401 ? -0.247 -4.336 23.671 1.00 98.06 401 GLU A O 1
ATOM 2928 N N . ILE A 1 402 ? 1.729 -3.904 22.701 1.00 98.19 402 ILE A N 1
ATOM 2929 C CA . ILE A 1 402 ? 2.012 -5.252 22.199 1.00 98.19 402 ILE A CA 1
ATOM 2930 C C . ILE A 1 402 ? 3.406 -5.649 22.670 1.00 98.19 402 ILE A C 1
ATOM 2932 O O . ILE A 1 402 ? 4.378 -4.953 22.362 1.00 98.19 402 ILE A O 1
ATOM 2936 N N . HIS A 1 403 ? 3.503 -6.784 23.355 1.00 97.69 403 HIS A N 1
ATOM 2937 C CA . HIS A 1 403 ? 4.743 -7.348 23.877 1.00 97.69 403 HIS A CA 1
ATOM 2938 C C . HIS A 1 403 ? 5.211 -8.506 22.992 1.00 97.69 403 HIS A C 1
ATOM 2940 O O . HIS A 1 403 ? 4.502 -9.499 22.812 1.00 97.69 403 HIS A O 1
ATOM 2946 N N . PHE A 1 404 ? 6.413 -8.382 22.427 1.00 96.62 404 PHE A N 1
ATOM 2947 C CA . PHE A 1 404 ? 6.992 -9.398 21.548 1.00 96.62 404 PHE A CA 1
ATOM 2948 C C . PHE A 1 404 ? 7.904 -10.342 22.328 1.00 96.62 404 PHE A C 1
ATOM 2950 O O . PHE A 1 404 ? 8.833 -9.899 23.009 1.00 96.62 404 PHE A O 1
ATOM 2957 N N . ASP A 1 405 ? 7.662 -11.647 22.195 1.00 93.56 405 ASP A N 1
ATOM 2958 C CA . ASP A 1 405 ? 8.499 -12.671 22.813 1.00 93.56 405 ASP A CA 1
ATOM 2959 C C . ASP A 1 405 ? 9.719 -12.975 21.915 1.00 93.56 405 ASP A C 1
ATOM 2961 O O . ASP A 1 405 ? 9.552 -13.479 20.798 1.00 93.56 405 ASP A O 1
ATOM 2965 N N . PRO A 1 406 ? 10.960 -12.714 22.369 1.00 91.31 406 PRO A N 1
ATOM 2966 C CA . PRO A 1 406 ? 12.161 -13.019 21.593 1.00 91.31 406 PRO A CA 1
ATOM 2967 C C . PRO A 1 406 ? 12.393 -14.525 21.379 1.00 91.31 406 PRO A C 1
ATOM 2969 O O . PRO A 1 406 ? 13.149 -14.891 20.479 1.00 91.31 406 PRO A O 1
ATOM 2972 N N . GLN A 1 407 ? 11.770 -15.405 22.172 1.00 94.25 407 GLN A N 1
ATOM 2973 C CA . GLN A 1 407 ? 11.827 -16.856 21.973 1.00 94.25 407 GLN A CA 1
ATOM 2974 C C . GLN A 1 407 ? 10.882 -17.328 20.856 1.00 94.25 407 GLN A C 1
ATOM 2976 O O . GLN A 1 407 ? 11.149 -18.349 20.217 1.00 94.25 407 GLN A O 1
ATOM 2981 N N . TRP A 1 408 ? 9.805 -16.581 20.592 1.00 94.88 408 TRP A N 1
ATOM 2982 C CA . TRP A 1 408 ? 8.741 -16.949 19.657 1.00 94.88 408 TRP A CA 1
ATOM 2983 C C . TRP A 1 408 ? 8.389 -15.768 18.736 1.00 94.88 408 TRP A C 1
ATOM 2985 O O . TRP A 1 408 ? 7.315 -15.192 18.873 1.00 94.88 408 TRP A O 1
ATOM 2995 N N . PRO A 1 409 ? 9.226 -15.424 17.736 1.00 93.94 409 PRO A N 1
ATOM 2996 C CA . PRO A 1 409 ? 9.069 -14.209 16.917 1.00 93.94 409 PRO A CA 1
ATOM 2997 C C . PRO A 1 409 ? 7.802 -14.153 16.037 1.00 93.94 409 PRO A C 1
ATOM 2999 O O . PRO A 1 409 ? 7.544 -13.139 15.391 1.00 93.94 409 PRO A O 1
ATOM 3002 N N . GLU A 1 410 ? 7.015 -15.231 15.998 1.00 96.62 410 GLU A N 1
ATOM 3003 C CA . GLU A 1 410 ? 5.715 -15.313 15.318 1.00 96.62 410 GLU A CA 1
ATOM 3004 C C . GLU A 1 410 ? 4.522 -15.156 16.289 1.00 96.62 410 GLU A C 1
ATOM 3006 O O . GLU A 1 410 ? 3.373 -15.188 15.846 1.00 96.62 410 GLU A O 1
ATOM 3011 N N . LEU A 1 411 ? 4.772 -15.002 17.597 1.00 97.00 411 LEU A N 1
ATOM 3012 C CA . LEU A 1 411 ? 3.782 -14.812 18.662 1.00 97.00 411 LEU A CA 1
ATOM 3013 C C . LEU A 1 411 ? 4.061 -13.517 19.442 1.00 97.00 411 LEU A C 1
ATOM 3015 O O . LEU A 1 411 ? 5.206 -13.115 19.638 1.00 97.00 411 LEU A O 1
ATOM 3019 N N . ALA A 1 412 ? 2.996 -12.865 19.896 1.00 97.94 412 ALA A N 1
ATOM 3020 C CA . ALA A 1 412 ? 3.060 -11.700 20.776 1.00 97.94 412 ALA A CA 1
ATOM 3021 C C . ALA A 1 412 ? 1.810 -11.653 21.663 1.00 97.94 412 ALA A C 1
ATOM 3023 O O . ALA A 1 412 ? 0.763 -12.178 21.269 1.00 97.94 412 ALA A O 1
ATOM 3024 N N . THR A 1 413 ? 1.887 -11.012 22.828 1.00 98.31 413 THR A N 1
ATOM 3025 C CA . THR A 1 413 ? 0.695 -10.682 23.628 1.00 98.31 413 THR A CA 1
ATOM 3026 C C . THR A 1 413 ? 0.348 -9.205 23.496 1.00 98.31 413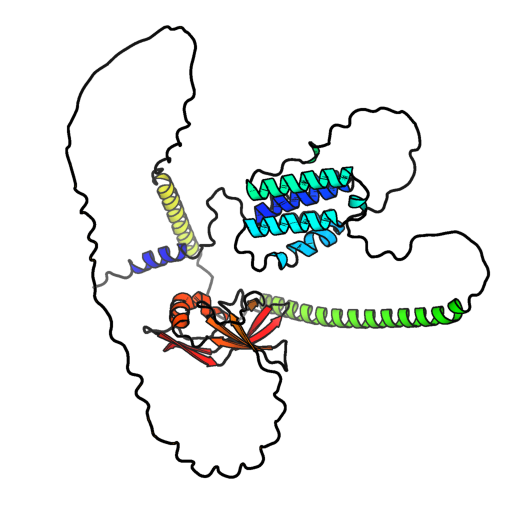 THR A C 1
ATOM 3028 O O . THR A 1 413 ? 1.163 -8.403 23.036 1.00 98.31 413 THR A O 1
ATOM 3031 N N . PHE A 1 414 ? -0.891 -8.840 23.821 1.00 98.50 414 PHE A N 1
ATOM 3032 C CA . PHE A 1 414 ? -1.331 -7.447 23.789 1.00 98.50 414 PHE A CA 1
ATOM 3033 C C . PHE A 1 414 ? -2.402 -7.142 24.834 1.00 98.50 414 PHE A C 1
ATOM 3035 O O . PHE A 1 414 ? -3.218 -7.989 25.208 1.00 98.50 414 PHE A O 1
ATOM 3042 N N . ASN A 1 415 ? -2.446 -5.885 25.243 1.00 98.44 415 ASN A N 1
ATOM 3043 C CA . ASN A 1 415 ? -3.338 -5.346 26.259 1.00 98.44 415 ASN A CA 1
ATOM 3044 C C . ASN A 1 415 ? -3.690 -3.887 25.921 1.00 98.44 415 ASN A C 1
ATOM 3046 O O . ASN A 1 415 ? -3.126 -3.278 25.012 1.00 98.44 415 ASN A O 1
ATOM 3050 N N . VAL A 1 416 ? -4.684 -3.329 26.617 1.00 98.12 416 VAL A N 1
ATOM 3051 C CA . VAL A 1 416 ? -5.037 -1.909 26.467 1.00 98.12 416 VAL A CA 1
ATOM 3052 C C . VAL A 1 416 ? -4.062 -1.065 27.286 1.00 98.12 416 VAL A C 1
ATOM 3054 O O . VAL A 1 416 ? -3.951 -1.275 28.496 1.00 98.12 416 VAL A O 1
ATOM 3057 N N . THR A 1 417 ? -3.411 -0.095 26.635 1.00 97.75 417 THR A N 1
ATOM 3058 C CA . THR A 1 417 ? -2.428 0.827 27.225 1.00 97.75 417 THR A CA 1
ATOM 3059 C C . THR A 1 417 ? -2.974 1.436 28.525 1.00 97.75 417 THR A C 1
ATOM 3061 O O . THR A 1 417 ? -4.088 1.966 28.510 1.00 97.75 417 THR A O 1
ATOM 3064 N N . PRO A 1 418 ? -2.238 1.463 29.652 1.00 96.38 418 PRO A N 1
ATOM 3065 C CA . PRO A 1 418 ? -2.760 1.907 30.954 1.00 96.38 418 PRO A CA 1
ATOM 3066 C C . PRO A 1 418 ? -2.985 3.430 31.088 1.00 96.38 418 PRO A C 1
ATOM 3068 O O . PRO A 1 418 ? -3.322 3.909 32.171 1.00 96.38 418 PRO A O 1
ATOM 3071 N N . ASN A 1 419 ? -2.792 4.208 30.018 1.00 96.25 419 ASN A N 1
ATOM 3072 C CA . ASN A 1 419 ? -2.853 5.669 30.033 1.00 96.25 419 ASN A CA 1
ATOM 3073 C C . ASN A 1 419 ? -4.313 6.194 30.069 1.00 96.25 419 ASN A C 1
ATOM 3075 O O . ASN A 1 419 ? -5.041 6.035 29.082 1.00 96.25 419 ASN A O 1
ATOM 3079 N N . PRO A 1 420 ? -4.740 6.905 31.135 1.00 94.75 420 PRO A N 1
ATOM 3080 C CA . PRO A 1 420 ? -6.123 7.367 31.283 1.00 94.75 420 PRO A CA 1
ATOM 3081 C C . PRO A 1 420 ? -6.549 8.405 30.231 1.00 94.75 420 PRO A C 1
ATOM 3083 O O . PRO A 1 420 ? -7.733 8.493 29.905 1.00 94.75 420 PRO A O 1
ATOM 3086 N N . ALA A 1 421 ? -5.611 9.162 29.646 1.00 93.56 421 ALA A N 1
ATOM 3087 C CA . ALA A 1 421 ? -5.929 10.092 28.559 1.00 93.56 421 ALA A CA 1
ATOM 3088 C C . ALA A 1 421 ? -6.413 9.349 27.299 1.00 93.56 421 ALA A C 1
ATOM 3090 O O . ALA A 1 421 ? -7.323 9.810 26.610 1.00 93.56 421 ALA A O 1
ATOM 3091 N N . ILE A 1 422 ? -5.847 8.165 27.041 1.00 96.75 422 ILE A N 1
ATOM 3092 C CA . ILE A 1 422 ? -6.227 7.295 25.923 1.00 96.75 422 ILE A CA 1
ATOM 3093 C C . ILE A 1 422 ? -7.523 6.539 26.256 1.00 96.75 422 ILE A C 1
ATOM 3095 O O . ILE A 1 422 ? -8.371 6.360 25.380 1.00 96.75 422 ILE A O 1
ATOM 3099 N N . HIS A 1 423 ? -7.740 6.166 27.527 1.00 97.19 423 HIS A N 1
ATOM 3100 C CA . HIS A 1 423 ? -8.981 5.510 27.974 1.00 97.19 423 HIS A CA 1
ATOM 3101 C C . HIS A 1 423 ? -10.221 6.343 27.668 1.00 97.19 423 HIS A C 1
ATOM 3103 O O . HIS A 1 423 ? -11.189 5.793 27.154 1.00 97.19 423 HIS A O 1
ATOM 3109 N N . ALA A 1 424 ? -10.190 7.661 27.888 1.00 94.81 424 ALA A N 1
ATOM 3110 C CA . ALA A 1 424 ? -11.319 8.534 27.561 1.00 94.81 424 ALA A CA 1
ATOM 3111 C C . ALA A 1 424 ? -11.736 8.430 26.077 1.00 94.81 424 ALA A C 1
ATOM 3113 O O . ALA A 1 424 ? -12.926 8.320 25.769 1.00 94.81 424 ALA A O 1
ATOM 3114 N N . TYR A 1 425 ? -10.765 8.392 25.158 1.00 95.12 425 TYR A N 1
ATOM 3115 C CA . TYR A 1 425 ? -11.008 8.210 23.723 1.00 95.12 425 TYR A CA 1
ATOM 3116 C C . TYR A 1 425 ? -11.462 6.781 23.379 1.00 95.12 425 TYR A C 1
ATOM 3118 O O . TYR A 1 425 ? -12.408 6.591 22.608 1.00 95.12 425 TYR A O 1
ATOM 3126 N N . ALA A 1 426 ? -10.831 5.765 23.973 1.00 96.56 426 ALA A N 1
ATOM 3127 C CA . ALA A 1 426 ? -11.168 4.359 23.759 1.00 96.56 426 ALA A CA 1
ATOM 3128 C C . ALA A 1 426 ? -12.584 4.011 24.261 1.00 96.56 426 ALA A C 1
ATOM 3130 O O . ALA A 1 426 ? -13.319 3.312 23.572 1.00 96.56 426 ALA A O 1
ATOM 3131 N N . ILE A 1 427 ? -13.009 4.559 25.405 1.00 96.06 427 ILE A N 1
ATOM 3132 C CA . ILE A 1 427 ? -14.361 4.402 25.966 1.00 96.06 427 ILE A CA 1
ATOM 3133 C C . ILE A 1 427 ? -15.409 5.025 25.034 1.00 96.06 427 ILE A C 1
ATOM 3135 O O . ILE A 1 427 ? -16.390 4.367 24.684 1.00 96.06 427 ILE A O 1
ATOM 3139 N N . GLN A 1 428 ? -15.190 6.262 24.571 1.00 94.62 428 GLN A N 1
ATOM 3140 C CA . GLN A 1 428 ? -16.101 6.940 23.635 1.00 94.62 428 GLN A CA 1
ATOM 3141 C C . GLN A 1 428 ? -16.230 6.201 22.292 1.00 94.62 428 GLN A C 1
ATOM 3143 O O . GLN A 1 428 ? -17.295 6.211 21.676 1.00 94.62 428 GLN A O 1
ATOM 3148 N N . SER A 1 429 ? -15.155 5.549 21.843 1.00 94.50 429 SER A N 1
ATOM 3149 C CA . SER A 1 429 ? -15.077 4.849 20.555 1.00 94.50 429 SER A CA 1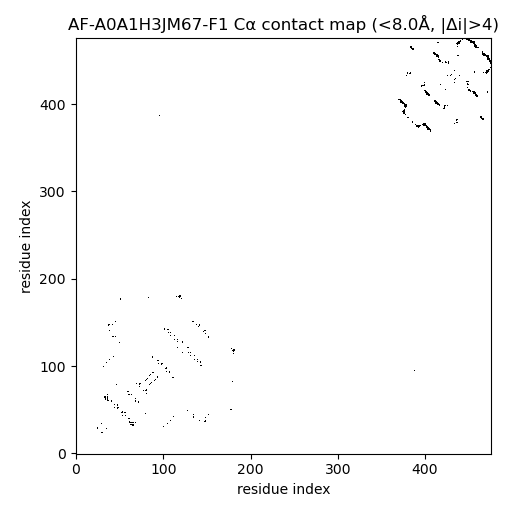
ATOM 3150 C C . SER A 1 429 ? -15.227 3.324 20.646 1.00 94.50 429 SER A C 1
ATOM 3152 O O . SER A 1 429 ? -15.065 2.653 19.627 1.00 94.50 429 SER A O 1
ATOM 3154 N N . ALA A 1 430 ? -15.567 2.765 21.816 1.00 94.88 430 ALA A N 1
ATOM 3155 C CA . ALA A 1 430 ? -15.394 1.344 22.150 1.00 94.88 430 ALA A CA 1
ATOM 3156 C C . ALA A 1 430 ? -15.932 0.352 21.100 1.00 94.88 430 ALA A C 1
ATOM 3158 O O . ALA A 1 430 ? -15.292 -0.656 20.800 1.00 94.88 430 ALA A O 1
ATOM 3159 N N . GLN A 1 431 ? -17.086 0.650 20.489 1.00 93.25 431 GLN A N 1
ATOM 3160 C CA . GLN A 1 431 ? -17.695 -0.189 19.444 1.00 93.25 431 GLN A CA 1
ATOM 3161 C C . GLN A 1 431 ? -16.837 -0.350 18.177 1.00 93.25 431 GLN A C 1
ATOM 3163 O O . GLN A 1 431 ? -17.029 -1.324 17.448 1.00 93.25 431 GLN A O 1
ATOM 3168 N N . TYR A 1 432 ? -15.924 0.587 17.920 1.00 93.06 432 TYR A N 1
ATOM 3169 C CA . TYR A 1 432 ? -14.987 0.584 16.797 1.00 93.06 432 TYR A CA 1
ATOM 3170 C C . TYR A 1 432 ? -13.580 0.183 17.246 1.00 93.06 432 TYR A C 1
ATOM 3172 O O . TYR A 1 432 ? -12.955 -0.657 16.610 1.00 93.06 432 TYR A O 1
ATOM 3180 N N . SER A 1 433 ? -13.089 0.756 18.348 1.00 95.75 433 SER A N 1
ATOM 3181 C CA . SER A 1 433 ? -11.708 0.567 18.804 1.00 95.75 433 SER A CA 1
ATOM 3182 C C . SER A 1 433 ? -11.478 -0.744 19.553 1.00 95.75 433 SER A C 1
ATOM 3184 O O . SER A 1 433 ? -10.469 -1.404 19.314 1.00 95.75 433 SER A O 1
ATOM 3186 N N . LEU A 1 434 ? -12.404 -1.135 20.437 1.00 97.31 434 LEU A N 1
ATOM 3187 C CA . LEU A 1 434 ? -12.250 -2.266 21.363 1.00 97.31 434 LEU A CA 1
ATOM 3188 C C . LEU A 1 434 ? -12.924 -3.549 20.858 1.00 97.31 434 LEU A C 1
ATOM 3190 O O . LEU A 1 434 ? -12.458 -4.647 21.143 1.00 97.31 434 LEU A O 1
ATOM 3194 N N . ARG A 1 435 ? -14.011 -3.444 20.084 1.00 96.75 435 ARG A N 1
ATOM 3195 C CA . ARG A 1 435 ? -14.825 -4.595 19.636 1.00 96.75 435 ARG A CA 1
ATOM 3196 C C . ARG A 1 435 ? -14.037 -5.686 18.898 1.00 96.75 435 ARG A C 1
ATOM 3198 O O . ARG A 1 435 ? -14.365 -6.870 19.024 1.00 96.75 435 ARG A O 1
ATOM 3205 N N . GLU A 1 436 ? -13.058 -5.322 18.073 1.00 97.00 436 GLU A N 1
ATOM 3206 C CA . GLU A 1 436 ? -12.295 -6.308 17.298 1.00 97.00 436 GLU A CA 1
ATOM 3207 C C . GLU A 1 436 ? -11.278 -7.063 18.161 1.00 97.00 436 GLU A C 1
ATOM 3209 O O . GLU A 1 436 ? -11.246 -8.289 18.073 1.00 97.00 436 GLU A O 1
ATOM 3214 N N . ALA A 1 437 ? -10.537 -6.384 19.044 1.00 98.06 437 ALA A N 1
ATOM 3215 C CA . ALA A 1 437 ? -9.452 -6.997 19.818 1.00 98.06 437 ALA A CA 1
ATOM 3216 C C . ALA A 1 437 ? -9.822 -7.431 21.244 1.00 98.06 437 ALA A C 1
ATOM 3218 O O . ALA A 1 437 ? -9.142 -8.285 21.807 1.00 98.06 437 ALA A O 1
ATOM 3219 N N . CYS A 1 438 ? -10.898 -6.900 21.825 1.00 98.38 438 CYS A N 1
ATOM 3220 C CA . CYS A 1 438 ? -11.267 -7.150 23.216 1.00 98.38 438 CYS A CA 1
ATOM 3221 C C . CYS A 1 438 ? -12.619 -7.860 23.360 1.00 98.38 438 CYS A C 1
ATOM 3223 O O . CYS A 1 438 ? -13.520 -7.740 22.523 1.00 98.38 438 CYS A O 1
ATOM 3225 N N . ARG A 1 439 ? -12.773 -8.580 24.473 1.00 98.25 439 ARG A N 1
ATOM 3226 C CA . ARG A 1 439 ? -14.051 -9.056 25.013 1.00 98.25 439 ARG A CA 1
ATOM 3227 C C . ARG A 1 439 ? -14.371 -8.260 26.280 1.00 98.25 439 ARG A C 1
ATOM 3229 O O . ARG A 1 439 ? -13.527 -8.152 27.163 1.00 98.25 439 ARG A O 1
ATOM 3236 N N . TYR A 1 440 ? -15.567 -7.681 26.335 1.00 97.81 440 TYR A N 1
ATOM 3237 C CA . TYR A 1 440 ? -16.015 -6.820 27.430 1.00 97.81 440 TYR A CA 1
ATOM 3238 C C . TYR A 1 440 ? -17.539 -6.794 27.534 1.00 97.81 440 TYR A C 1
ATOM 3240 O O . TYR A 1 440 ? -18.246 -7.058 26.558 1.00 97.81 440 TYR A O 1
ATOM 3248 N N . GLN A 1 441 ? -18.047 -6.416 28.705 1.00 96.62 441 GLN A N 1
ATOM 3249 C CA . GLN A 1 441 ? -19.453 -6.071 28.901 1.00 96.62 441 GLN A CA 1
ATOM 3250 C C . GLN A 1 441 ? -19.633 -4.557 28.737 1.00 96.62 441 GLN A C 1
ATOM 3252 O O . GLN A 1 441 ? -18.820 -3.777 29.229 1.00 96.62 441 GLN A O 1
ATOM 3257 N N . GLN A 1 442 ? -20.670 -4.122 28.017 1.00 93.50 442 GLN A N 1
ATOM 3258 C CA . GLN A 1 442 ? -20.904 -2.692 27.801 1.00 93.50 442 GLN A CA 1
ATOM 3259 C C . GLN A 1 442 ? -21.312 -2.019 29.130 1.00 93.50 442 GLN A C 1
ATOM 3261 O O . GLN A 1 442 ? -22.223 -2.526 29.791 1.00 93.50 442 GLN A O 1
ATOM 3266 N N . PRO A 1 443 ? -20.661 -0.912 29.540 1.00 92.38 443 PRO A N 1
ATOM 3267 C CA . PRO A 1 443 ? -20.894 -0.301 30.844 1.00 92.38 443 PRO A CA 1
ATOM 3268 C C . PRO A 1 443 ? -22.294 0.319 30.931 1.00 92.38 443 PRO A C 1
ATOM 3270 O O . PRO A 1 443 ? -22.774 0.947 29.986 1.00 92.38 443 PRO A O 1
ATOM 3273 N N . SER A 1 444 ? -22.948 0.141 32.080 1.00 92.94 444 SER A N 1
ATOM 3274 C CA . SER A 1 444 ? -24.266 0.715 32.396 1.00 92.94 444 SER A CA 1
ATOM 3275 C C . SER A 1 444 ? -24.187 2.073 33.107 1.00 92.94 444 SER A C 1
ATOM 3277 O O . SER A 1 444 ? -25.189 2.783 33.191 1.00 92.94 444 SER A O 1
ATOM 3279 N N . SER A 1 445 ? -23.006 2.433 33.606 1.00 93.62 445 SER A N 1
ATOM 3280 C CA . SER A 1 445 ? -22.672 3.683 34.291 1.00 93.62 445 SER A CA 1
ATOM 3281 C C . SER A 1 445 ? -21.661 4.501 33.474 1.00 93.62 445 SER A C 1
ATOM 3283 O O . SER A 1 445 ? -21.002 3.947 32.589 1.00 93.62 445 SER A O 1
ATOM 3285 N N . PRO A 1 446 ? -21.490 5.810 33.751 1.00 94.19 446 PRO A N 1
ATOM 3286 C CA . PRO A 1 446 ? -20.291 6.515 33.311 1.00 94.19 446 PRO A CA 1
ATOM 3287 C C . PRO A 1 446 ? -19.053 5.805 33.871 1.00 94.19 446 PRO A C 1
ATOM 3289 O O . PRO A 1 446 ? -19.025 5.442 35.045 1.00 94.19 446 PRO A O 1
ATOM 3292 N N . VAL A 1 447 ? -18.058 5.606 33.013 1.00 97.12 447 VAL A N 1
ATOM 3293 C CA . VAL A 1 447 ? -16.783 4.945 33.315 1.00 97.12 447 VAL A CA 1
ATOM 3294 C C . VAL A 1 447 ? -15.644 5.809 32.795 1.00 97.12 447 VAL A C 1
ATOM 3296 O O . VAL A 1 447 ? -15.824 6.584 31.851 1.00 97.12 447 VAL A O 1
ATOM 3299 N N . THR A 1 448 ? -14.482 5.700 33.425 1.00 96.69 448 THR A N 1
ATOM 3300 C CA . THR A 1 448 ? -13.327 6.578 33.179 1.00 96.69 448 THR A CA 1
ATOM 3301 C C . THR A 1 448 ? -12.060 5.817 32.824 1.00 96.69 448 THR A C 1
ATOM 3303 O O . THR A 1 448 ? -11.169 6.385 32.193 1.00 96.69 448 THR A O 1
ATOM 3306 N N . ARG A 1 449 ? -11.989 4.533 33.183 1.00 97.38 449 ARG A N 1
ATOM 3307 C CA . ARG A 1 449 ? -10.798 3.703 33.050 1.00 97.38 449 ARG A CA 1
ATOM 3308 C C . ARG A 1 449 ? -11.132 2.365 32.399 1.00 97.38 449 ARG A C 1
ATOM 3310 O O . ARG A 1 449 ? -12.218 1.817 32.577 1.00 97.38 449 ARG A O 1
ATOM 3317 N N . ILE A 1 450 ? -10.172 1.831 31.652 1.00 97.88 450 ILE A N 1
ATOM 3318 C CA . ILE A 1 450 ? -10.177 0.457 31.151 1.00 97.88 450 ILE A CA 1
ATOM 3319 C C . ILE A 1 450 ? -9.131 -0.332 31.940 1.00 97.88 450 ILE A C 1
ATOM 3321 O O . ILE A 1 450 ? -7.999 0.124 32.107 1.00 97.88 450 ILE A O 1
ATOM 3325 N N . VAL A 1 451 ? -9.497 -1.520 32.414 1.00 98.00 451 VAL A N 1
ATOM 3326 C CA . VAL A 1 451 ? -8.566 -2.462 33.046 1.00 98.00 451 VAL A CA 1
ATOM 3327 C C . VAL A 1 451 ? -8.550 -3.746 32.234 1.00 98.00 451 VAL A C 1
ATOM 3329 O O . VAL A 1 451 ? -9.597 -4.354 32.014 1.00 98.00 451 VAL A O 1
ATOM 3332 N N . THR A 1 452 ? -7.360 -4.150 31.793 1.00 98.38 452 THR A N 1
ATOM 3333 C CA . THR A 1 452 ? -7.147 -5.456 31.163 1.00 98.38 452 THR A CA 1
ATOM 3334 C C . THR A 1 452 ? -7.111 -6.525 32.253 1.00 98.38 452 THR A C 1
ATOM 3336 O O . THR A 1 452 ? -6.296 -6.444 33.168 1.00 98.38 452 THR A O 1
ATOM 3339 N N . GLU A 1 453 ? -8.022 -7.493 32.175 1.00 98.12 453 GLU A N 1
ATOM 3340 C CA . GLU A 1 453 ? -8.117 -8.636 33.093 1.00 98.12 453 GLU A CA 1
ATOM 3341 C C . GLU A 1 453 ? -7.354 -9.854 32.557 1.00 98.12 453 GLU A C 1
ATOM 3343 O O . GLU A 1 453 ? -6.763 -10.599 33.332 1.00 98.12 453 GLU A O 1
ATOM 3348 N N . GLU A 1 454 ? -7.330 -10.031 31.233 1.00 98.31 454 GLU A N 1
ATOM 3349 C CA . GLU A 1 454 ? -6.504 -11.025 30.544 1.00 98.31 454 GLU A CA 1
ATOM 3350 C C . GLU A 1 454 ? -5.930 -10.422 29.259 1.00 98.31 454 GLU A C 1
ATOM 3352 O O . GLU A 1 454 ? -6.652 -9.770 28.498 1.00 98.31 454 GLU A O 1
ATOM 3357 N N . GLU A 1 455 ? -4.655 -10.682 28.985 1.00 98.38 455 GLU A N 1
ATOM 3358 C CA . GLU A 1 455 ? -4.007 -10.307 27.726 1.00 98.38 455 GLU A CA 1
ATOM 3359 C C . GLU A 1 455 ? -4.593 -11.085 26.536 1.00 98.38 455 GLU A C 1
ATOM 3361 O O . GLU A 1 455 ? -5.071 -12.216 26.656 1.00 98.38 455 GLU A O 1
ATOM 3366 N N . GLY A 1 456 ? -4.569 -10.464 25.360 1.00 98.25 456 GLY A N 1
ATOM 3367 C CA . GLY A 1 456 ? -4.854 -11.128 24.096 1.00 98.25 456 GLY A CA 1
ATOM 3368 C C . GLY A 1 456 ? -3.585 -11.708 23.471 1.00 98.25 456 GLY A C 1
ATOM 3369 O O . GLY A 1 456 ? -2.472 -11.332 23.830 1.00 98.25 456 GLY A O 1
ATOM 3370 N N . VAL A 1 457 ? -3.755 -12.606 22.500 1.00 98.38 457 VAL A N 1
ATOM 3371 C CA . VAL A 1 457 ? -2.652 -13.289 21.802 1.00 98.38 457 VAL A CA 1
ATOM 3372 C C . VAL A 1 457 ? -2.708 -12.974 20.313 1.00 98.38 457 VAL A C 1
ATOM 3374 O O . VAL A 1 457 ? -3.766 -13.072 19.681 1.00 98.38 457 VAL A O 1
ATOM 3377 N N . LEU A 1 458 ? -1.556 -12.614 19.756 1.00 98.38 458 LEU A N 1
ATOM 3378 C CA . LEU A 1 458 ? -1.336 -12.343 18.342 1.00 98.38 458 LEU A CA 1
ATOM 3379 C C . LEU A 1 458 ? -0.469 -13.427 17.714 1.00 98.38 458 LEU A C 1
ATOM 3381 O O . LEU A 1 458 ? 0.485 -13.909 18.324 1.00 98.38 458 LEU A O 1
ATOM 3385 N N . ARG A 1 459 ? -0.745 -13.717 16.443 1.00 98.06 459 ARG A N 1
ATOM 3386 C CA . ARG A 1 459 ? 0.102 -14.540 15.584 1.00 98.06 459 ARG A CA 1
ATOM 3387 C C . ARG A 1 459 ? 0.477 -13.777 14.324 1.00 98.06 459 ARG A C 1
ATOM 3389 O O . ARG A 1 459 ? -0.389 -13.197 13.666 1.00 98.06 459 ARG A O 1
ATOM 3396 N N . LYS A 1 460 ? 1.751 -13.803 13.944 1.00 97.38 460 LYS A N 1
ATOM 3397 C CA . LYS A 1 460 ? 2.209 -13.199 12.693 1.00 97.38 460 LYS A CA 1
ATOM 3398 C C . LYS A 1 460 ? 1.758 -14.049 11.500 1.00 97.38 460 LYS A C 1
ATOM 3400 O O . LYS A 1 460 ? 2.013 -15.248 11.421 1.00 97.38 460 LYS A O 1
ATOM 3405 N N . VAL A 1 461 ? 1.042 -13.427 10.566 1.00 96.75 461 VAL A N 1
ATOM 3406 C CA . VAL A 1 461 ? 0.519 -14.050 9.345 1.00 96.75 461 VAL A CA 1
ATOM 3407 C C . VAL A 1 461 ? 0.692 -13.063 8.193 1.00 96.75 461 VAL A C 1
ATOM 3409 O O . VAL A 1 461 ? 0.112 -11.982 8.192 1.00 96.75 461 VAL A O 1
ATOM 3412 N N . ALA A 1 462 ? 1.510 -13.430 7.201 1.00 91.75 462 ALA A N 1
ATOM 3413 C CA . ALA A 1 462 ? 1.752 -12.642 5.984 1.00 91.75 462 ALA A CA 1
ATOM 3414 C C . ALA A 1 462 ? 2.177 -11.165 6.212 1.00 91.75 462 ALA A C 1
ATOM 3416 O O . ALA A 1 462 ? 1.885 -10.307 5.383 1.00 91.75 462 ALA A O 1
ATOM 3417 N N . GLY A 1 463 ? 2.887 -10.870 7.310 1.00 88.12 463 GLY A N 1
ATOM 3418 C CA . GLY A 1 463 ? 3.333 -9.507 7.653 1.00 88.12 463 GLY A CA 1
ATOM 3419 C C . GLY A 1 463 ? 2.314 -8.665 8.434 1.00 88.12 463 GLY A C 1
ATOM 3420 O O . GLY A 1 463 ? 2.541 -7.477 8.646 1.00 88.12 463 GLY A O 1
ATOM 3421 N N . SER A 1 464 ? 1.219 -9.275 8.892 1.00 95.81 464 SER A N 1
ATOM 3422 C CA . SER A 1 464 ? 0.266 -8.679 9.833 1.00 95.81 464 SER A CA 1
ATOM 3423 C C . SER A 1 464 ? 0.164 -9.533 11.095 1.00 95.81 464 SER A C 1
ATOM 3425 O O . SER A 1 464 ? 0.337 -10.749 11.050 1.00 95.81 464 SER A O 1
ATOM 3427 N N . TRP A 1 465 ? -0.140 -8.909 12.226 1.00 98.00 465 TRP A N 1
ATOM 3428 C CA . TRP A 1 465 ? -0.329 -9.574 13.513 1.00 98.00 465 TRP A CA 1
ATOM 3429 C C . TRP A 1 465 ? -1.810 -9.875 13.725 1.00 98.00 465 TRP A C 1
ATOM 3431 O O . TRP A 1 465 ? -2.579 -9.019 14.157 1.00 98.00 465 TRP A O 1
ATOM 3441 N N . GLN A 1 466 ? -2.228 -11.082 13.358 1.00 98.25 466 GLN A N 1
ATOM 3442 C CA . GLN A 1 466 ? -3.615 -11.517 13.450 1.00 98.25 466 GLN A CA 1
ATOM 3443 C C . GLN A 1 466 ? -3.985 -11.838 14.901 1.00 98.25 466 GLN A C 1
ATOM 3445 O O . GLN A 1 466 ? -3.231 -12.513 15.600 1.00 98.25 466 GLN A O 1
ATOM 3450 N N . ILE A 1 467 ? -5.152 -11.371 15.346 1.00 98.38 467 ILE A N 1
ATOM 3451 C CA . ILE A 1 467 ? -5.658 -11.615 16.699 1.00 98.38 467 ILE A CA 1
ATOM 3452 C C . ILE A 1 467 ? -6.178 -13.055 16.774 1.00 98.38 467 ILE A C 1
ATOM 3454 O O . ILE A 1 467 ? -7.214 -13.381 16.195 1.00 98.38 467 ILE A O 1
ATOM 3458 N N . GLU A 1 468 ? -5.448 -13.915 17.483 1.00 97.88 468 GLU A N 1
ATOM 3459 C CA . GLU A 1 468 ? -5.826 -15.311 17.732 1.00 97.88 468 GLU A CA 1
ATOM 3460 C C . GLU A 1 468 ? -6.712 -15.423 18.982 1.00 97.88 468 GLU A C 1
ATOM 3462 O O . GLU A 1 468 ? -7.717 -16.134 18.970 1.00 97.88 468 GLU A O 1
ATOM 3467 N N . GLN A 1 469 ? -6.402 -14.649 20.028 1.00 98.44 469 GLN A N 1
ATOM 3468 C CA . GLN A 1 469 ? -7.207 -14.541 21.246 1.00 98.44 469 GLN A CA 1
ATOM 3469 C C . GLN A 1 469 ? -7.451 -13.072 21.599 1.00 98.44 469 GLN A C 1
ATOM 3471 O O . GLN A 1 469 ? -6.526 -12.262 21.604 1.00 98.44 469 GLN A O 1
ATOM 3476 N N . LYS A 1 470 ? -8.702 -12.730 21.922 1.00 98.62 470 LYS A N 1
ATOM 3477 C CA . LYS A 1 470 ? -9.081 -11.381 22.360 1.00 98.62 470 LYS A CA 1
ATOM 3478 C C . LYS A 1 470 ? -8.746 -11.147 23.831 1.00 98.62 470 LYS A C 1
ATOM 3480 O O . LYS A 1 470 ? -9.099 -11.983 24.664 1.00 98.62 470 LYS A O 1
ATOM 3485 N N . ALA A 1 471 ? -8.195 -9.976 24.141 1.00 98.56 471 ALA A N 1
ATOM 3486 C CA . ALA A 1 471 ? -7.960 -9.530 25.514 1.00 98.56 471 ALA A CA 1
ATOM 3487 C C . ALA A 1 471 ? -9.286 -9.392 26.285 1.00 98.56 471 ALA A C 1
ATOM 3489 O O . ALA A 1 471 ? -10.271 -8.887 25.736 1.00 98.56 471 ALA A O 1
ATOM 3490 N N . ALA A 1 472 ? -9.336 -9.817 27.547 1.00 98.50 472 ALA A N 1
ATOM 3491 C CA . ALA A 1 472 ? -10.467 -9.535 28.431 1.00 98.50 472 ALA A CA 1
ATOM 3492 C C . ALA A 1 472 ? -10.266 -8.174 29.095 1.00 98.50 472 ALA A C 1
ATOM 3494 O O . ALA A 1 472 ? -9.217 -7.933 29.689 1.00 98.50 472 ALA A O 1
ATOM 3495 N N . ILE A 1 473 ? -11.260 -7.289 29.006 1.00 98.38 473 ILE A N 1
ATOM 3496 C CA . ILE A 1 473 ? -11.210 -5.975 29.656 1.00 98.38 473 ILE A CA 1
ATOM 3497 C C . ILE A 1 473 ? -12.509 -5.690 30.414 1.00 98.38 473 ILE A C 1
ATOM 3499 O O . ILE A 1 473 ? -13.603 -6.057 29.967 1.00 98.38 473 ILE A O 1
ATOM 3503 N N . ARG A 1 474 ? -12.387 -4.951 31.517 1.00 97.88 474 ARG A N 1
ATOM 3504 C CA . ARG A 1 474 ? -13.505 -4.317 32.223 1.00 97.88 474 ARG A CA 1
ATOM 3505 C C . ARG A 1 474 ? -13.371 -2.795 32.218 1.00 97.88 474 ARG A C 1
ATOM 3507 O O . ARG A 1 474 ? -12.298 -2.253 31.952 1.00 97.88 474 ARG A O 1
ATOM 3514 N N . PHE A 1 475 ? -14.467 -2.121 32.545 1.00 97.75 475 PHE A N 1
ATOM 3515 C CA . PHE A 1 475 ? -14.510 -0.672 32.723 1.00 97.75 475 PHE A CA 1
ATOM 3516 C C . PHE A 1 475 ? -14.681 -0.318 34.204 1.00 97.75 475 PHE A C 1
ATOM 3518 O O . PHE A 1 475 ? -15.439 -0.992 34.903 1.00 97.75 475 PHE A O 1
ATOM 3525 N N . GLU A 1 476 ? -13.995 0.738 34.646 1.00 95.25 476 GLU A N 1
ATOM 3526 C CA . GLU A 1 476 ? -14.034 1.307 36.007 1.00 95.25 476 GLU A CA 1
ATOM 3527 C C . GLU A 1 476 ? -14.417 2.801 35.974 1.00 95.25 476 GLU A C 1
ATOM 3529 O O . GLU A 1 476 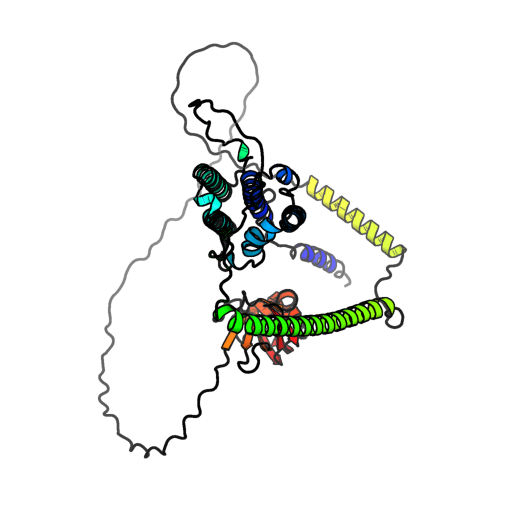? -13.909 3.551 35.100 1.00 95.25 476 GLU A O 1
#

Organism: NCBI:txid651662

Foldseek 3Di:
DPPDPVVVVVVVVVVVVPPPPPPPDPPPDDDLQLLVLLLVLLLVCLLCVVQVNNVLSVQQPSPDGNVSRLVSCVVPPVLCSPAQPCVQVVVVPLCQPPPDSLVVLVSSLVSSLVFLVLAPVQVVDVQSVVLSVVSSVLSVCCSVPVPGRDDSVVPRDPPDPPDDDDDDDDDDDDDDRDDHRDDDDDDDDDDDDDDPDPDPCCVVVVVVVVVVVVVVVVVVVVVVVVVVVVVVVVVVVVVVVVCCVVVVPDDDDDDDDDDPVNVVVVVVVVVVVVVVVVVVVVPPDDPDDDDDDDDDDDDDDDDDDDDDDDDDDDDDDDDDDDDDDDDDDDDDDDDDDDDDDDDPDDPPDDDDDDDDDDDDPDDPDDPDDDDWAKWFAAAADPQWAAPSRTDSDYDLRRQKMWTADPVCNQKIKMDGDFDLSNVVVCLVCVVGGQVSQADEDNDPDDFRGKDFPAIWMWGDDPRITGTPGHTYIYTD

Secondary structure (DSSP, 8-state):
----HHHHHHHHHHHTTSTT-S----TTSPPHHHHHHHHHHHHHHHHHHTTT-GGGGGGS-TTS-HHHHHHHHHHH-HHHIIIIIHHHTTT-GGGTT--SHHHHHHHHHHHHHHHHHH-HHHHT-HHHHHHHHHHHHHHHHHHHH------GGG-------------------------SPPPPP--------------HHHHHHHHHHHHHHHHHHHHHHHHHHHHHHHHHHHHHHHHHHHHHHHHTTSS--------HHHHHHHHHHHHHHHHHHHHHHHTS----PPPPPPPPP----------------------------PPPPP-----------------------PPPPPPPPPPP-PPPPPPPEEEEES--SSSEEETTS-BSS--TT--EEEEEPTT-TTEEEEEE---HHHHHHHHHTHHHHTTTTEE-PPPSS----EEEEE-EEEEEETTEEEEEEPEEEEE-